Protein AF-0000000085149905 (afdb_homodimer)

Foldseek 3Di:
DPPPDPPDDDDPPPPPPWDKDFQQPLVVRSLVQWDKDFDFDDWDWDWDDDPHATWIKTKEQLGKMKTKDFDKDFCQRFQKKKKKKAWADFDPDAPCQAPLRVFALKWKKWWACPVVHNVLIAIEIEGQELADDAFDKDAHNVPGLRYMYHDNHYNPDDHPDMDMDMDRNLVVCCVSNHPPPDPVRSCVRRRITGMMMMIGYDNSVSDMIIMIMHIIMTTND/DPPPDDPDDDDPPPPPPWDKDFQQPLVVRSLVQWDKDFDFDDWDWDWDDDPHATWIKTKEFLGKMKTKHFDKDFCQRFQKKKKKKAWADFDPDAPCLAPLRVFALKWKKWWACPVVHRVLIAMEIEGQELADDAFDKDAHNPPGLRYMYHDNHYNPDDHPDMDMDMDRNLVVCCVSNHPPPDPVRSCVRRRITGMMMMIGYDNSPSDMIIMIMHIIMTTND

InterPro domains:
  IPR021409 Protein of unknown function DUF3047 [PF11249] (33-216)

Structure (mmCIF, N/CA/C/O backbone):
data_AF-0000000085149905-model_v1
#
loop_
_entity.id
_entity.type
_entity.pdbx_description
1 polymer 'DUF3047 domain-containing protein'
#
loop_
_atom_site.group_PDB
_atom_site.id
_atom_site.type_symbol
_atom_site.label_atom_id
_atom_site.label_alt_id
_atom_site.label_comp_id
_atom_site.label_asym_id
_atom_site.label_entity_id
_atom_site.label_seq_id
_atom_site.pdbx_PDB_ins_code
_atom_site.Cartn_x
_atom_site.Cartn_y
_atom_site.Cartn_z
_atom_site.occupancy
_atom_site.B_iso_or_equiv
_atom_site.auth_seq_id
_atom_site.auth_comp_id
_atom_site.auth_asym_id
_atom_site.auth_atom_id
_atom_site.pdbx_PDB_model_num
ATOM 1 N N . MET A 1 1 ? 7.957 64.625 -48.719 1 41.28 1 MET A N 1
ATOM 2 C CA . MET A 1 1 ? 6.961 63.969 -47.875 1 41.28 1 MET A CA 1
ATOM 3 C C . MET A 1 1 ? 7.539 62.75 -47.188 1 41.28 1 MET A C 1
ATOM 5 O O . MET A 1 1 ? 7.98 61.812 -47.875 1 41.28 1 MET A O 1
ATOM 9 N N . LEU A 1 2 ? 8.18 62.875 -45.969 1 47.69 2 LEU A N 1
ATOM 10 C CA . LEU A 1 2 ? 8.828 61.875 -45.125 1 47.69 2 LEU A CA 1
ATOM 11 C C . LEU A 1 2 ? 7.801 60.906 -44.531 1 47.69 2 LEU A C 1
ATOM 13 O O . LEU A 1 2 ? 6.883 61.344 -43.844 1 47.69 2 LEU A O 1
ATOM 17 N N . ARG A 1 3 ? 7.512 59.781 -45.312 1 59.25 3 ARG A N 1
ATOM 18 C CA . ARG A 1 3 ? 6.699 58.656 -44.844 1 59.25 3 ARG A CA 1
ATOM 19 C C . ARG A 1 3 ? 7.219 58.094 -43.531 1 59.25 3 ARG A C 1
ATOM 21 O O . ARG A 1 3 ? 8.336 57.594 -43.469 1 59.25 3 ARG A O 1
ATOM 28 N N . TRP A 1 4 ? 6.801 58.656 -42.312 1 52.22 4 TRP A N 1
ATOM 29 C CA . TRP A 1 4 ? 7.113 58.125 -41 1 52.22 4 TRP A CA 1
ATOM 30 C C . TRP A 1 4 ? 6.5 56.719 -40.812 1 52.22 4 TRP A C 1
ATOM 32 O O . TRP A 1 4 ? 5.285 56.562 -40.906 1 52.22 4 TRP A O 1
ATOM 42 N N . ILE A 1 5 ? 7.258 55.625 -41 1 58.12 5 ILE A N 1
ATOM 43 C CA . ILE A 1 5 ? 6.844 54.25 -40.688 1 58.12 5 ILE A CA 1
ATOM 44 C C . ILE A 1 5 ? 6.836 54.062 -39.156 1 58.12 5 ILE A C 1
ATOM 46 O O . ILE A 1 5 ? 7.871 54.219 -38.5 1 58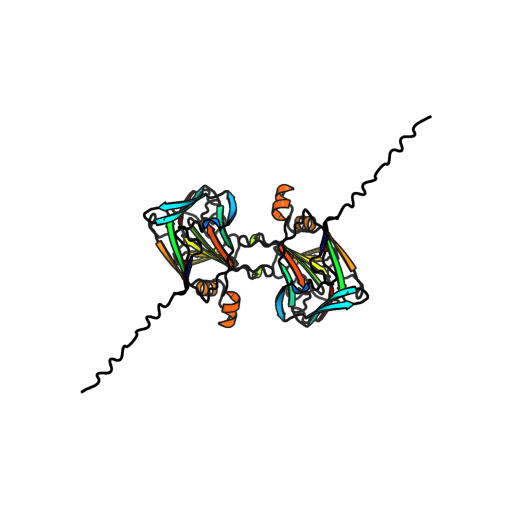.12 5 ILE A O 1
ATOM 50 N N . ILE A 1 6 ? 5.684 54.156 -38.531 1 56.41 6 ILE A N 1
ATOM 51 C CA . ILE A 1 6 ? 5.469 53.875 -37.125 1 56.41 6 ILE A CA 1
ATOM 52 C C . ILE A 1 6 ? 5.586 52.344 -36.875 1 56.41 6 ILE A C 1
ATOM 54 O O . ILE A 1 6 ? 4.82 51.562 -37.469 1 56.41 6 ILE A O 1
ATOM 58 N N . PHE A 1 7 ? 6.742 51.906 -36.438 1 59 7 PHE A N 1
ATOM 59 C CA . PHE A 1 7 ? 6.918 50.531 -36 1 59 7 PHE A CA 1
ATOM 60 C C . PHE A 1 7 ? 6.188 50.312 -34.688 1 59 7 PHE A C 1
ATOM 62 O O . PHE A 1 7 ? 6.535 50.875 -33.656 1 59 7 PHE A O 1
ATOM 69 N N . LEU A 1 8 ? 5.031 49.781 -34.75 1 55.94 8 LEU A N 1
ATOM 70 C CA . LEU A 1 8 ? 4.301 49.344 -33.562 1 55.94 8 LEU A CA 1
ATOM 71 C C . LEU A 1 8 ? 4.941 48.062 -32.969 1 55.94 8 LEU A C 1
ATOM 73 O O . LEU A 1 8 ? 4.945 47.031 -33.625 1 55.94 8 LEU A O 1
ATOM 77 N N . TYR A 1 9 ? 5.742 48.281 -31.906 1 61.25 9 TYR A N 1
ATOM 78 C CA . TYR A 1 9 ? 6.285 47.156 -31.125 1 61.25 9 TYR A CA 1
ATOM 79 C C . TYR A 1 9 ? 5.215 46.562 -30.219 1 61.25 9 TYR A C 1
ATOM 81 O O . TYR A 1 9 ? 4.719 47.25 -29.297 1 61.25 9 TYR A O 1
ATOM 89 N N . SER A 1 10 ? 4.621 45.438 -30.609 1 61.47 10 SER A N 1
ATOM 90 C CA . SER A 1 10 ? 3.713 44.688 -29.75 1 61.47 10 SER A CA 1
ATOM 91 C C . SER A 1 10 ? 4.473 43.906 -28.672 1 61.47 10 SER A C 1
ATOM 93 O O . SER A 1 10 ? 5.293 43.062 -28.984 1 61.47 10 SER A O 1
ATOM 95 N N . VAL A 1 11 ? 4.492 44.438 -27.453 1 59.31 11 VAL A N 1
ATOM 96 C CA . VAL A 1 11 ? 5.035 43.719 -26.297 1 59.31 11 VAL A CA 1
ATOM 97 C C . VAL A 1 11 ? 4.09 42.594 -25.891 1 59.31 11 VAL A C 1
ATOM 99 O O . VAL A 1 11 ? 2.994 42.844 -25.391 1 59.31 11 VAL A O 1
ATOM 102 N N . ALA A 1 12 ? 4.387 41.344 -26.406 1 60.81 12 ALA A N 1
ATOM 103 C CA . ALA A 1 12 ? 3.691 40.156 -25.922 1 60.81 12 ALA A CA 1
ATOM 104 C C . ALA A 1 12 ? 4.047 39.844 -24.469 1 60.81 12 ALA A C 1
ATOM 106 O O . ALA A 1 12 ? 5.191 39.5 -24.172 1 60.81 12 ALA A O 1
ATOM 107 N N . VAL A 1 13 ? 3.266 40.344 -23.484 1 54.31 13 VAL A N 1
ATOM 108 C CA . VAL A 1 13 ? 3.408 39.906 -22.094 1 54.31 13 VAL A CA 1
ATOM 109 C C . VAL A 1 13 ? 3.166 38.406 -21.984 1 54.31 13 VAL A C 1
ATOM 111 O O . VAL A 1 13 ? 2.039 37.938 -22.156 1 54.31 13 VAL A O 1
ATOM 114 N N . CYS A 1 14 ? 4.25 37.594 -22 1 56.91 14 CYS A N 1
ATOM 115 C CA . CYS A 1 14 ? 4.164 36.188 -21.719 1 56.91 14 CYS A CA 1
ATOM 116 C C . CYS A 1 14 ? 3.787 35.938 -20.266 1 56.91 14 CYS A C 1
ATOM 118 O O . CYS A 1 14 ? 4.625 36.031 -19.375 1 56.91 14 CYS A O 1
ATOM 120 N N . VAL A 1 15 ? 2.502 36.094 -19.891 1 55.38 15 VAL A N 1
ATOM 121 C CA . VAL A 1 15 ? 2.051 35.656 -18.562 1 55.38 15 VAL A CA 1
ATOM 122 C C . VAL A 1 15 ? 2.529 34.219 -18.297 1 55.38 15 VAL A C 1
ATOM 124 O O . VAL A 1 15 ? 2.117 33.281 -18.984 1 55.38 15 VAL A O 1
ATOM 127 N N . ASN A 1 16 ? 3.617 34.156 -17.688 1 60.78 16 ASN A N 1
ATOM 128 C CA . ASN A 1 16 ? 4.09 32.844 -17.25 1 60.78 16 ASN A CA 1
ATOM 129 C C . ASN A 1 16 ? 3.109 32.188 -16.297 1 60.78 16 ASN A C 1
ATOM 131 O O . ASN A 1 16 ? 3.027 32.562 -15.125 1 60.78 16 ASN A O 1
ATOM 135 N N . VAL A 1 17 ? 2.074 31.656 -16.891 1 65.69 17 VAL A N 1
ATOM 136 C CA . VAL A 1 17 ? 1.139 30.906 -16.062 1 65.69 17 VAL A CA 1
ATOM 137 C C . VAL A 1 17 ? 1.871 29.766 -15.352 1 65.69 17 VAL A C 1
ATOM 139 O O . VAL A 1 17 ? 2.455 28.891 -16.016 1 65.69 17 VAL A O 1
ATOM 142 N N . GLN A 1 18 ? 2.139 30.062 -14.07 1 79.19 18 GLN A N 1
ATOM 143 C CA . GLN A 1 18 ? 2.75 29.031 -13.242 1 79.19 18 GLN A CA 1
ATOM 144 C C . GLN A 1 18 ? 1.753 27.922 -12.914 1 79.19 18 GLN A C 1
ATOM 146 O O . GLN A 1 18 ? 0.596 28.203 -12.594 1 79.19 18 GLN A O 1
ATOM 151 N N . ALA A 1 19 ? 2.16 26.719 -13.133 1 89.5 19 ALA A N 1
ATOM 152 C CA . ALA A 1 19 ? 1.306 25.562 -12.852 1 89.5 19 ALA A CA 1
ATOM 153 C C . ALA A 1 19 ? 0.963 25.484 -11.367 1 89.5 19 ALA A C 1
ATOM 155 O O . ALA A 1 19 ? 1.82 25.719 -10.508 1 89.5 19 ALA A O 1
ATOM 156 N N . ALA A 1 20 ? -0.291 25.484 -11.047 1 94.56 20 ALA A N 1
ATOM 157 C CA . ALA A 1 20 ? -0.781 25.328 -9.68 1 94.56 20 ALA A CA 1
ATOM 158 C C . ALA A 1 20 ? -1.977 24.375 -9.633 1 94.56 20 ALA A C 1
ATOM 160 O O . ALA A 1 20 ? -2.812 24.375 -10.539 1 94.56 20 ALA A O 1
ATOM 161 N N . THR A 1 21 ? -1.958 23.516 -8.641 1 96.38 21 THR A N 1
ATOM 162 C CA . THR A 1 21 ? -3.09 22.625 -8.383 1 96.38 21 THR A CA 1
ATOM 163 C C . THR A 1 21 ? -3.562 22.766 -6.938 1 96.38 21 THR A C 1
ATOM 165 O O . THR A 1 21 ? -2.852 22.375 -6.008 1 96.38 21 THR A O 1
ATOM 168 N N . ASN A 1 22 ? -4.691 23.375 -6.742 1 98 22 ASN A N 1
ATOM 169 C CA . ASN A 1 22 ? -5.324 23.406 -5.43 1 98 22 ASN A CA 1
ATOM 170 C C . ASN A 1 22 ? -6.145 22.141 -5.168 1 98 22 ASN A C 1
ATOM 172 O O . ASN A 1 22 ? -7.188 21.938 -5.789 1 98 22 ASN A O 1
ATOM 176 N N . VAL A 1 23 ? -5.746 21.344 -4.191 1 98.25 23 VAL A N 1
ATOM 177 C CA . VAL A 1 23 ? -6.355 20.016 -4.047 1 98.25 23 VAL A CA 1
ATOM 178 C C . VAL A 1 23 ? -7.492 20.078 -3.031 1 98.25 23 VAL A C 1
ATOM 180 O O . VAL A 1 23 ? -8.281 19.141 -2.914 1 98.25 23 VAL A O 1
ATOM 183 N N . THR A 1 24 ? -7.621 21.141 -2.299 1 98.06 24 THR A N 1
ATOM 184 C CA . THR A 1 24 ? -8.711 21.266 -1.34 1 98.06 24 THR A CA 1
ATOM 185 C C . THR A 1 24 ? -9.797 22.203 -1.877 1 98.06 24 THR A C 1
ATOM 187 O O . THR A 1 24 ? -10.992 21.906 -1.745 1 98.06 24 THR A O 1
ATOM 190 N N . LEU A 1 25 ? -9.367 23.344 -2.473 1 97.06 25 LEU A N 1
ATOM 191 C CA . LEU A 1 25 ? -10.297 24.328 -3.021 1 97.06 25 LEU A CA 1
ATOM 192 C C . LEU A 1 25 ? -11.484 24.531 -2.08 1 97.06 25 LEU A C 1
ATOM 194 O O . LEU A 1 25 ? -12.641 24.391 -2.484 1 97.06 25 LEU A O 1
ATOM 198 N N . LEU A 1 26 ? -11.266 24.984 -0.873 1 98.12 26 LEU A N 1
ATOM 199 C CA . LEU A 1 26 ? -12.258 25.062 0.192 1 98.12 26 LEU A CA 1
ATOM 200 C C . LEU A 1 26 ? -13.43 25.953 -0.224 1 98.12 26 LEU A C 1
ATOM 202 O O . LEU A 1 26 ? -14.578 25.672 0.113 1 98.12 26 LEU A O 1
ATOM 206 N N . SER A 1 27 ? -13.211 26.953 -1.061 1 96.88 27 SER A N 1
ATOM 207 C CA . SER A 1 27 ? -14.242 27.906 -1.464 1 96.88 27 SER A CA 1
ATOM 208 C C . SER A 1 27 ? -15.273 27.25 -2.383 1 96.88 27 SER A C 1
ATOM 210 O O . SER A 1 27 ? -16.406 27.719 -2.486 1 96.88 27 SER A O 1
ATOM 212 N N . ASP A 1 28 ? -14.93 26.172 -3.012 1 96.81 28 ASP A N 1
ATOM 213 C CA . ASP A 1 28 ? -15.805 25.5 -3.979 1 96.81 28 ASP A CA 1
ATOM 214 C C . ASP A 1 28 ? -16.172 24.094 -3.516 1 96.81 28 ASP A C 1
ATOM 216 O O . ASP A 1 28 ? -16.359 23.203 -4.336 1 96.81 28 ASP A O 1
ATOM 220 N N . ASN A 1 29 ? -16.109 23.875 -2.273 1 95.62 29 ASN A N 1
ATOM 221 C CA . ASN A 1 29 ? -16.5 22.625 -1.629 1 95.62 29 ASN A CA 1
ATOM 222 C C . ASN A 1 29 ? -15.633 21.469 -2.102 1 95.62 29 ASN A C 1
ATOM 224 O O . ASN A 1 29 ? -16.125 20.344 -2.238 1 95.62 29 ASN A O 1
ATOM 228 N N . GLY A 1 30 ? -14.406 21.797 -2.432 1 97 30 GLY A N 1
ATOM 229 C CA . GLY A 1 30 ? -13.5 20.766 -2.914 1 97 30 GLY A CA 1
ATOM 230 C C . GLY A 1 30 ? -13.242 19.672 -1.895 1 97 30 GLY A C 1
ATOM 231 O O . GLY A 1 30 ? -12.938 18.531 -2.26 1 97 30 GLY A O 1
ATOM 232 N N . ILE A 1 31 ? -13.438 19.984 -0.64 1 97.44 31 ILE A N 1
ATOM 233 C CA . ILE A 1 31 ? -13.141 19.047 0.432 1 97.44 31 ILE A CA 1
ATOM 234 C C . ILE A 1 31 ? -14.109 17.859 0.366 1 97.44 31 ILE A C 1
ATOM 236 O O . ILE A 1 31 ? -13.836 16.797 0.921 1 97.44 31 ILE A O 1
ATOM 240 N N . GLU A 1 32 ? -15.164 17.984 -0.284 1 96.5 32 GLU A N 1
ATOM 241 C CA . GLU A 1 32 ? -16.172 16.938 -0.396 1 96.5 32 GLU A CA 1
ATOM 242 C C . GLU A 1 32 ? -15.656 15.758 -1.207 1 96.5 32 GLU A C 1
ATOM 244 O O . GLU A 1 32 ? -16.203 14.656 -1.139 1 96.5 32 GLU A O 1
ATOM 249 N N . SER A 1 33 ? -14.656 16.047 -1.953 1 97 33 SER A N 1
ATOM 250 C CA . SER A 1 33 ? -14.078 14.969 -2.75 1 97 33 SER A CA 1
ATOM 251 C C . SER A 1 33 ? -13.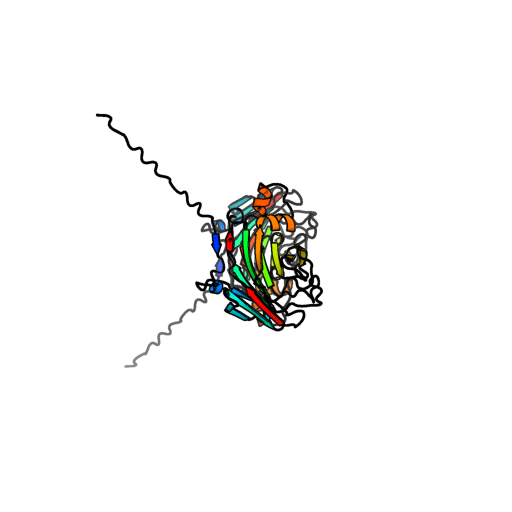109 14.133 -1.921 1 97 33 SER A C 1
ATOM 253 O O . SER A 1 33 ? -12.625 13.094 -2.383 1 97 33 SER A O 1
ATOM 255 N N . TRP A 1 34 ? -12.797 14.602 -0.723 1 97.94 34 TRP A N 1
ATOM 256 C CA . TRP A 1 34 ? -11.906 13.867 0.168 1 97.94 34 TRP A CA 1
ATOM 257 C C . TRP A 1 34 ? -12.672 12.812 0.956 1 97.94 34 TRP A C 1
ATOM 259 O O . TRP A 1 34 ? -13.797 13.055 1.411 1 97.94 34 TRP A O 1
ATOM 269 N N . ALA A 1 35 ? -12.07 11.633 1.131 1 96.5 35 ALA A N 1
ATOM 270 C CA . ALA A 1 35 ? -12.711 10.539 1.855 1 96.5 35 ALA A CA 1
ATOM 271 C C . ALA A 1 35 ? -12.266 10.508 3.314 1 96.5 35 ALA A C 1
ATOM 273 O O . ALA A 1 35 ? -11.094 10.742 3.617 1 96.5 35 ALA A O 1
ATOM 274 N N . SER A 1 36 ? -13.195 10.188 4.203 1 96.25 36 SER A N 1
ATOM 275 C CA . SER A 1 36 ? -12.867 10.023 5.613 1 96.25 36 SER A CA 1
ATOM 276 C C . SER A 1 36 ? -12.25 8.656 5.883 1 96.25 36 SER A C 1
ATOM 278 O O . SER A 1 36 ? -12.688 7.645 5.332 1 96.25 36 SER A O 1
ATOM 280 N N . LYS A 1 37 ? -11.195 8.633 6.602 1 94.69 37 LYS A N 1
ATOM 281 C CA . LYS A 1 37 ? -10.578 7.414 7.109 1 94.69 37 LYS A CA 1
ATOM 282 C C . LYS A 1 37 ? -10.531 7.41 8.633 1 94.69 37 LYS A C 1
ATOM 284 O O . LYS A 1 37 ? -9.945 8.305 9.242 1 94.69 37 LYS A O 1
ATOM 289 N N . VAL A 1 38 ? -11.125 6.391 9.25 1 94.12 38 VAL A N 1
ATOM 290 C CA . VAL A 1 38 ? -11.242 6.344 10.703 1 94.12 38 VAL A CA 1
ATOM 291 C C . VAL A 1 38 ? -10.312 5.273 11.266 1 94.12 38 VAL A C 1
ATOM 293 O O . VAL A 1 38 ? -10.328 4.129 10.805 1 94.12 38 VAL A O 1
ATOM 296 N N . PHE A 1 39 ? -9.539 5.613 12.219 1 91.62 39 PHE A N 1
ATOM 297 C CA . PHE A 1 39 ? -8.648 4.684 12.914 1 91.62 39 PHE A CA 1
ATOM 298 C C . PHE A 1 39 ? -9.172 4.379 14.312 1 91.62 39 PHE A C 1
ATOM 300 O O . PHE A 1 39 ? -9.172 3.223 14.734 1 91.62 39 PHE A O 1
ATOM 307 N N . SER A 1 40 ? -9.523 5.355 15.023 1 94.19 40 SER A N 1
ATOM 308 C CA . SER A 1 40 ? -10.055 5.27 16.375 1 94.19 40 SER A CA 1
ATOM 309 C C . SER A 1 40 ? -10.961 6.457 16.703 1 94.19 40 SER A C 1
ATOM 311 O O . SER A 1 40 ? -10.477 7.539 17.031 1 94.19 40 SER A O 1
ATOM 313 N N . GLY A 1 41 ? -12.203 6.188 16.688 1 95.38 41 GLY A N 1
ATOM 314 C CA . GLY A 1 41 ? -13.086 7.336 16.812 1 95.38 41 GLY A CA 1
ATOM 315 C C . GLY A 1 41 ? -12.977 8.305 15.648 1 95.38 41 GLY A C 1
ATOM 316 O O . GLY A 1 41 ? -12.109 8.148 14.797 1 95.38 41 GLY A O 1
ATOM 317 N N . GLU A 1 42 ? -13.922 9.25 15.688 1 96.38 42 GLU A N 1
ATOM 318 C CA . GLU A 1 42 ? -13.961 10.148 14.539 1 96.38 42 GLU A CA 1
ATOM 319 C C . GLU A 1 42 ? -13.727 11.594 14.961 1 96.38 42 GLU A C 1
ATOM 321 O O . GLU A 1 42 ? -14.438 12.109 15.828 1 96.38 42 GLU A O 1
ATOM 326 N N . SER A 1 43 ? -12.719 12.141 14.391 1 96.69 43 SER A N 1
ATOM 327 C CA . SER A 1 43 ? -12.562 13.586 14.484 1 96.69 43 SER A CA 1
ATOM 328 C C . SER A 1 43 ? -13.594 14.305 13.617 1 96.69 43 SER A C 1
ATOM 330 O O . SER A 1 43 ? -14.117 13.734 12.664 1 96.69 43 SER A O 1
ATOM 332 N N . ILE A 1 44 ? -13.875 15.562 14 1 97.38 44 ILE A N 1
ATOM 333 C CA . ILE A 1 44 ? -14.875 16.328 13.273 1 97.38 44 ILE A CA 1
ATOM 334 C C . ILE A 1 44 ? -14.188 17.328 12.352 1 97.38 44 ILE A C 1
ATOM 336 O O . ILE A 1 44 ? -13.359 18.141 12.797 1 97.38 44 ILE A O 1
ATOM 340 N N . TYR A 1 45 ? -14.586 17.25 11.102 1 98.19 45 TYR A N 1
ATOM 341 C CA . TYR A 1 45 ? -14.055 18.188 10.102 1 98.19 45 TYR A CA 1
ATOM 342 C C . TYR A 1 45 ? -15.172 19.016 9.492 1 98.19 45 TYR A C 1
ATOM 344 O O . TYR A 1 45 ? -16.203 18.484 9.078 1 98.19 45 TYR A O 1
ATOM 352 N N . SER A 1 46 ? -14.969 20.312 9.477 1 97.94 46 SER A N 1
ATOM 353 C CA . SER A 1 46 ? -15.945 21.219 8.891 1 97.94 46 SER A CA 1
ATOM 354 C C . SER A 1 46 ? -15.281 22.453 8.312 1 97.94 46 SER A C 1
ATOM 356 O O . SER A 1 46 ? -14.273 22.922 8.852 1 97.94 46 SER A O 1
ATOM 358 N N . VAL A 1 47 ? -15.867 23 7.223 1 98.5 47 VAL A N 1
ATOM 359 C CA . VAL A 1 47 ? -15.312 24.203 6.609 1 98.5 47 VAL A CA 1
ATOM 360 C C . VAL A 1 47 ? -15.984 25.438 7.211 1 98.5 47 VAL A C 1
ATOM 362 O O . VAL A 1 47 ? -17.203 25.531 7.254 1 98.5 47 VAL A O 1
ATOM 365 N N . GLU A 1 48 ? -15.148 26.406 7.699 1 98.25 48 GLU A N 1
ATOM 366 C CA . GLU A 1 48 ? -15.664 27.641 8.266 1 98.25 48 GLU A CA 1
ATOM 367 C C . GLU A 1 48 ? -14.633 28.766 8.18 1 98.25 48 GLU A C 1
ATOM 369 O O . GLU A 1 48 ? -13.461 28.516 7.895 1 98.25 48 GLU A O 1
ATOM 374 N N . ASP A 1 49 ? -15.141 29.938 8.352 1 98.19 49 ASP A N 1
ATOM 375 C CA . ASP A 1 49 ? -14.227 31.078 8.5 1 98.19 49 ASP A CA 1
ATOM 376 C C . ASP A 1 49 ? -13.633 31.125 9.898 1 98.19 49 ASP A C 1
ATOM 378 O O . ASP A 1 49 ? -14.352 30.984 10.891 1 98.19 49 ASP A O 1
ATOM 382 N N . TYR A 1 50 ? -12.328 31.328 9.969 1 98.31 50 TYR A N 1
ATOM 383 C CA . TYR A 1 50 ? -11.656 31.453 11.258 1 98.31 50 TYR A CA 1
ATOM 384 C C . TYR A 1 50 ? -10.484 32.438 11.164 1 98.31 50 TYR A C 1
ATOM 386 O O . TYR A 1 50 ? -9.586 32.25 10.344 1 98.31 50 TYR A O 1
ATOM 394 N N . LYS A 1 51 ? -10.547 33.438 12.023 1 97.94 51 LYS A N 1
ATOM 395 C CA . LYS A 1 51 ? -9.523 34.469 12.117 1 97.94 51 LYS A CA 1
ATOM 396 C C . LYS A 1 51 ? -9.141 35 10.734 1 97.94 51 LYS A C 1
ATOM 398 O O . LYS A 1 51 ? -7.957 35.062 10.391 1 97.94 51 LYS A O 1
ATOM 403 N N . GLY A 1 52 ? -10.148 35.281 9.883 1 96.94 52 GLY A N 1
ATOM 404 C CA . GLY A 1 52 ? -10.016 36 8.641 1 96.94 52 GLY A CA 1
ATOM 405 C C . GLY A 1 52 ? -9.75 35.125 7.441 1 96.94 52 GLY A C 1
ATOM 406 O O . GLY A 1 52 ? -9.375 35.594 6.371 1 96.94 52 GLY A O 1
ATOM 407 N N . ARG A 1 53 ? -9.898 33.812 7.664 1 95.69 53 ARG A N 1
ATOM 408 C CA . ARG A 1 53 ? -9.586 32.875 6.566 1 95.69 53 ARG A CA 1
ATOM 409 C C . ARG A 1 53 ? -10.562 31.719 6.527 1 95.69 53 ARG A C 1
ATOM 411 O O . ARG A 1 53 ? -10.945 31.188 7.574 1 95.69 53 ARG A O 1
ATOM 418 N N . LEU A 1 54 ? -11.062 31.406 5.273 1 98.12 54 LEU A N 1
ATOM 419 C CA . LEU A 1 54 ? -11.789 30.156 5.129 1 98.12 54 LEU A CA 1
ATOM 420 C C . LEU A 1 54 ? -10.875 28.969 5.406 1 98.12 54 LEU A C 1
ATOM 422 O O . LEU A 1 54 ? -9.797 28.859 4.824 1 98.12 54 LEU A O 1
ATOM 426 N N . ALA A 1 55 ? -11.359 28.109 6.328 1 98.75 55 ALA A N 1
ATOM 427 C CA . ALA A 1 55 ? -10.469 27.047 6.789 1 98.75 55 ALA A CA 1
ATOM 428 C C . ALA A 1 55 ? -11.242 25.766 7.055 1 98.75 55 ALA A C 1
ATOM 430 O O . ALA A 1 55 ? -12.461 25.797 7.25 1 98.75 55 ALA A O 1
ATOM 431 N N . LEU A 1 56 ? -10.547 24.656 6.898 1 98.88 56 LEU A N 1
ATOM 432 C CA . LEU A 1 56 ? -11.039 23.375 7.402 1 98.88 56 LEU A CA 1
ATOM 433 C C . LEU A 1 56 ? -10.75 23.234 8.891 1 98.88 56 LEU A C 1
ATOM 435 O O . LEU A 1 56 ? -9.586 23.094 9.297 1 98.88 56 LEU A O 1
ATOM 439 N N . LYS A 1 57 ? -11.75 23.266 9.68 1 98.81 57 LYS A N 1
ATOM 440 C CA . LYS A 1 57 ? -11.641 23.031 11.109 1 98.81 57 LYS A CA 1
ATOM 441 C C . LYS A 1 57 ? -11.555 21.531 11.414 1 98.81 57 LYS A C 1
ATOM 443 O O . LYS A 1 57 ? -12.305 20.734 10.836 1 98.81 57 LYS A O 1
ATOM 448 N N . ALA A 1 58 ? -10.664 21.156 12.234 1 98.75 58 ALA A N 1
ATOM 449 C CA . ALA A 1 58 ? -10.547 19.797 12.727 1 98.75 58 ALA A CA 1
ATOM 450 C C . ALA A 1 58 ? -10.625 19.75 14.25 1 98.75 58 ALA A C 1
ATOM 452 O O . ALA A 1 58 ? -9.867 20.438 14.938 1 98.75 58 ALA A O 1
ATOM 453 N N . LEU A 1 59 ? -11.5 19 14.766 1 98.69 59 LEU A N 1
ATOM 454 C CA . LEU A 1 59 ? -11.648 18.766 16.203 1 98.69 59 LEU A CA 1
ATOM 455 C C . LEU A 1 59 ? -11.422 17.281 16.531 1 98.69 59 LEU A C 1
ATOM 457 O O . LEU A 1 59 ? -12.07 16.406 15.945 1 98.69 59 LEU A O 1
ATOM 461 N N . SER A 1 60 ? -10.477 17.031 17.359 1 98.56 60 SER A N 1
ATOM 462 C CA . SER A 1 60 ? -10.242 15.68 17.844 1 98.56 60 SER A CA 1
ATOM 463 C C . SER A 1 60 ? -10.469 15.578 19.344 1 98.56 60 SER A C 1
ATOM 465 O O . SER A 1 60 ? -9.914 16.359 20.125 1 98.56 60 SER A O 1
ATOM 467 N N . HIS A 1 61 ? -11.336 14.734 19.766 1 98.06 61 HIS A N 1
ATOM 468 C CA . HIS A 1 61 ? -11.586 14.352 21.156 1 98.06 61 HIS A CA 1
ATOM 469 C C . HIS A 1 61 ? -11.312 12.867 21.375 1 98.06 61 HIS A C 1
ATOM 471 O O . HIS A 1 61 ? -12.211 12.039 21.219 1 98.06 61 HIS A O 1
ATOM 477 N N . HIS A 1 62 ? -10.094 12.594 21.797 1 97.81 62 HIS A N 1
ATOM 478 C CA . HIS A 1 62 ? -9.68 11.211 21.984 1 97.81 62 HIS A CA 1
ATOM 479 C C . HIS A 1 62 ? -9.945 10.375 20.734 1 97.81 62 HIS A C 1
ATOM 481 O O . HIS A 1 62 ? -10.516 9.281 20.828 1 97.81 62 HIS A O 1
ATOM 487 N N . SER A 1 63 ? -9.648 10.93 19.609 1 97.94 63 SER A N 1
ATOM 488 C CA . SER A 1 63 ? -9.992 10.273 18.344 1 97.94 63 SER A CA 1
ATOM 489 C C . SER A 1 63 ? -8.844 10.344 17.344 1 97.94 63 SER A C 1
ATOM 491 O O . SER A 1 63 ? -7.895 11.109 17.547 1 97.94 63 SER A O 1
ATOM 493 N N . ALA A 1 64 ? -8.914 9.5 16.391 1 96.94 64 ALA A N 1
ATOM 494 C CA . ALA A 1 64 ? -7.98 9.469 15.273 1 96.94 64 ALA A CA 1
ATOM 495 C C . ALA A 1 64 ? -8.703 9.156 13.969 1 96.94 64 ALA A C 1
ATOM 497 O O . ALA A 1 64 ? -9.109 8.016 13.727 1 96.94 64 ALA A O 1
ATOM 498 N N . SER A 1 65 ? -8.914 10.148 13.195 1 96.75 65 SER A N 1
ATOM 499 C CA . SER A 1 65 ? -9.422 10.031 11.828 1 96.75 65 SER A CA 1
ATOM 500 C C . SER A 1 65 ? -8.875 11.141 10.938 1 96.75 65 SER A C 1
ATOM 502 O O . SER A 1 65 ? -8.406 12.164 11.43 1 96.75 65 SER A O 1
ATOM 504 N N . GLY A 1 66 ? -8.82 10.867 9.664 1 97.19 66 GLY A N 1
ATOM 505 C CA . GLY A 1 66 ? -8.305 11.836 8.711 1 97.19 66 GLY A CA 1
ATOM 506 C C . GLY A 1 66 ? -9.125 11.922 7.438 1 97.19 66 GLY A C 1
ATOM 507 O O . GLY A 1 66 ? -10.148 11.25 7.309 1 97.19 66 GLY A O 1
ATOM 508 N N . LEU A 1 67 ? -8.805 12.914 6.648 1 98.44 67 LEU A N 1
ATOM 509 C CA . LEU A 1 67 ? -9.32 13.07 5.293 1 98.44 67 LEU A CA 1
ATOM 510 C C . LEU A 1 67 ? -8.234 12.766 4.262 1 98.44 67 LEU A C 1
ATOM 512 O O . LEU A 1 67 ? -7.105 13.234 4.383 1 98.44 67 LEU A O 1
ATOM 516 N N . VAL A 1 68 ? -8.633 11.953 3.279 1 98.25 68 VAL A N 1
ATOM 517 C CA . VAL A 1 68 ? -7.656 11.5 2.293 1 98.25 68 VAL A CA 1
ATOM 518 C C . VAL A 1 68 ? -8.164 11.805 0.886 1 98.25 68 VAL A C 1
ATOM 520 O O . VAL A 1 68 ? -9.344 11.617 0.586 1 98.25 68 VAL A O 1
ATOM 523 N N . LEU A 1 69 ? -7.312 12.359 0.095 1 98.38 69 LEU A N 1
ATOM 524 C CA . LEU A 1 69 ? -7.562 12.539 -1.331 1 98.38 69 LEU A CA 1
ATOM 525 C C . LEU A 1 69 ? -6.676 11.617 -2.16 1 98.38 69 LEU A C 1
ATOM 527 O O . LEU A 1 69 ? -5.449 11.75 -2.141 1 98.38 69 LEU A O 1
ATOM 531 N N . GLU A 1 70 ? -7.289 10.664 -2.848 1 95.56 70 GLU A N 1
ATOM 532 C CA . GLU A 1 70 ? -6.551 9.875 -3.826 1 95.56 70 GLU A CA 1
ATOM 533 C C . GLU A 1 70 ? -6.414 10.617 -5.148 1 95.56 70 GLU A C 1
ATOM 535 O O . GLU A 1 70 ? -7.379 10.734 -5.906 1 95.56 70 GLU A O 1
ATOM 540 N N . LYS A 1 71 ? -5.242 11.148 -5.395 1 96.75 71 LYS A N 1
ATOM 541 C CA . LYS A 1 71 ? -4.926 11.93 -6.586 1 96.75 71 LYS A CA 1
ATOM 542 C C . LYS A 1 71 ? -3.43 11.906 -6.879 1 96.75 71 LYS A C 1
ATOM 544 O O . LYS A 1 71 ? -2.615 12.164 -5.988 1 96.75 71 LYS A O 1
ATOM 549 N N . GLN A 1 72 ? -3.133 11.523 -8.117 1 97.12 72 GLN A N 1
ATOM 550 C CA . GLN A 1 72 ? -1.725 11.555 -8.492 1 97.12 72 GLN A CA 1
ATOM 551 C C . GLN A 1 72 ? -1.263 12.984 -8.766 1 97.12 72 GLN A C 1
ATOM 553 O O . GLN A 1 72 ? -1.941 13.742 -9.461 1 97.12 72 GLN A O 1
ATOM 558 N N . ILE A 1 73 ? -0.186 13.398 -8.156 1 98.62 73 ILE A N 1
ATOM 559 C CA . ILE A 1 73 ? 0.451 14.695 -8.367 1 98.62 73 ILE A CA 1
ATOM 560 C C . ILE A 1 73 ? 1.849 14.492 -8.945 1 98.62 73 ILE A C 1
ATOM 562 O O . ILE A 1 73 ? 2.633 13.695 -8.43 1 98.62 73 ILE A O 1
ATOM 566 N N . ASP A 1 74 ? 2.162 15.18 -10.047 1 98.62 74 ASP A N 1
ATOM 567 C CA . ASP A 1 74 ? 3.496 15.172 -10.641 1 98.62 74 ASP A CA 1
ATOM 568 C C . ASP A 1 74 ? 4.406 16.188 -9.961 1 98.62 74 ASP A C 1
ATOM 570 O O . ASP A 1 74 ? 4.285 17.391 -10.195 1 98.62 74 ASP A O 1
ATOM 574 N N . LEU A 1 75 ? 5.406 15.695 -9.273 1 98.75 75 LEU A N 1
ATOM 575 C CA . LEU A 1 75 ? 6.234 16.578 -8.453 1 98.75 75 LEU A CA 1
ATOM 576 C C . LEU A 1 75 ? 7.363 17.188 -9.273 1 98.75 75 LEU A C 1
ATOM 578 O O . LEU A 1 75 ? 8.078 18.062 -8.797 1 98.75 75 LEU A O 1
ATOM 582 N N . ILE A 1 76 ? 7.477 16.719 -10.43 1 98.19 76 ILE A N 1
ATOM 583 C CA . ILE A 1 76 ? 8.414 17.422 -11.305 1 98.19 76 ILE A CA 1
ATOM 584 C C . ILE A 1 76 ? 7.781 18.703 -11.828 1 98.19 76 ILE A C 1
ATOM 586 O O . ILE A 1 76 ? 8.438 19.75 -11.891 1 98.19 76 ILE A O 1
ATOM 590 N N . ALA A 1 77 ? 6.492 18.578 -12.102 1 97.94 77 ALA A N 1
ATOM 591 C CA . ALA A 1 77 ? 5.754 19.75 -12.57 1 97.94 77 ALA A CA 1
ATOM 592 C C . ALA A 1 77 ? 5.465 20.703 -11.43 1 97.94 77 ALA A C 1
ATOM 594 O O . ALA A 1 77 ? 5.633 21.922 -11.578 1 97.94 77 ALA A O 1
ATOM 595 N N . THR A 1 78 ? 5.023 20.219 -10.258 1 98.62 78 THR A N 1
ATOM 596 C CA . THR A 1 78 ? 4.672 21.062 -9.117 1 98.62 78 THR A CA 1
ATOM 597 C C . THR A 1 78 ? 5.277 20.5 -7.832 1 98.62 78 THR A C 1
ATOM 599 O O . THR A 1 78 ? 4.562 19.969 -6.98 1 98.62 78 THR A O 1
ATOM 602 N N . PRO A 1 79 ? 6.555 20.75 -7.59 1 98.56 79 PRO A N 1
ATOM 603 C CA . PRO A 1 79 ? 7.254 20.125 -6.465 1 98.56 79 PRO A CA 1
ATOM 604 C C . PRO A 1 79 ? 6.922 20.781 -5.125 1 98.56 79 PRO A C 1
ATOM 606 O O . PRO A 1 79 ? 7.199 20.219 -4.066 1 98.56 79 PRO A O 1
ATOM 609 N N . TYR A 1 80 ? 6.32 21.984 -5.141 1 98.88 80 TYR A N 1
ATOM 610 C CA . TYR A 1 80 ? 6.145 22.703 -3.893 1 98.88 80 TYR A CA 1
ATOM 611 C C . TYR A 1 80 ? 4.73 22.531 -3.35 1 98.88 80 TYR A C 1
ATOM 613 O O . TYR A 1 80 ? 3.752 22.781 -4.059 1 98.88 80 TYR A O 1
ATOM 621 N N . LEU A 1 81 ? 4.672 22.094 -2.129 1 98.88 81 LEU A N 1
ATOM 622 C CA . LEU A 1 81 ? 3.43 22.031 -1.368 1 98.88 81 LEU A CA 1
ATOM 623 C C . LEU A 1 81 ? 3.283 23.25 -0.466 1 98.88 81 LEU A C 1
ATOM 625 O O . LEU A 1 81 ? 4.18 23.562 0.323 1 98.88 81 LEU A O 1
ATOM 629 N N . ASN A 1 82 ? 2.182 23.969 -0.696 1 98.81 82 ASN A N 1
ATOM 630 C CA . ASN A 1 82 ? 1.844 25.141 0.101 1 98.81 82 ASN A CA 1
ATOM 631 C C . ASN A 1 82 ? 0.577 24.906 0.922 1 98.81 82 ASN A C 1
ATOM 633 O O . ASN A 1 82 ? -0.429 24.438 0.399 1 98.81 82 ASN A O 1
ATOM 637 N N . TRP A 1 83 ? 0.67 25.219 2.18 1 98.75 83 TRP A N 1
ATOM 638 C CA . TRP A 1 83 ? -0.524 25.188 3.018 1 98.75 83 TRP A CA 1
ATOM 639 C C . TRP A 1 83 ? -0.373 26.109 4.219 1 98.75 83 TRP A C 1
ATOM 641 O O . TRP A 1 83 ? 0.689 26.703 4.422 1 98.75 83 TRP A O 1
ATOM 651 N N . SER A 1 84 ? -1.433 26.328 4.91 1 98.75 84 SER A N 1
ATOM 652 C CA . SER A 1 84 ? -1.422 27.078 6.168 1 98.75 84 SER A CA 1
ATOM 653 C C . SER A 1 84 ? -2.211 26.344 7.246 1 98.75 84 SER A C 1
ATOM 655 O O . SER A 1 84 ? -3.068 25.5 6.938 1 98.75 84 SER A O 1
ATOM 657 N N . TRP A 1 85 ? -1.763 26.578 8.406 1 98.81 85 TRP A N 1
ATOM 658 C CA . TRP A 1 85 ? -2.496 25.984 9.516 1 98.81 85 TRP A CA 1
ATOM 659 C C . TRP A 1 85 ? -2.381 26.828 10.773 1 98.81 85 TRP A C 1
ATOM 661 O O . TRP A 1 85 ? -1.501 27.688 10.867 1 98.81 85 TRP A O 1
ATOM 671 N N . LEU A 1 86 ? -3.348 26.734 11.617 1 98.75 86 LEU A N 1
ATOM 672 C CA . LEU A 1 86 ? -3.463 27.391 12.914 1 98.75 86 LEU A CA 1
ATOM 673 C C . LEU A 1 86 ? -3.873 26.391 14 1 98.75 86 LEU A C 1
ATOM 675 O O . LEU A 1 86 ? -4.852 25.656 13.828 1 98.75 86 LEU A O 1
ATOM 679 N N . VAL A 1 87 ? -3.096 26.359 15.039 1 98.31 87 VAL A N 1
ATOM 680 C CA . VAL A 1 87 ? -3.348 25.469 16.156 1 98.31 87 VAL A CA 1
ATOM 681 C C . VAL A 1 87 ? -3.744 26.266 17.391 1 98.31 87 VAL A C 1
ATOM 683 O O . VAL A 1 87 ? -3.068 27.234 17.75 1 98.31 87 VAL A O 1
ATOM 686 N N . GLU A 1 88 ? -4.758 25.844 18 1 97.56 88 GLU A N 1
ATOM 687 C CA . GLU A 1 88 ? -5.223 26.594 19.156 1 97.56 88 GLU A CA 1
ATOM 688 C C . GLU A 1 88 ? -4.586 26.062 20.438 1 97.56 88 GLU A C 1
ATOM 690 O O . GLU A 1 88 ? -4.352 26.828 21.391 1 97.56 88 GLU A O 1
ATOM 695 N N . GLN A 1 89 ? -4.379 24.812 20.5 1 95.38 89 GLN A N 1
ATOM 696 C CA . GLN A 1 89 ? -3.775 24.188 21.672 1 95.38 89 GLN A CA 1
ATOM 697 C C . GLN A 1 89 ? -2.836 23.062 21.266 1 95.38 89 GLN A C 1
ATOM 699 O O . GLN A 1 89 ? -3.178 22.234 20.406 1 95.38 89 GLN A O 1
ATOM 704 N N . THR A 1 90 ? -1.688 23.031 21.922 1 97.06 90 THR A N 1
ATOM 705 C CA . THR A 1 90 ? -0.74 21.953 21.641 1 97.06 90 THR A CA 1
ATOM 706 C C . THR A 1 90 ? -0.908 20.797 22.625 1 97.06 90 THR A C 1
ATOM 708 O O . THR A 1 90 ? -1.652 20.922 23.594 1 97.06 90 THR A O 1
ATOM 711 N N . LEU A 1 91 ? -0.311 19.719 22.281 1 97.81 91 LEU A N 1
ATOM 712 C CA . LEU A 1 91 ? -0.322 18.516 23.109 1 97.81 91 LEU A CA 1
ATOM 713 C C . LEU A 1 91 ? 0.994 18.359 23.859 1 97.81 91 LEU A C 1
ATOM 715 O O . LEU A 1 91 ? 1.899 17.656 23.406 1 97.81 91 LEU A O 1
ATOM 719 N N . SER A 1 92 ? 1.109 18.891 25.047 1 93.69 92 SER A N 1
ATOM 720 C CA . SER A 1 92 ? 2.371 18.938 25.781 1 93.69 92 SER A CA 1
ATOM 721 C C . SER A 1 92 ? 2.656 17.609 26.469 1 93.69 92 SER A C 1
ATOM 723 O O . SER A 1 92 ? 1.733 16.859 26.781 1 93.69 92 SER A O 1
ATOM 725 N N . GLN A 1 93 ? 3.92 17.297 26.594 1 95 93 GLN A N 1
ATOM 726 C CA . GLN A 1 93 ? 4.449 16.172 27.375 1 95 93 GLN A CA 1
ATOM 727 C C . GLN A 1 93 ? 4.09 14.844 26.719 1 95 93 GLN A C 1
ATOM 729 O O . GLN A 1 93 ? 3.609 13.93 27.391 1 95 93 GLN A O 1
ATOM 734 N N . LEU A 1 94 ? 4.172 14.758 25.453 1 97.44 94 LEU A N 1
ATOM 735 C CA . LEU A 1 94 ? 4.043 13.492 24.734 1 97.44 94 LEU A CA 1
ATOM 736 C C . LEU A 1 94 ? 5.379 13.078 24.125 1 97.44 94 LEU A C 1
ATOM 738 O O . LEU A 1 94 ? 6.117 13.914 23.594 1 97.44 94 LEU A O 1
ATOM 742 N N . ASP A 1 95 ? 5.781 11.844 24.25 1 98.25 95 ASP A N 1
ATOM 743 C CA . ASP A 1 95 ? 6.852 11.289 23.438 1 98.25 95 ASP A CA 1
ATOM 744 C C . ASP A 1 95 ? 6.34 10.914 22.047 1 98.25 95 ASP A C 1
ATOM 746 O O . ASP A 1 95 ? 5.957 9.758 21.812 1 98.25 95 ASP A O 1
ATOM 750 N N . GLU A 1 96 ? 6.43 11.781 21.109 1 98.06 96 GLU A N 1
ATOM 751 C CA . GLU A 1 96 ? 5.836 11.648 19.797 1 98.06 96 GLU A CA 1
ATOM 752 C C . GLU A 1 96 ? 6.559 10.586 18.969 1 98.06 96 GLU A C 1
ATOM 754 O O . GLU A 1 96 ? 6.102 10.211 17.891 1 98.06 96 GLU A O 1
ATOM 759 N N . GLN A 1 97 ? 7.629 10.047 19.469 1 97.81 97 GLN A N 1
ATOM 760 C CA . GLN A 1 97 ? 8.352 9.008 18.75 1 97.81 97 GLN A CA 1
ATOM 761 C C . GLN A 1 97 ? 7.984 7.621 19.266 1 97.81 97 GLN A C 1
ATOM 763 O O . GLN A 1 97 ? 8.523 6.613 18.812 1 97.81 97 GLN A O 1
ATOM 768 N N . SER A 1 98 ? 7.066 7.594 20.219 1 97.88 98 SER A N 1
ATOM 769 C CA . SER A 1 98 ? 6.504 6.344 20.719 1 97.88 98 SER A CA 1
ATOM 770 C C . SER A 1 98 ? 5.059 6.172 20.266 1 97.88 98 SER A C 1
ATOM 772 O O . SER A 1 98 ? 4.395 7.145 19.891 1 97.88 98 SER A O 1
ATOM 774 N N . LYS A 1 99 ? 4.594 4.957 20.328 1 96.06 99 LYS A N 1
ATOM 775 C CA . LYS A 1 99 ? 3.211 4.688 19.953 1 96.06 99 LYS A CA 1
ATOM 776 C C . LYS A 1 99 ? 2.238 5.438 20.859 1 96.06 99 LYS A C 1
ATOM 778 O O . LYS A 1 99 ? 1.279 6.047 20.391 1 96.06 99 LYS A O 1
ATOM 783 N N . ALA A 1 100 ? 2.469 5.477 22.109 1 96.88 100 ALA A N 1
ATOM 784 C CA . ALA A 1 100 ? 1.584 6.102 23.094 1 96.88 100 ALA A CA 1
ATOM 785 C C . ALA A 1 100 ? 1.529 7.613 22.891 1 96.88 100 ALA A C 1
ATOM 787 O O . ALA A 1 100 ? 0.559 8.266 23.297 1 96.88 100 ALA A O 1
ATOM 788 N N . GLY A 1 101 ? 2.557 8.164 22.281 1 97.81 101 GLY A N 1
ATOM 789 C CA . GLY A 1 101 ? 2.627 9.602 22.125 1 97.81 101 GLY A CA 1
ATOM 790 C C . GLY A 1 101 ? 2.467 10.047 20.672 1 97.81 101 GLY A C 1
ATOM 791 O O . GLY A 1 101 ? 2.68 11.219 20.359 1 97.81 101 GLY A O 1
ATOM 792 N N . ASP A 1 102 ? 2.105 9.125 19.812 1 97.44 102 ASP A N 1
ATOM 793 C CA . ASP A 1 102 ? 1.992 9.43 18.391 1 97.44 102 ASP A CA 1
ATOM 794 C C . ASP A 1 102 ? 0.702 10.195 18.094 1 97.44 102 ASP A C 1
ATOM 796 O O . ASP A 1 102 ? -0.167 9.695 17.375 1 97.44 102 ASP A O 1
ATOM 800 N N . ASP A 1 103 ? 0.521 11.367 18.672 1 98.38 103 ASP A N 1
ATOM 801 C CA . ASP A 1 103 ? -0.582 12.305 18.484 1 98.38 103 ASP A CA 1
ATOM 802 C C . ASP A 1 103 ? -0.072 13.664 18.016 1 98.38 103 ASP A C 1
ATOM 804 O O . ASP A 1 103 ? 0.941 14.156 18.516 1 98.38 103 ASP A O 1
ATOM 808 N N . PHE A 1 104 ? -0.808 14.203 17.062 1 98.62 104 PHE A N 1
ATOM 809 C CA . PHE A 1 104 ? -0.394 15.492 16.531 1 98.62 104 PHE A CA 1
ATOM 810 C C . PHE A 1 104 ? -1.6 16.406 16.312 1 98.62 104 PHE A C 1
ATOM 812 O O . PHE A 1 104 ? -2.615 15.969 15.766 1 98.62 104 PHE A O 1
ATOM 819 N N . VAL A 1 105 ? -1.408 17.609 16.656 1 98.56 105 VAL A N 1
ATOM 820 C CA . VAL A 1 105 ? -2.465 18.609 16.484 1 98.56 105 VAL A CA 1
ATOM 821 C C . VAL A 1 105 ? -2.734 18.828 15 1 98.56 105 VAL A C 1
ATOM 823 O O . VAL A 1 105 ? -3.854 19.156 14.609 1 98.56 105 VAL A O 1
ATOM 826 N N . ALA A 1 106 ? -1.722 18.609 14.219 1 98.75 106 ALA A N 1
ATOM 827 C CA . ALA A 1 106 ? -1.896 18.797 12.781 1 98.75 106 ALA A CA 1
ATOM 828 C C . ALA A 1 106 ? -0.884 17.969 11.992 1 98.75 106 ALA A C 1
ATOM 830 O O . ALA A 1 106 ? 0.298 17.922 12.344 1 98.75 106 ALA A O 1
ATOM 831 N N . ARG A 1 107 ? -1.408 17.281 10.977 1 98.44 107 ARG A N 1
ATOM 832 C CA . ARG A 1 107 ? -0.601 16.5 10.047 1 98.44 107 ARG A CA 1
ATOM 833 C C . ARG A 1 107 ? -1.077 16.688 8.609 1 98.44 107 ARG A C 1
ATOM 835 O O . ARG A 1 107 ? -2.281 16.719 8.352 1 98.44 107 ARG A O 1
ATOM 842 N N . VAL A 1 108 ? -0.151 16.891 7.699 1 98.81 108 VAL A N 1
ATOM 843 C CA . VAL A 1 108 ? -0.383 16.812 6.262 1 98.81 108 VAL A CA 1
ATOM 844 C C . VAL A 1 108 ? 0.526 15.742 5.652 1 98.81 108 VAL A C 1
ATOM 846 O O . VAL A 1 108 ? 1.75 15.82 5.777 1 98.81 108 VAL A O 1
ATOM 849 N N . TYR A 1 109 ? -0.098 14.758 4.91 1 97.31 109 TYR A N 1
ATOM 850 C CA . TYR A 1 109 ? 0.619 13.609 4.363 1 97.31 109 TYR A CA 1
ATOM 851 C C . TYR A 1 109 ? 0.729 13.711 2.846 1 97.31 109 TYR A C 1
ATOM 853 O O . TYR A 1 109 ? -0.218 14.125 2.174 1 97.31 109 TYR A O 1
ATOM 861 N N . VAL A 1 110 ? 1.834 13.312 2.406 1 98.69 110 VAL A N 1
ATOM 862 C CA . VAL A 1 110 ? 1.934 12.883 1.016 1 98.69 110 VAL A CA 1
ATOM 863 C C . VAL A 1 110 ? 2.334 11.414 0.959 1 98.69 110 VAL A C 1
ATOM 865 O O . VAL A 1 110 ? 3.158 10.953 1.755 1 98.69 110 VAL A O 1
ATOM 868 N N . VAL A 1 111 ? 1.711 10.656 0.033 1 97.94 111 VAL A N 1
ATOM 869 C CA . VAL A 1 111 ? 1.892 9.211 0.04 1 97.94 111 VAL A CA 1
ATOM 870 C C . VAL A 1 111 ? 2.199 8.719 -1.373 1 97.94 111 VAL A C 1
ATOM 872 O O . VAL A 1 111 ? 1.514 9.094 -2.328 1 97.94 111 VAL A O 1
ATOM 875 N N . ILE A 1 112 ? 3.287 8.031 -1.493 1 96.75 112 ILE A N 1
ATOM 876 C CA . ILE A 1 112 ? 3.535 7.18 -2.652 1 96.75 112 ILE A CA 1
ATOM 877 C C . ILE A 1 112 ? 3.02 5.77 -2.375 1 96.75 112 ILE A C 1
ATOM 879 O O . ILE A 1 112 ? 3.502 5.09 -1.466 1 96.75 112 ILE A O 1
ATOM 883 N N . ASP A 1 113 ? 2.051 5.371 -3.17 1 93.25 113 ASP A N 1
ATOM 884 C CA . ASP A 1 113 ? 1.448 4.055 -2.988 1 93.25 113 ASP A CA 1
ATOM 885 C C . ASP A 1 113 ? 2.191 2.994 -3.797 1 93.25 113 ASP A C 1
ATOM 887 O O . ASP A 1 113 ? 2.197 3.035 -5.027 1 93.25 113 ASP A O 1
ATOM 891 N N . GLY A 1 114 ? 2.73 2.051 -3.107 1 89 114 GLY A N 1
ATOM 892 C CA . GLY A 1 114 ? 3.51 1.015 -3.762 1 89 114 GLY A CA 1
ATOM 893 C C . GLY A 1 114 ? 2.656 -0.085 -4.363 1 89 114 GLY A C 1
ATOM 894 O O . GLY A 1 114 ? 3.146 -0.902 -5.145 1 89 114 GLY A O 1
ATOM 895 N N . GLY A 1 115 ? 1.367 -0.157 -3.957 1 83.31 115 GLY A N 1
ATOM 896 C CA . GLY A 1 115 ? 0.492 -1.195 -4.48 1 83.31 115 GLY A CA 1
ATOM 897 C C . GLY A 1 115 ? 1.012 -2.598 -4.223 1 83.31 115 GLY A C 1
ATOM 898 O O . GLY A 1 115 ? 1.314 -2.955 -3.082 1 83.31 115 GLY A O 1
ATOM 899 N N . PHE A 1 116 ? 1.213 -3.346 -5.449 1 81.88 116 PHE A N 1
ATOM 900 C CA . PHE A 1 116 ? 1.716 -4.715 -5.418 1 81.88 116 PHE A CA 1
ATOM 901 C C . PHE A 1 116 ? 3.105 -4.766 -4.797 1 81.88 116 PHE A C 1
ATOM 903 O O . PHE A 1 116 ? 3.457 -5.742 -4.129 1 81.88 116 PHE A O 1
ATOM 910 N N . MET A 1 117 ? 3.859 -3.705 -5.02 1 86.19 117 MET A N 1
ATOM 911 C CA . MET A 1 117 ? 5.176 -3.586 -4.402 1 86.19 117 MET A CA 1
ATOM 912 C C . MET A 1 117 ? 5.094 -2.811 -3.09 1 86.19 117 MET A C 1
ATOM 914 O O . MET A 1 117 ? 5.562 -1.674 -3.006 1 86.19 117 MET A O 1
ATOM 918 N N . VAL A 1 118 ? 4.684 -3.441 -2.002 1 83.75 118 VAL A N 1
ATOM 919 C CA . VAL A 1 118 ? 4.359 -2.82 -0.723 1 83.75 118 VAL A CA 1
ATOM 920 C C . VAL A 1 118 ? 5.582 -2.094 -0.173 1 83.75 118 VAL A C 1
ATOM 922 O O . VAL A 1 118 ? 5.453 -1.057 0.483 1 83.75 118 VAL A O 1
ATOM 925 N N . TRP A 1 119 ? 6.738 -2.592 -0.434 1 84.69 119 TRP A N 1
ATOM 926 C CA . TRP A 1 119 ? 7.969 -2.029 0.109 1 84.69 119 TRP A CA 1
ATOM 927 C C . TRP A 1 119 ? 8.281 -0.679 -0.529 1 84.69 119 TRP A C 1
ATOM 929 O O . TRP A 1 119 ? 9.133 0.065 -0.041 1 84.69 119 TRP A O 1
ATOM 939 N N . ASN A 1 120 ? 7.586 -0.399 -1.56 1 88.19 120 ASN A N 1
ATOM 940 C CA . ASN A 1 120 ? 7.797 0.875 -2.24 1 88.19 120 ASN A CA 1
ATOM 941 C C . ASN A 1 120 ? 6.855 1.954 -1.713 1 88.19 120 ASN A C 1
ATOM 943 O O . ASN A 1 120 ? 6.957 3.117 -2.104 1 88.19 120 ASN A O 1
ATOM 947 N N . THR A 1 121 ? 5.953 1.561 -0.83 1 92.31 121 THR A N 1
ATOM 948 C CA . THR A 1 121 ? 5.074 2.57 -0.251 1 92.31 121 THR A CA 1
ATOM 949 C C . THR A 1 121 ? 5.859 3.504 0.668 1 92.31 121 THR A C 1
ATOM 951 O O . THR A 1 121 ? 6.672 3.051 1.474 1 92.31 121 THR A O 1
ATOM 954 N N . LYS A 1 122 ? 5.664 4.738 0.433 1 95.62 122 LYS A N 1
ATOM 955 C CA . LYS A 1 122 ? 6.277 5.793 1.237 1 95.62 122 LYS A CA 1
ATOM 956 C C . LYS A 1 122 ? 5.254 6.852 1.633 1 95.62 122 LYS A C 1
ATOM 958 O O . LYS A 1 122 ? 4.422 7.254 0.816 1 95.62 122 LYS A O 1
ATOM 963 N N . SER A 1 123 ? 5.363 7.246 2.865 1 97.44 123 SER A N 1
ATOM 964 C CA . SER A 1 123 ? 4.547 8.359 3.346 1 97.44 123 SER A CA 1
ATOM 965 C C . SER A 1 123 ? 5.387 9.367 4.117 1 97.44 123 SER A C 1
ATOM 967 O O . SER A 1 123 ? 6.141 9 5.016 1 97.44 123 SER A O 1
ATOM 969 N N . LEU A 1 124 ? 5.328 10.586 3.711 1 98.56 124 LEU A N 1
ATOM 970 C CA . LEU A 1 124 ? 5.941 11.68 4.457 1 98.56 124 LEU A CA 1
ATOM 971 C C . LEU A 1 124 ? 4.879 12.539 5.129 1 98.56 124 LEU A C 1
ATOM 973 O O . LEU A 1 124 ? 3.992 13.078 4.457 1 98.56 124 LEU A O 1
ATOM 977 N N . ASN A 1 125 ? 5 12.609 6.453 1 98.56 125 ASN A N 1
ATOM 978 C CA . ASN A 1 125 ? 4.066 13.367 7.277 1 98.56 125 ASN A CA 1
ATOM 979 C C . ASN A 1 125 ? 4.672 14.68 7.758 1 98.56 125 ASN A C 1
ATOM 981 O O . ASN A 1 125 ? 5.582 14.68 8.586 1 98.56 125 ASN A O 1
ATOM 985 N N . TYR A 1 126 ? 4.152 15.734 7.23 1 98.88 126 TYR A N 1
ATOM 986 C CA . TYR A 1 126 ? 4.477 17.047 7.785 1 98.88 126 TYR A CA 1
ATOM 987 C C . TYR A 1 126 ? 3.625 17.344 9.016 1 98.88 126 TYR A C 1
ATOM 989 O O . TYR A 1 126 ? 2.398 17.422 8.922 1 98.88 126 TYR A O 1
ATOM 997 N N . VAL A 1 127 ? 4.348 17.594 10.148 1 98.88 127 VAL A N 1
ATOM 998 C CA . VAL A 1 127 ? 3.557 17.719 11.367 1 98.88 127 VAL A CA 1
ATOM 999 C C . VAL A 1 127 ? 3.852 19.047 12.055 1 98.88 127 VAL A C 1
ATOM 1001 O O . VAL A 1 127 ? 4.945 19.594 11.914 1 98.88 127 VAL A O 1
ATOM 1004 N N . TRP A 1 128 ? 2.811 19.594 12.695 1 98.75 128 TRP A N 1
ATOM 1005 C CA . TRP A 1 128 ? 3.01 20.516 13.805 1 98.75 128 TRP A CA 1
ATOM 1006 C C . TRP A 1 128 ? 3.301 19.766 15.094 1 98.75 128 TRP A C 1
ATOM 1008 O O . TRP A 1 128 ? 2.387 19.219 15.727 1 98.75 128 TRP A O 1
ATOM 1018 N N . SER A 1 129 ? 4.559 19.688 15.422 1 98.56 129 SER A N 1
ATOM 1019 C CA . SER A 1 129 ? 4.945 18.969 16.625 1 98.56 129 SER A CA 1
ATOM 1020 C C . SER A 1 129 ? 4.793 19.844 17.875 1 98.56 129 SER A C 1
ATOM 1022 O O . SER A 1 129 ? 5.227 21 17.875 1 98.56 129 SER A O 1
ATOM 1024 N N . SER A 1 130 ? 4.234 19.25 18.875 1 98.25 130 SER A N 1
ATOM 1025 C CA . SER A 1 130 ? 4.117 19.953 20.156 1 98.25 130 SER A CA 1
ATOM 1026 C C . SER A 1 130 ? 5.367 19.75 21.016 1 98.25 130 SER A C 1
ATOM 1028 O O . SER A 1 130 ? 5.559 20.453 22 1 98.25 130 SER A O 1
ATOM 1030 N N . ASN A 1 131 ? 6.238 18.859 20.594 1 98.25 131 ASN A N 1
ATOM 1031 C CA . ASN A 1 131 ? 7.25 18.406 21.547 1 98.25 131 ASN A CA 1
ATOM 1032 C C . ASN A 1 131 ? 8.625 18.297 20.891 1 98.25 131 ASN A C 1
ATOM 1034 O O . ASN A 1 131 ? 9.641 18.234 21.578 1 98.25 131 ASN A O 1
ATOM 1038 N N . GLN A 1 132 ? 8.664 18.281 19.578 1 98.12 132 GLN A N 1
ATOM 1039 C CA . GLN A 1 132 ? 9.938 18.172 18.859 1 98.12 132 GLN A CA 1
ATOM 1040 C C . GLN A 1 132 ? 10.398 19.531 18.344 1 98.12 132 GLN A C 1
ATOM 1042 O O . GLN A 1 132 ? 9.602 20.453 18.219 1 98.12 132 GLN A O 1
ATOM 1047 N N . ASP A 1 133 ? 11.719 19.641 18.047 1 97.88 133 ASP A N 1
ATOM 1048 C CA . ASP A 1 133 ? 12.258 20.828 17.359 1 97.88 133 ASP A CA 1
ATOM 1049 C C . ASP A 1 133 ? 11.812 20.875 15.906 1 97.88 133 ASP A C 1
ATOM 1051 O O . ASP A 1 133 ? 11.617 19.828 15.273 1 97.88 133 ASP A O 1
ATOM 1055 N N . LYS A 1 134 ? 11.695 22.078 15.438 1 98.06 134 LYS A N 1
ATOM 1056 C CA . LYS A 1 134 ? 11.469 22.266 14.008 1 98.06 134 LYS A CA 1
ATOM 1057 C C . LYS A 1 134 ? 12.57 21.594 13.18 1 98.06 134 LYS A C 1
ATOM 1059 O O . LYS A 1 134 ? 13.75 21.703 13.516 1 98.06 134 LYS A O 1
ATOM 1064 N N . GLY A 1 135 ? 12.18 20.812 12.234 1 97.94 135 GLY A N 1
ATOM 1065 C CA . GLY A 1 135 ? 13.125 20.25 11.289 1 97.94 135 GLY A CA 1
ATOM 1066 C C . GLY A 1 135 ? 13.477 18.797 11.586 1 97.94 135 GLY A C 1
ATOM 1067 O O . GLY A 1 135 ? 14.039 18.109 10.742 1 97.94 135 GLY A O 1
ATOM 1068 N N . LEU A 1 136 ? 13.164 18.359 12.773 1 98.44 136 LEU A N 1
ATOM 1069 C CA . LEU A 1 136 ? 13.477 16.969 13.102 1 98.44 136 LEU A CA 1
ATOM 1070 C C . LEU A 1 136 ? 12.695 16.016 12.211 1 98.44 136 LEU A C 1
ATOM 1072 O O . LEU A 1 136 ? 11.5 16.219 11.961 1 98.44 136 LEU A O 1
ATOM 1076 N N . VAL A 1 137 ? 13.359 14.945 11.75 1 98.69 137 VAL A N 1
ATOM 1077 C CA . VAL A 1 137 ? 12.75 13.875 10.969 1 98.69 137 VAL A CA 1
ATOM 1078 C C . VAL A 1 137 ? 12.938 12.539 11.688 1 98.69 137 VAL A C 1
ATOM 1080 O O . VAL A 1 137 ? 14.023 12.25 12.195 1 98.69 137 VAL A O 1
ATOM 1083 N N . TRP A 1 138 ? 11.852 11.734 11.828 1 98.38 138 TRP A N 1
ATOM 1084 C CA . TRP A 1 138 ? 11.961 10.453 12.508 1 98.38 138 TRP A CA 1
ATOM 1085 C C . TRP A 1 138 ? 10.992 9.438 11.914 1 98.38 138 TRP A C 1
ATOM 1087 O O . TRP A 1 138 ? 10.117 9.789 11.117 1 98.38 138 TRP A O 1
ATOM 1097 N N . ASN A 1 139 ? 11.164 8.125 12.188 1 97.62 139 ASN A N 1
ATOM 1098 C CA . ASN A 1 139 ? 10.258 7.059 11.766 1 97.62 139 ASN A CA 1
ATOM 1099 C C . ASN A 1 139 ? 8.945 7.098 12.539 1 97.62 139 ASN A C 1
ATOM 1101 O O . ASN A 1 139 ? 8.938 7.328 13.75 1 97.62 139 ASN A O 1
ATOM 1105 N N . ASN A 1 140 ? 7.887 6.859 11.812 1 96.75 140 ASN A N 1
ATOM 1106 C CA . ASN A 1 140 ? 6.625 6.695 12.516 1 96.75 140 ASN A CA 1
ATOM 1107 C C . ASN A 1 140 ? 6.684 5.539 13.516 1 96.75 140 ASN A C 1
ATOM 1109 O O . ASN A 1 140 ? 7.234 4.48 13.211 1 96.75 140 ASN A O 1
ATOM 1113 N N . ALA A 1 141 ? 6.098 5.723 14.648 1 94.69 141 ALA A N 1
ATOM 1114 C CA . ALA A 1 141 ? 6.18 4.746 15.734 1 94.69 141 ALA A CA 1
ATOM 1115 C C . ALA A 1 141 ? 5.402 3.48 15.391 1 94.69 141 ALA A C 1
ATOM 1117 O O . ALA A 1 141 ? 5.715 2.398 15.898 1 94.69 141 ALA A O 1
ATOM 1118 N N . PHE A 1 142 ? 4.398 3.613 14.586 1 90.31 142 PHE A N 1
ATOM 1119 C CA . PHE A 1 142 ? 3.547 2.477 14.258 1 90.31 142 PHE A CA 1
ATOM 1120 C C . PHE A 1 142 ? 4.012 1.812 12.961 1 90.31 142 PHE A C 1
ATOM 1122 O O . PHE A 1 142 ? 4.02 0.583 12.859 1 90.31 142 PHE A O 1
ATOM 1129 N N . ALA A 1 143 ? 4.402 2.59 11.953 1 87.88 143 ALA A N 1
ATOM 1130 C CA . ALA A 1 143 ? 4.57 2.088 10.594 1 87.88 143 ALA A CA 1
ATOM 1131 C C . ALA A 1 143 ? 6.043 1.905 10.25 1 87.88 143 ALA A C 1
ATOM 1133 O O . ALA A 1 143 ? 6.383 1.289 9.234 1 87.88 143 ALA A O 1
ATOM 1134 N N . GLY A 1 144 ? 6.926 2.422 11.07 1 90.81 144 GLY A N 1
ATOM 1135 C CA . GLY A 1 144 ? 8.352 2.264 10.82 1 90.81 144 GLY A CA 1
ATOM 1136 C C . GLY A 1 144 ? 8.859 3.146 9.695 1 90.81 144 GLY A C 1
ATOM 1137 O O . GLY A 1 144 ? 8.414 4.285 9.547 1 90.81 144 GLY A O 1
ATOM 1138 N N . SER A 1 145 ? 9.828 2.604 8.938 1 91.75 145 SER A N 1
ATOM 1139 C CA . SER A 1 145 ? 10.633 3.434 8.047 1 91.75 145 SER A CA 1
ATOM 1140 C C . SER A 1 145 ? 9.867 3.787 6.773 1 91.75 145 SER A C 1
ATOM 1142 O O . SER A 1 145 ? 10.281 4.664 6.016 1 91.75 145 SER A O 1
ATOM 1144 N N . SER A 1 146 ? 8.742 3.15 6.543 1 91.12 146 SER A N 1
ATOM 1145 C CA . SER A 1 146 ? 7.945 3.482 5.367 1 91.12 146 SER A CA 1
ATOM 1146 C C . SER A 1 146 ? 7.176 4.781 5.57 1 91.12 146 SER A C 1
ATOM 1148 O O . SER A 1 146 ? 6.684 5.375 4.609 1 91.12 146 SER A O 1
ATOM 1150 N N . VAL A 1 147 ? 7.02 5.16 6.781 1 95.5 147 VAL A N 1
ATOM 1151 C CA . VAL A 1 147 ? 6.332 6.402 7.125 1 95.5 147 VAL A CA 1
ATOM 1152 C C . VAL A 1 147 ? 7.258 7.297 7.949 1 95.5 147 VAL A C 1
ATOM 1154 O O . VAL A 1 147 ? 7.645 6.941 9.062 1 95.5 147 VAL A O 1
ATOM 1157 N N . LYS A 1 148 ? 7.555 8.438 7.359 1 98.19 148 LYS A N 1
ATOM 1158 C CA . LYS A 1 148 ? 8.445 9.391 8.008 1 98.19 148 LYS A CA 1
ATOM 1159 C C . LYS A 1 148 ? 7.68 10.617 8.492 1 98.19 148 LYS A C 1
ATOM 1161 O O . LYS A 1 148 ? 6.773 11.102 7.809 1 98.19 148 LYS A O 1
ATOM 1166 N N . MET A 1 149 ? 8.117 11.047 9.695 1 98.56 149 MET A N 1
ATOM 1167 C CA . MET A 1 149 ? 7.59 12.273 10.281 1 98.56 149 MET A CA 1
ATOM 1168 C C . MET A 1 149 ? 8.578 13.422 10.109 1 98.56 149 MET A C 1
ATOM 1170 O O . MET A 1 149 ? 9.789 13.234 10.266 1 98.56 149 MET A O 1
ATOM 1174 N N . MET A 1 150 ? 8.062 14.578 9.773 1 98.81 150 MET A N 1
ATOM 1175 C CA . MET A 1 150 ? 8.883 15.781 9.734 1 98.81 150 MET A CA 1
ATOM 1176 C C . MET A 1 150 ? 8.219 16.922 10.492 1 98.81 150 MET A C 1
ATOM 1178 O O . MET A 1 150 ? 7.109 17.344 10.156 1 98.81 150 MET A O 1
ATOM 1182 N N . SER A 1 151 ? 8.945 17.438 11.508 1 98.81 151 SER A N 1
ATOM 1183 C CA . SER A 1 151 ? 8.453 18.594 12.242 1 98.81 151 SER A CA 1
ATOM 1184 C C . SER A 1 151 ? 8.617 19.875 11.445 1 98.81 151 SER A C 1
ATOM 1186 O O . SER A 1 151 ? 9.711 20.453 11.406 1 98.81 151 SER A O 1
ATOM 1188 N N . VAL A 1 152 ? 7.496 20.312 10.859 1 98.62 152 VAL A N 1
ATOM 1189 C CA . VAL A 1 152 ? 7.512 21.578 10.109 1 98.62 152 VAL A CA 1
ATOM 1190 C C . VAL A 1 152 ? 7.344 22.75 11.07 1 98.62 152 VAL A C 1
ATOM 1192 O O . VAL A 1 152 ? 7.918 23.812 10.859 1 98.62 152 VAL A O 1
ATOM 1195 N N . ARG A 1 153 ? 6.508 22.5 12 1 97.56 153 ARG A N 1
ATOM 1196 C CA . ARG A 1 153 ? 6.387 23.375 13.164 1 97.56 153 ARG A CA 1
ATOM 1197 C C . ARG A 1 153 ? 6.77 22.656 14.445 1 97.56 153 ARG A C 1
ATOM 1199 O O . ARG A 1 153 ? 6.383 21.5 14.648 1 97.56 153 ARG A O 1
ATOM 1206 N N . GLY A 1 154 ? 7.555 23.359 15.258 1 96.44 154 GLY A N 1
ATOM 1207 C CA . GLY A 1 154 ? 8.039 22.719 16.469 1 96.44 154 GLY A CA 1
ATOM 1208 C C . GLY A 1 154 ? 7.457 23.312 17.734 1 96.44 154 GLY A C 1
ATOM 1209 O O . GLY A 1 154 ? 6.516 24.109 17.672 1 96.44 154 GLY A O 1
ATOM 1210 N N . GLN A 1 155 ? 8.039 22.891 18.844 1 95.31 155 GLN A N 1
ATOM 1211 C CA . GLN A 1 155 ? 7.523 23.188 20.188 1 95.31 155 GLN A CA 1
ATOM 1212 C C . GLN A 1 155 ? 7.586 24.688 20.469 1 95.31 155 GLN A C 1
ATOM 1214 O O . GLN A 1 155 ? 6.875 25.188 21.359 1 95.31 155 GLN A O 1
ATOM 1219 N N . GLN A 1 156 ? 8.297 25.453 19.734 1 95.06 156 GLN A N 1
ATOM 1220 C CA . GLN A 1 156 ? 8.453 26.875 20.031 1 95.06 156 GLN A CA 1
ATOM 1221 C C . GLN A 1 156 ? 7.414 27.703 19.281 1 95.06 156 GLN A C 1
ATOM 1223 O O . GLN A 1 156 ? 7.336 28.922 19.469 1 95.06 156 GLN A O 1
ATOM 1228 N N . SER A 1 157 ? 6.621 27.062 18.5 1 96.56 157 SER A N 1
ATOM 1229 C CA . SER A 1 157 ? 5.652 27.797 17.688 1 96.56 157 SER A CA 1
ATOM 1230 C C . SER A 1 157 ? 4.543 28.375 18.562 1 96.56 157 SER A C 1
ATOM 1232 O O . SER A 1 157 ? 4.094 27.75 19.516 1 96.56 157 SER A O 1
ATOM 1234 N N . GLN A 1 158 ? 4.07 29.531 18.156 1 96.88 158 GLN A N 1
ATOM 1235 C CA . GLN A 1 158 ? 3.006 30.203 18.891 1 96.88 158 GLN A CA 1
ATOM 1236 C C . GLN A 1 158 ? 1.637 29.656 18.5 1 96.88 158 GLN A C 1
ATOM 1238 O O . GLN A 1 158 ? 1.395 29.344 17.328 1 96.88 158 GLN A O 1
ATOM 1243 N N . GLN A 1 159 ? 0.787 29.594 19.5 1 96.62 159 GLN A N 1
ATOM 1244 C CA . GLN A 1 159 ? -0.588 29.156 19.266 1 96.62 159 GLN A CA 1
ATOM 1245 C C . GLN A 1 159 ? -1.467 30.312 18.828 1 96.62 159 GLN A C 1
ATOM 1247 O O . GLN A 1 159 ? -1.157 31.484 19.109 1 96.62 159 GLN A O 1
ATOM 1252 N N . GLY A 1 160 ? -2.453 29.969 18.062 1 97.62 160 GLY A N 1
ATOM 1253 C CA . GLY A 1 160 ? -3.469 30.938 17.719 1 97.62 160 GLY A CA 1
ATOM 1254 C C . GLY A 1 160 ? -3.066 31.828 16.547 1 97.62 160 GLY A C 1
ATOM 1255 O O . GLY A 1 160 ? -3.699 32.875 16.297 1 97.62 160 GLY A O 1
ATOM 1256 N N . LEU A 1 161 ? -1.983 31.453 15.93 1 97.75 161 LEU A N 1
ATOM 1257 C CA . LEU A 1 161 ? -1.511 32.219 14.773 1 97.75 161 LEU A CA 1
ATOM 1258 C C . LEU A 1 161 ? -1.476 31.344 13.523 1 97.75 161 LEU A C 1
ATOM 1260 O O . LEU A 1 161 ? -1.118 30.156 13.594 1 97.75 161 LEU A O 1
ATOM 1264 N N . TRP A 1 162 ? -1.869 32.031 12.406 1 98.5 162 TRP A N 1
ATOM 1265 C CA . TRP A 1 162 ? -1.724 31.344 11.125 1 98.5 162 TRP A CA 1
ATOM 1266 C C . TRP A 1 162 ? -0.257 31.25 10.719 1 98.5 162 TRP A C 1
ATOM 1268 O O . TRP A 1 162 ? 0.464 32.25 10.758 1 98.5 162 TRP A O 1
ATOM 1278 N N . TYR A 1 163 ? 0.193 30.094 10.414 1 98.62 163 TYR A N 1
ATOM 1279 C CA . TYR A 1 163 ? 1.503 29.891 9.805 1 98.62 163 TYR A CA 1
ATOM 1280 C C . TYR A 1 163 ? 1.366 29.438 8.359 1 98.62 163 TYR A C 1
ATOM 1282 O O . TYR A 1 163 ? 0.537 28.578 8.047 1 98.62 163 TYR A O 1
ATOM 1290 N N . GLU A 1 164 ? 2.131 30.047 7.484 1 98.5 164 GLU A N 1
ATOM 1291 C CA . GLU A 1 164 ? 2.258 29.609 6.094 1 98.5 164 GLU A CA 1
ATOM 1292 C C . GLU A 1 164 ? 3.443 28.672 5.918 1 98.5 164 GLU A C 1
ATOM 1294 O O . GLU A 1 164 ? 4.551 28.953 6.375 1 98.5 164 GLU A O 1
ATOM 1299 N N . GLU A 1 165 ? 3.123 27.562 5.289 1 98.75 165 GLU A N 1
ATOM 1300 C CA . GLU A 1 165 ? 4.184 26.594 5.047 1 98.75 165 GLU A CA 1
ATOM 1301 C C . GLU A 1 165 ? 4.426 26.391 3.553 1 98.75 165 GLU A C 1
ATOM 1303 O O . GLU A 1 165 ? 3.488 26.453 2.756 1 98.75 165 GLU A O 1
ATOM 1308 N N . LYS A 1 166 ? 5.656 26.219 3.205 1 98.75 166 LYS A N 1
ATOM 1309 C CA . LYS A 1 166 ? 6.086 25.828 1.86 1 98.75 166 LYS A CA 1
ATOM 1310 C C . LYS A 1 166 ? 7.195 24.781 1.911 1 98.75 166 LYS A C 1
ATOM 1312 O O . LYS A 1 166 ? 8.242 25.016 2.516 1 98.75 166 LYS A O 1
ATOM 1317 N N . ARG A 1 167 ? 6.941 23.703 1.314 1 98.75 167 ARG A N 1
ATOM 1318 C CA . ARG A 1 167 ? 7.926 22.625 1.28 1 98.75 167 ARG A CA 1
ATOM 1319 C C . ARG A 1 167 ? 8.133 22.109 -0.143 1 98.75 167 ARG A C 1
ATOM 1321 O O . ARG A 1 167 ? 7.172 21.969 -0.901 1 98.75 167 ARG A O 1
ATOM 1328 N N . ASN A 1 168 ? 9.367 21.859 -0.545 1 98.81 168 ASN A N 1
ATOM 1329 C CA . ASN A 1 168 ? 9.68 21.109 -1.757 1 98.81 168 ASN A CA 1
ATOM 1330 C C . ASN A 1 168 ? 9.547 19.594 -1.534 1 98.81 168 ASN A C 1
ATOM 1332 O O . ASN A 1 168 ? 10.5 18.953 -1.094 1 98.81 168 ASN A O 1
ATOM 1336 N N . VAL A 1 169 ? 8.398 19.047 -1.936 1 98.94 169 VAL A N 1
ATOM 1337 C CA . VAL A 1 169 ? 8.047 17.672 -1.603 1 98.94 169 VAL A CA 1
ATOM 1338 C C . VAL A 1 169 ? 9 16.719 -2.316 1 98.94 169 VAL A C 1
ATOM 1340 O O . VAL A 1 169 ? 9.438 15.719 -1.732 1 98.94 169 VAL A O 1
ATOM 1343 N N . TYR A 1 170 ? 9.305 17.016 -3.568 1 98.81 170 TYR A N 1
ATOM 1344 C CA . TYR A 1 170 ? 10.203 16.156 -4.324 1 98.81 170 TYR A CA 1
ATOM 1345 C C . TYR A 1 170 ? 11.555 16.016 -3.619 1 98.81 170 TYR A C 1
ATOM 1347 O O . TYR A 1 170 ? 12.031 14.906 -3.391 1 98.81 170 TYR A O 1
ATOM 1355 N N . GLN A 1 171 ? 12.086 17.062 -3.217 1 98.69 171 GLN A N 1
ATOM 1356 C CA . GLN A 1 171 ? 13.375 17.062 -2.533 1 98.69 171 GLN A CA 1
ATOM 1357 C C . GLN A 1 171 ? 13.258 16.438 -1.141 1 98.69 171 GLN A C 1
ATOM 1359 O O . GLN A 1 171 ? 14.148 15.719 -0.695 1 98.69 171 GLN A O 1
ATOM 1364 N N . ASP A 1 172 ? 12.156 16.766 -0.448 1 98.88 172 ASP A N 1
ATOM 1365 C CA . ASP A 1 172 ? 11.961 16.188 0.876 1 98.88 172 ASP A CA 1
ATOM 1366 C C . ASP A 1 172 ? 11.93 14.664 0.81 1 98.88 172 ASP A C 1
ATOM 1368 O O . ASP A 1 172 ? 12.492 13.984 1.678 1 98.88 172 ASP A O 1
ATOM 1372 N N . LEU A 1 173 ? 11.289 14.164 -0.227 1 98.81 173 LEU A N 1
ATOM 1373 C CA . LEU A 1 173 ? 11.219 12.719 -0.38 1 98.81 173 LEU A CA 1
ATOM 1374 C C . LEU A 1 173 ? 12.602 12.125 -0.609 1 98.81 173 LEU A C 1
ATOM 1376 O O . LEU A 1 173 ? 12.953 11.109 -0.008 1 98.81 173 LEU A O 1
ATOM 1380 N N . ILE A 1 174 ? 13.398 12.758 -1.414 1 98.69 174 ILE A N 1
ATOM 1381 C CA . ILE A 1 174 ? 14.75 12.281 -1.677 1 98.69 174 ILE A CA 1
ATOM 1382 C C . ILE A 1 174 ? 15.562 12.289 -0.383 1 98.69 174 ILE A C 1
ATOM 1384 O O . ILE A 1 174 ? 16.234 11.305 -0.054 1 98.69 174 ILE A O 1
ATOM 1388 N N . GLU A 1 175 ? 15.422 13.305 0.338 1 98.38 175 GLU A N 1
ATOM 1389 C CA . GLU A 1 175 ? 16.219 13.477 1.547 1 98.38 175 GLU A CA 1
ATOM 1390 C C . GLU A 1 175 ? 15.766 12.523 2.65 1 98.38 175 GLU A C 1
ATOM 1392 O O . GLU A 1 175 ? 16.578 12.039 3.436 1 98.38 175 GLU A O 1
ATOM 1397 N N . THR A 1 176 ? 14.516 12.297 2.686 1 98.31 176 THR A N 1
ATOM 1398 C CA . THR A 1 176 ? 13.938 11.531 3.787 1 98.31 176 THR A CA 1
ATOM 1399 C C . THR A 1 176 ? 14.047 10.039 3.518 1 98.31 176 THR A C 1
ATOM 1401 O O . THR A 1 176 ? 14.32 9.258 4.43 1 98.31 176 THR A O 1
ATOM 1404 N N . PHE A 1 177 ? 13.883 9.648 2.256 1 97.94 177 PHE A N 1
ATOM 1405 C CA . PHE A 1 177 ? 13.82 8.227 1.954 1 97.94 177 PHE A CA 1
ATOM 1406 C C . PHE A 1 177 ? 15.062 7.777 1.194 1 97.94 177 PHE A C 1
ATOM 1408 O O . PHE A 1 177 ? 15.234 6.586 0.911 1 97.94 177 PHE A O 1
ATOM 1415 N N . GLY A 1 178 ? 15.875 8.688 0.808 1 98.12 178 GLY A N 1
ATOM 1416 C CA . GLY A 1 178 ? 17.188 8.352 0.275 1 98.12 178 GLY A CA 1
ATOM 1417 C C . GLY A 1 178 ? 17.328 8.672 -1.2 1 98.12 178 GLY A C 1
ATOM 1418 O O . GLY A 1 178 ? 16.422 8.406 -1.992 1 98.12 178 GLY A O 1
ATOM 1419 N N . ASP A 1 179 ? 18.453 9.227 -1.496 1 98.44 179 ASP A N 1
ATOM 1420 C CA . ASP A 1 179 ? 18.828 9.438 -2.889 1 98.44 179 ASP A CA 1
ATOM 1421 C C . ASP A 1 179 ? 19.047 8.109 -3.609 1 98.44 179 ASP A C 1
ATOM 1423 O O . ASP A 1 179 ? 19.719 7.211 -3.09 1 98.44 179 ASP A O 1
ATOM 1427 N N . LYS A 1 180 ? 18.547 8 -4.836 1 97.31 180 LYS A N 1
ATOM 1428 C CA . LYS A 1 180 ? 18.578 6.73 -5.559 1 97.31 180 LYS A CA 1
ATOM 1429 C C . LYS A 1 180 ? 19.797 6.66 -6.48 1 97.31 180 LYS A C 1
ATOM 1431 O O . LYS A 1 180 ? 19.922 5.73 -7.277 1 97.31 180 LYS A O 1
ATOM 1436 N N . GLY A 1 181 ? 20.578 7.605 -6.426 1 97.94 181 GLY A N 1
ATOM 1437 C CA . GLY A 1 181 ? 21.891 7.531 -7.043 1 97.94 181 GLY A CA 1
ATOM 1438 C C . GLY A 1 181 ? 21.984 8.297 -8.352 1 97.94 181 GLY A C 1
ATOM 1439 O O . GLY A 1 181 ? 23.062 8.477 -8.898 1 97.94 181 GLY A O 1
ATOM 1440 N N . SER A 1 182 ? 20.859 8.633 -8.93 1 98.06 182 SER A N 1
ATOM 1441 C CA . SER A 1 182 ? 20.828 9.453 -10.141 1 98.06 182 SER A CA 1
ATOM 1442 C C . SER A 1 182 ? 19.516 10.211 -10.266 1 98.06 182 SER A C 1
ATOM 1444 O O . SER A 1 182 ? 18.531 9.883 -9.586 1 98.06 182 SER A O 1
ATOM 1446 N N . GLN A 1 183 ? 19.562 11.172 -11.094 1 97.44 183 GLN A N 1
ATOM 1447 C CA . GLN A 1 183 ? 18.344 11.938 -11.344 1 97.44 183 GLN A CA 1
ATOM 1448 C C . GLN A 1 183 ? 17.25 11.062 -11.93 1 97.44 183 GLN A C 1
ATOM 1450 O O . GLN A 1 183 ? 16.078 11.164 -11.531 1 97.44 183 GLN A O 1
ATOM 1455 N N . LYS A 1 184 ? 17.688 10.219 -12.82 1 97.44 184 LYS A N 1
ATOM 1456 C CA . LYS A 1 184 ? 16.734 9.305 -13.453 1 97.44 184 LYS A CA 1
ATOM 1457 C C . LYS A 1 184 ? 16.109 8.359 -12.43 1 97.44 184 LYS A C 1
ATOM 1459 O O . LYS A 1 184 ? 14.898 8.148 -12.43 1 97.44 184 LYS A O 1
ATOM 1464 N N . ALA A 1 185 ? 16.906 7.875 -11.555 1 96.94 185 ALA A N 1
ATOM 1465 C CA . ALA A 1 185 ? 16.438 6.945 -10.531 1 96.94 185 ALA A CA 1
ATOM 1466 C C . ALA A 1 185 ? 15.57 7.66 -9.508 1 96.94 185 ALA A C 1
ATOM 1468 O O . ALA A 1 185 ? 14.555 7.117 -9.055 1 96.94 185 ALA A O 1
ATOM 1469 N N . ASN A 1 186 ? 15.914 8.836 -9.148 1 98.31 186 ASN A N 1
ATOM 1470 C CA . ASN A 1 186 ? 15.102 9.633 -8.234 1 98.31 186 ASN A CA 1
ATOM 1471 C C . ASN A 1 186 ? 13.75 9.977 -8.844 1 98.31 186 ASN A C 1
ATOM 1473 O O . ASN A 1 186 ? 12.727 9.906 -8.156 1 98.31 186 ASN A O 1
ATOM 1477 N N . ARG A 1 187 ? 13.781 10.336 -10.102 1 98.12 187 ARG A N 1
ATOM 1478 C CA . ARG A 1 187 ? 12.516 10.617 -10.773 1 98.12 187 ARG A CA 1
ATOM 1479 C C . ARG A 1 187 ? 11.609 9.398 -10.773 1 98.12 187 ARG A C 1
ATOM 1481 O O . ARG A 1 187 ? 10.422 9.492 -10.461 1 98.12 187 ARG A O 1
ATOM 1488 N N . LYS A 1 188 ? 12.188 8.297 -11.07 1 94.75 188 LYS A N 1
ATOM 1489 C CA . LYS A 1 188 ? 11.422 7.055 -11.078 1 94.75 188 LYS A CA 1
ATOM 1490 C C . LYS A 1 188 ? 10.828 6.766 -9.703 1 94.75 188 LYS A C 1
ATOM 1492 O O . LYS A 1 188 ? 9.68 6.316 -9.602 1 94.75 188 LYS A O 1
ATOM 1497 N N . ALA A 1 189 ? 11.5 7.148 -8.664 1 95.62 189 ALA A N 1
ATOM 1498 C CA . ALA A 1 189 ? 11.117 6.781 -7.301 1 95.62 189 ALA A CA 1
ATOM 1499 C C . ALA A 1 189 ? 10.141 7.789 -6.715 1 95.62 189 ALA A C 1
ATOM 1501 O O . ALA A 1 189 ? 9.258 7.422 -5.93 1 95.62 189 ALA A O 1
ATOM 1502 N N . TYR A 1 190 ? 10.266 9.102 -7.141 1 98.38 190 TYR A N 1
ATOM 1503 C CA . TYR A 1 190 ? 9.648 10.109 -6.289 1 98.38 190 TYR A CA 1
ATOM 1504 C C . TYR A 1 190 ? 8.805 11.078 -7.113 1 98.38 190 TYR A C 1
ATOM 1506 O O . TYR A 1 190 ? 8.188 11.992 -6.566 1 98.38 190 TYR A O 1
ATOM 1514 N N . GLN A 1 191 ? 8.75 10.906 -8.414 1 98.44 191 GLN A N 1
ATOM 1515 C CA . GLN A 1 191 ? 8.109 11.906 -9.266 1 98.44 191 GLN A CA 1
ATOM 1516 C C . GLN A 1 191 ? 6.629 12.039 -8.938 1 98.44 191 GLN A C 1
ATOM 1518 O O . GLN A 1 191 ? 6.07 13.141 -8.984 1 98.44 191 GLN A O 1
ATOM 1523 N N . TYR A 1 192 ? 6.004 10.891 -8.625 1 98.19 192 TYR A N 1
ATOM 1524 C CA . TYR A 1 192 ? 4.559 10.93 -8.445 1 98.19 192 TYR A CA 1
ATOM 1525 C C . TYR A 1 192 ? 4.18 10.547 -7.016 1 98.19 192 TYR A C 1
ATOM 1527 O O . TYR A 1 192 ? 4.688 9.562 -6.473 1 98.19 192 TYR A O 1
ATOM 1535 N N . ILE A 1 193 ? 3.334 11.359 -6.414 1 98.38 193 ILE A N 1
ATOM 1536 C CA . ILE A 1 193 ? 2.611 10.906 -5.23 1 98.38 193 ILE A CA 1
ATOM 1537 C C . ILE A 1 193 ? 1.179 10.539 -5.613 1 98.38 193 ILE A C 1
ATOM 1539 O O . ILE A 1 193 ? 0.649 11.039 -6.60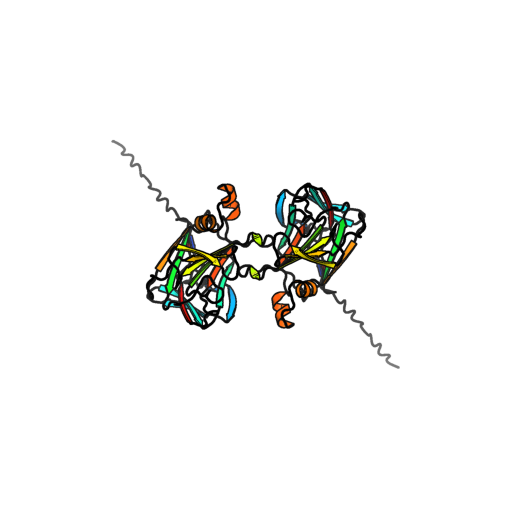9 1 98.38 193 ILE A O 1
ATOM 1543 N N . ASP A 1 194 ? 0.618 9.711 -4.719 1 97.12 194 ASP A N 1
ATOM 1544 C CA . ASP A 1 194 ? -0.649 9.094 -5.109 1 97.12 194 ASP A CA 1
ATOM 1545 C C . ASP A 1 194 ? -1.786 9.562 -4.203 1 97.12 194 ASP A C 1
ATOM 1547 O O . ASP A 1 194 ? -2.961 9.43 -4.555 1 97.12 194 ASP A O 1
ATOM 1551 N N . MET A 1 195 ? -1.461 10.039 -3.01 1 97.75 195 MET A N 1
ATOM 1552 C CA . MET A 1 195 ? -2.467 10.453 -2.037 1 97.75 195 MET A CA 1
ATOM 1553 C C . MET A 1 195 ? -1.966 11.633 -1.206 1 97.75 195 MET A C 1
ATOM 1555 O O . MET A 1 195 ? -0.764 11.758 -0.962 1 97.75 195 MET A O 1
ATOM 1559 N N . ILE A 1 196 ? -2.846 12.445 -0.843 1 98.69 196 ILE A N 1
ATOM 1560 C CA . ILE A 1 196 ? -2.654 13.484 0.16 1 98.69 196 ILE A CA 1
ATOM 1561 C C . ILE A 1 196 ? -3.646 13.289 1.303 1 98.69 196 ILE A C 1
ATOM 1563 O O . ILE A 1 196 ? -4.805 12.93 1.073 1 98.69 196 ILE A O 1
ATOM 1567 N N . ALA A 1 197 ? -3.178 13.516 2.512 1 98.56 197 ALA A N 1
ATOM 1568 C CA . ALA A 1 197 ? -4.09 13.344 3.641 1 98.56 197 ALA A CA 1
ATOM 1569 C C . ALA A 1 197 ? -3.865 14.422 4.695 1 98.56 197 ALA A C 1
ATOM 1571 O O . ALA A 1 197 ? -2.799 15.039 4.746 1 98.56 197 ALA A O 1
ATOM 1572 N N . ILE A 1 198 ? -4.918 14.711 5.418 1 98.62 198 ILE A N 1
ATOM 1573 C CA . ILE A 1 198 ? -4.91 15.578 6.59 1 98.62 198 ILE A CA 1
ATOM 1574 C C . ILE A 1 198 ? -5.445 14.82 7.801 1 98.62 198 ILE A C 1
ATOM 1576 O O . ILE A 1 198 ? -6.414 14.062 7.691 1 98.62 198 ILE A O 1
ATOM 1580 N N . MET A 1 199 ? -4.766 15.039 8.922 1 98.38 199 MET A N 1
ATOM 1581 C CA . MET A 1 199 ? -5.273 14.398 10.133 1 98.38 199 MET A CA 1
ATOM 1582 C C . MET A 1 199 ? -4.949 15.234 11.367 1 98.38 199 MET A C 1
ATOM 1584 O O . MET A 1 199 ? -3.877 15.836 11.445 1 98.38 199 MET A O 1
ATOM 1588 N N . THR A 1 200 ? -5.832 15.344 12.227 1 98.5 200 THR A N 1
ATOM 1589 C CA . THR A 1 200 ? -5.715 15.781 13.617 1 98.5 200 THR A CA 1
ATOM 1590 C C . THR A 1 200 ? -6.141 14.672 14.57 1 98.5 200 THR A C 1
ATOM 1592 O O . THR A 1 200 ? -7.281 14.203 14.523 1 98.5 200 THR A O 1
ATOM 1595 N N . ASP A 1 201 ? -5.234 14.242 15.422 1 98.19 201 ASP A N 1
ATOM 1596 C CA . ASP A 1 201 ? -5.594 13.031 16.156 1 98.19 201 ASP A CA 1
ATOM 1597 C C . ASP A 1 201 ? -5.066 13.078 17.594 1 98.19 201 ASP A C 1
ATOM 1599 O O . ASP A 1 201 ? -4.012 13.664 17.844 1 98.19 201 ASP A O 1
ATOM 1603 N N . THR A 1 202 ? -5.816 12.484 18.531 1 98.31 202 THR A N 1
ATOM 1604 C CA . THR A 1 202 ? -5.504 12.508 19.969 1 98.31 202 THR A CA 1
ATOM 1605 C C . THR A 1 202 ? -5.922 11.195 20.625 1 98.31 202 THR A C 1
ATOM 1607 O O . THR A 1 202 ? -6.23 11.164 21.812 1 98.31 202 THR A O 1
ATOM 1610 N N . ASP A 1 203 ? -5.965 10.141 19.891 1 97.75 203 ASP A N 1
ATOM 1611 C CA . ASP A 1 203 ? -6.5 8.883 20.406 1 97.75 203 ASP A CA 1
ATOM 1612 C C . ASP A 1 203 ? -5.531 8.242 21.406 1 97.75 203 ASP A C 1
ATOM 1614 O O . ASP A 1 203 ? -5.949 7.512 22.297 1 97.75 203 ASP A O 1
ATOM 1618 N N . ASN A 1 204 ? -4.254 8.438 21.266 1 97.06 204 ASN A N 1
ATOM 1619 C CA . ASN A 1 204 ? -3.271 7.766 22.109 1 97.06 204 ASN A CA 1
ATOM 1620 C C . ASN A 1 204 ? -3.156 8.438 23.469 1 97.06 204 ASN A C 1
ATOM 1622 O O . ASN A 1 204 ? -3.104 7.758 24.5 1 97.06 204 ASN A O 1
ATOM 1626 N N . SER A 1 205 ? -3.178 9.664 23.484 1 96.12 205 SER A N 1
ATOM 1627 C CA . SER A 1 205 ? -3.027 10.422 24.719 1 96.12 205 SER A CA 1
ATOM 1628 C C . SER A 1 205 ? -4.379 10.664 25.391 1 96.12 205 SER A C 1
ATOM 1630 O O . SER A 1 205 ? -4.441 10.977 26.578 1 96.12 205 SER A O 1
ATOM 1632 N N . GLY A 1 206 ? -5.426 10.641 24.625 1 96.69 206 GLY A N 1
ATOM 1633 C CA . GLY A 1 206 ? -6.758 10.914 25.141 1 96.69 206 GLY A CA 1
ATOM 1634 C C . GLY A 1 206 ? -7.043 12.391 25.297 1 96.69 206 GLY A C 1
ATOM 1635 O O . GLY A 1 206 ? -8.07 12.773 25.859 1 96.69 206 GLY A O 1
ATOM 1636 N N . LYS A 1 207 ? -6.246 13.195 24.797 1 97.06 207 LYS A N 1
ATOM 1637 C CA . LYS A 1 207 ? -6.391 14.641 24.906 1 97.06 207 LYS A CA 1
ATOM 1638 C C . LYS A 1 207 ? -7.297 15.188 23.797 1 97.06 207 LYS A C 1
ATOM 1640 O O . LYS A 1 207 ? -8.031 14.43 23.156 1 97.06 207 LYS A O 1
ATOM 1645 N N . ASP A 1 208 ? -7.34 16.531 23.734 1 97.88 208 ASP A N 1
ATOM 1646 C CA . ASP A 1 208 ? -8.148 17.203 22.719 1 97.88 208 ASP A CA 1
ATOM 1647 C C . ASP A 1 208 ? -7.293 18.109 21.844 1 97.88 208 ASP A C 1
ATOM 1649 O O . ASP A 1 208 ? -6.246 18.578 22.266 1 97.88 208 ASP A O 1
ATOM 1653 N N . ALA A 1 209 ? -7.742 18.281 20.625 1 98.5 209 ALA A N 1
ATOM 1654 C CA . ALA A 1 209 ? -7.051 19.188 19.703 1 98.5 209 ALA A CA 1
ATOM 1655 C C . ALA A 1 209 ? -8.047 19.922 18.812 1 98.5 209 ALA A C 1
ATOM 1657 O O . ALA A 1 209 ? -9.094 19.391 18.453 1 98.5 209 ALA A O 1
ATOM 1658 N N . GLU A 1 210 ? -7.719 21.109 18.547 1 98.62 210 GLU A N 1
ATOM 1659 C CA . GLU A 1 210 ? -8.438 21.969 17.625 1 98.62 210 GLU A CA 1
ATOM 1660 C C . GLU A 1 210 ? -7.48 22.672 16.656 1 98.62 210 GLU A C 1
ATOM 1662 O O . GLU A 1 210 ? -6.602 23.422 17.094 1 98.62 210 GLU A O 1
ATOM 1667 N N . THR A 1 211 ? -7.672 22.438 15.43 1 98.56 211 THR A N 1
ATOM 1668 C CA . THR A 1 211 ? -6.773 22.938 14.398 1 98.56 211 THR A CA 1
ATOM 1669 C C . THR A 1 211 ? -7.559 23.453 13.195 1 98.56 211 THR A C 1
ATOM 1671 O O . THR A 1 211 ? -8.688 23 12.953 1 98.56 211 THR A O 1
ATOM 1674 N N . TYR A 1 212 ? -6.973 24.391 12.531 1 98.81 212 TYR A N 1
ATOM 1675 C CA . TYR A 1 212 ? -7.52 24.922 11.289 1 98.81 212 TYR A CA 1
ATOM 1676 C C . TYR A 1 212 ? -6.504 24.812 10.156 1 98.81 212 TYR A C 1
ATOM 1678 O O . TYR A 1 212 ? -5.344 25.203 10.312 1 98.81 212 TYR A O 1
ATOM 1686 N N . TYR A 1 213 ? -6.945 24.203 9.047 1 98.88 213 TYR A N 1
ATOM 1687 C CA . TYR A 1 213 ? -6.129 24.094 7.848 1 98.88 213 TYR A CA 1
ATOM 1688 C C . TYR A 1 213 ? -6.617 25.031 6.758 1 98.88 213 TYR A C 1
ATOM 1690 O O . TYR A 1 213 ? -7.816 25.094 6.477 1 98.88 213 TYR A O 1
ATOM 1698 N N . GLY A 1 214 ? -5.707 25.797 6.168 1 98.69 214 GLY A N 1
ATOM 1699 C CA . GLY A 1 214 ? -6.035 26.469 4.922 1 98.69 214 GLY A CA 1
ATOM 1700 C C . GLY A 1 214 ? -5.961 25.562 3.711 1 98.69 214 GLY A C 1
ATOM 1701 O O . GLY A 1 214 ? -5.875 24.344 3.854 1 98.69 214 GLY A O 1
ATOM 1702 N N . ASP A 1 215 ? -6.062 26.172 2.529 1 98.62 215 ASP A N 1
ATOM 1703 C CA . ASP A 1 215 ? -5.984 25.391 1.297 1 98.62 215 ASP A CA 1
ATOM 1704 C C . ASP A 1 215 ? -4.621 24.719 1.151 1 98.62 215 ASP A C 1
ATOM 1706 O O . ASP A 1 215 ? -3.605 25.266 1.585 1 98.62 215 ASP A O 1
ATOM 1710 N N . ILE A 1 216 ? -4.656 23.578 0.534 1 98.81 216 ILE A N 1
ATOM 1711 C CA . ILE A 1 216 ? -3.453 22.844 0.176 1 98.81 216 ILE A CA 1
ATOM 1712 C C . ILE A 1 216 ? -3.219 22.922 -1.33 1 98.81 216 ILE A C 1
ATOM 1714 O O . ILE A 1 216 ? -4.059 22.5 -2.121 1 98.81 216 ILE A O 1
ATOM 1718 N N . ILE A 1 217 ? -2.033 23.5 -1.697 1 98.75 217 ILE A N 1
ATOM 1719 C CA . ILE A 1 217 ? -1.798 23.859 -3.094 1 98.75 217 ILE A CA 1
ATOM 1720 C C . ILE A 1 217 ? -0.408 23.375 -3.516 1 98.75 217 ILE A C 1
ATOM 1722 O O . ILE A 1 217 ? 0.58 23.641 -2.824 1 98.75 217 ILE A O 1
ATOM 1726 N N . PHE A 1 218 ? -0.414 22.656 -4.609 1 98.88 218 PHE A N 1
ATOM 1727 C CA . PHE A 1 218 ? 0.86 22.328 -5.238 1 98.88 218 PHE A CA 1
ATOM 1728 C C . PHE A 1 218 ? 1.22 23.344 -6.309 1 98.88 218 PHE A C 1
ATOM 1730 O O . PHE A 1 218 ? 0.376 23.719 -7.125 1 98.88 218 PHE A O 1
ATOM 1737 N N . THR A 1 219 ? 2.533 23.766 -6.242 1 98.69 219 THR A N 1
ATOM 1738 C CA . THR A 1 219 ? 2.951 24.797 -7.195 1 98.69 219 THR A CA 1
ATOM 1739 C C . THR A 1 219 ? 4.312 24.453 -7.797 1 98.69 219 THR A C 1
ATOM 1741 O O . THR A 1 219 ? 5.023 23.578 -7.281 1 98.69 219 THR A O 1
ATOM 1744 N N . GLU A 1 220 ? 4.602 25.109 -8.898 1 97.69 220 GLU A N 1
ATOM 1745 C CA . GLU A 1 220 ? 5.875 24.922 -9.594 1 97.69 220 GLU A CA 1
ATOM 1746 C C . GLU A 1 220 ? 7.016 25.594 -8.836 1 97.69 220 GLU A C 1
ATOM 1748 O O . GLU A 1 220 ? 8.133 25.094 -8.805 1 97.69 220 GLU A O 1
ATOM 1753 N N . LYS A 1 221 ? 6.664 26.891 -8.375 1 93.75 221 LYS A N 1
ATOM 1754 C CA . LYS A 1 221 ? 7.672 27.672 -7.668 1 93.75 221 LYS A CA 1
ATOM 1755 C C . LYS A 1 221 ? 7.098 28.297 -6.398 1 93.75 221 LYS A C 1
ATOM 1757 O O . LYS A 1 221 ? 5.883 28.484 -6.289 1 93.75 221 LYS A O 1
ATOM 1762 N N . MET B 1 1 ? -70.688 -35.125 -19.609 1 41.44 1 MET B N 1
ATOM 1763 C CA . MET B 1 1 ? -69.438 -34.688 -20.297 1 41.44 1 MET B CA 1
ATOM 1764 C C . MET B 1 1 ? -68.5 -34.094 -19.297 1 41.44 1 MET B C 1
ATOM 1766 O O . MET B 1 1 ? -68.812 -33.125 -18.594 1 41.44 1 MET B O 1
ATOM 1770 N N . LEU B 1 2 ? -67.562 -34.906 -18.688 1 47.59 2 LEU B N 1
ATOM 1771 C CA . LEU B 1 2 ? -66.5 -34.625 -17.719 1 47.59 2 LEU B CA 1
ATOM 1772 C C . LEU B 1 2 ? -65.375 -33.75 -18.344 1 47.59 2 LEU B C 1
ATOM 1774 O O . LEU B 1 2 ? -64.75 -34.156 -19.328 1 47.59 2 LEU B O 1
ATOM 1778 N N . ARG B 1 3 ? -65.625 -32.375 -18.281 1 59.09 3 ARG B N 1
ATOM 1779 C CA . ARG B 1 3 ? -64.562 -31.406 -18.672 1 59.09 3 ARG B CA 1
ATOM 1780 C C . ARG B 1 3 ? -63.281 -31.656 -17.938 1 59.09 3 ARG B C 1
ATOM 1782 O O . ARG B 1 3 ? -63.219 -31.594 -16.703 1 59.09 3 ARG B O 1
ATOM 1789 N N . TRP B 1 4 ? -62.312 -32.469 -18.484 1 51.94 4 TRP B N 1
ATOM 1790 C CA . TRP B 1 4 ? -60.938 -32.688 -17.969 1 51.94 4 TRP B CA 1
ATOM 1791 C C . TRP B 1 4 ? -60.125 -31.422 -18.016 1 51.94 4 TRP B C 1
ATOM 1793 O O . TRP B 1 4 ? -59.969 -30.812 -19.078 1 51.94 4 TRP B O 1
ATOM 1803 N N . ILE B 1 5 ? -60.031 -30.625 -16.922 1 58.47 5 ILE B N 1
ATOM 1804 C CA . ILE B 1 5 ? -59.125 -29.5 -16.781 1 58.47 5 ILE B CA 1
ATOM 1805 C C . ILE B 1 5 ? -57.688 -30 -16.703 1 58.47 5 ILE B C 1
ATOM 1807 O O . ILE B 1 5 ? -57.312 -30.75 -15.789 1 58.47 5 ILE B O 1
ATOM 1811 N N . ILE B 1 6 ? -56.938 -29.938 -17.797 1 56.34 6 ILE B N 1
ATOM 1812 C CA . ILE B 1 6 ? -55.5 -30.219 -17.859 1 56.34 6 ILE B CA 1
ATOM 1813 C C . ILE B 1 6 ? -54.719 -29.109 -17.172 1 56.34 6 ILE B C 1
ATOM 1815 O O . ILE B 1 6 ? -54.781 -27.953 -17.562 1 56.34 6 ILE B O 1
ATOM 1819 N N . PHE B 1 7 ? -54.312 -29.328 -15.922 1 59.34 7 PHE B N 1
ATOM 1820 C CA . PHE B 1 7 ? -53.375 -28.453 -15.219 1 59.34 7 PHE B CA 1
ATOM 1821 C C . PHE B 1 7 ? -51.969 -28.562 -15.797 1 59.34 7 PHE B C 1
ATOM 1823 O O . PHE B 1 7 ? -51.344 -29.625 -15.711 1 59.34 7 PHE B O 1
ATOM 1830 N N . LEU B 1 8 ? -51.625 -27.703 -16.656 1 56.69 8 LEU B N 1
ATOM 1831 C CA . LEU B 1 8 ? -50.25 -27.562 -17.141 1 56.69 8 LEU B CA 1
ATOM 1832 C C . LEU B 1 8 ? -49.344 -27.031 -16.047 1 56.69 8 LEU B C 1
ATOM 1834 O O . LEU B 1 8 ? -49.5 -25.891 -15.609 1 56.69 8 LEU B O 1
ATOM 1838 N N . TYR B 1 9 ? -48.594 -27.938 -15.398 1 62.12 9 TYR B N 1
ATOM 1839 C CA . TYR B 1 9 ? -47.531 -27.594 -14.453 1 62.12 9 TYR B CA 1
ATOM 1840 C C . TYR B 1 9 ? -46.281 -27.078 -15.188 1 62.12 9 TYR B C 1
ATOM 1842 O O . TYR B 1 9 ? -45.656 -27.828 -15.922 1 62.12 9 TYR B O 1
ATOM 1850 N N . SER B 1 10 ? -46.094 -25.766 -15.266 1 61.75 10 SER B N 1
ATOM 1851 C CA . SER B 1 10 ? -44.875 -25.172 -15.773 1 61.75 10 SER B CA 1
ATOM 1852 C C . SER B 1 10 ? -43.719 -25.297 -14.766 1 61.75 10 SER B C 1
ATOM 1854 O O . SER B 1 10 ? -43.812 -24.766 -13.656 1 61.75 10 SER B O 1
ATOM 1856 N N . VAL B 1 11 ? -42.812 -26.234 -14.969 1 59.88 11 VAL B N 1
ATOM 1857 C CA . VAL B 1 11 ? -41.594 -26.359 -14.188 1 59.88 11 VAL B CA 1
ATOM 1858 C C . VAL B 1 11 ? -40.625 -25.25 -14.562 1 59.88 11 VAL B C 1
ATOM 1860 O O . VAL B 1 11 ? -40.062 -25.234 -15.664 1 59.88 11 VAL B O 1
ATOM 1863 N N . ALA B 1 12 ? -40.625 -24.125 -13.766 1 61.44 12 ALA B N 1
ATOM 1864 C CA . ALA B 1 12 ? -39.594 -23.078 -13.883 1 61.44 12 ALA B CA 1
ATOM 1865 C C . ALA B 1 12 ? -38.25 -23.609 -13.461 1 61.44 12 ALA B C 1
ATOM 1867 O O . ALA B 1 12 ? -38.031 -23.906 -12.289 1 61.44 12 ALA B O 1
ATOM 1868 N N . VAL B 1 13 ? -37.406 -24.078 -14.398 1 54.47 13 VAL B N 1
ATOM 1869 C CA . VAL B 1 13 ? -36 -24.391 -14.117 1 54.47 13 VAL B CA 1
ATOM 1870 C C . VAL B 1 13 ? -35.25 -23.125 -13.695 1 54.47 13 VAL B C 1
ATOM 1872 O O . VAL B 1 13 ? -35.031 -22.234 -14.508 1 54.47 13 VAL B O 1
ATOM 1875 N N . CYS B 1 14 ? -35.125 -22.906 -12.375 1 57.5 14 CYS B N 1
ATOM 1876 C CA . CYS B 1 14 ? -34.312 -21.828 -11.844 1 57.5 14 CYS B CA 1
ATOM 1877 C C . CYS B 1 14 ? -32.844 -22.109 -12.094 1 57.5 14 CYS B C 1
ATOM 1879 O O . CYS B 1 14 ? -32.219 -22.922 -11.391 1 57.5 14 CYS B O 1
ATOM 1881 N N . VAL B 1 15 ? -32.312 -21.906 -13.32 1 55.5 15 VAL B N 1
ATOM 1882 C CA . VAL B 1 15 ? -30.875 -21.938 -13.555 1 55.5 15 VAL B CA 1
ATOM 1883 C C . VAL B 1 15 ? -30.172 -21.078 -12.516 1 55.5 15 VAL B C 1
ATOM 1885 O O . VAL B 1 15 ? -30.344 -19.859 -12.492 1 55.5 15 VAL B O 1
ATOM 1888 N N . ASN B 1 16 ? -29.781 -21.703 -11.5 1 60.97 16 ASN B N 1
ATOM 1889 C CA . ASN B 1 16 ? -28.969 -21 -10.516 1 60.97 16 ASN B CA 1
ATOM 1890 C C . ASN B 1 16 ? -27.656 -20.5 -11.133 1 60.97 16 ASN B C 1
ATOM 1892 O O . ASN B 1 16 ? -26.75 -21.297 -11.406 1 60.97 16 ASN B O 1
ATOM 1896 N N . VAL B 1 17 ? -27.797 -19.406 -11.828 1 65.88 17 VAL B N 1
ATOM 1897 C CA . VAL B 1 17 ? -26.578 -18.781 -12.359 1 65.88 17 VAL B CA 1
ATOM 1898 C C . VAL B 1 17 ? -25.641 -18.438 -11.211 1 65.88 17 VAL B C 1
ATOM 1900 O O . VAL B 1 17 ? -25.984 -17.688 -10.305 1 65.88 17 VAL B O 1
ATOM 1903 N N . GLN B 1 18 ? -24.656 -19.359 -11.109 1 79.38 18 GLN B N 1
ATOM 1904 C CA . GLN B 1 18 ? -23.609 -19.125 -10.125 1 79.38 18 GLN B CA 1
ATOM 1905 C C . GLN B 1 18 ? -22.703 -17.969 -10.547 1 79.38 18 GLN B C 1
ATOM 1907 O O . GLN B 1 18 ? -22.312 -17.875 -11.711 1 79.38 18 GLN B O 1
ATOM 1912 N N . ALA B 1 19 ? -22.469 -17.047 -9.648 1 89.38 19 ALA B N 1
ATOM 1913 C CA . ALA B 1 19 ? -21.609 -15.906 -9.93 1 89.38 19 ALA B CA 1
ATOM 1914 C C . ALA B 1 19 ? -20.188 -16.359 -10.227 1 89.38 19 ALA B C 1
ATOM 1916 O O . ALA B 1 19 ? -19.656 -17.266 -9.562 1 89.38 19 ALA B O 1
ATOM 1917 N N . ALA B 1 20 ? -19.672 -16 -11.359 1 94.56 20 ALA B N 1
ATOM 1918 C CA . ALA B 1 20 ? -18.297 -16.266 -11.75 1 94.56 20 ALA B CA 1
ATOM 1919 C C . ALA B 1 20 ? -17.672 -15.047 -12.43 1 94.56 20 ALA B C 1
ATOM 1921 O O . ALA B 1 20 ? -18.344 -14.328 -13.172 1 94.56 20 ALA B O 1
ATOM 1922 N N . THR B 1 21 ? -16.438 -14.773 -12.047 1 96.31 21 THR B N 1
ATOM 1923 C CA . THR B 1 21 ? -15.656 -13.719 -12.695 1 96.31 21 THR B CA 1
ATOM 1924 C C . THR B 1 21 ? -14.328 -14.258 -13.203 1 96.31 21 THR B C 1
ATOM 1926 O O . THR B 1 21 ? -13.453 -14.625 -12.406 1 96.31 21 THR B O 1
ATOM 1929 N N . ASN B 1 22 ? -14.188 -14.391 -14.492 1 98 22 ASN B N 1
ATOM 1930 C CA . ASN B 1 22 ? -12.906 -14.734 -15.094 1 98 22 ASN B CA 1
ATOM 1931 C C . ASN B 1 22 ? -12.031 -13.5 -15.289 1 98 22 ASN B C 1
ATOM 1933 O O . ASN B 1 22 ? -12.336 -12.648 -16.141 1 98 22 ASN B O 1
ATOM 1937 N N . VAL B 1 23 ? -10.906 -13.43 -14.602 1 98.25 23 VAL B N 1
ATOM 1938 C CA . VAL B 1 23 ? -10.156 -12.18 -14.578 1 98.25 23 VAL B CA 1
ATOM 1939 C C . VAL B 1 23 ? -9.062 -12.219 -15.648 1 98.25 23 VAL B C 1
ATOM 1941 O O . VAL B 1 23 ? -8.453 -11.188 -15.961 1 98.25 23 VAL B O 1
ATOM 1944 N N . THR B 1 24 ? -8.797 -13.336 -16.219 1 98.06 24 THR B N 1
ATOM 1945 C CA . THR B 1 24 ? -7.789 -13.422 -17.281 1 98.06 24 THR B CA 1
ATOM 1946 C C . THR B 1 24 ? -8.453 -13.516 -18.641 1 98.06 24 THR B C 1
ATOM 1948 O O . THR B 1 24 ? -8.016 -12.859 -19.594 1 98.06 24 THR B O 1
ATOM 1951 N N . LEU B 1 25 ? -9.516 -14.359 -18.75 1 97.06 25 LEU B N 1
ATOM 1952 C CA . LEU B 1 25 ? -10.234 -14.555 -20 1 97.06 25 LEU B CA 1
ATOM 1953 C C . LEU B 1 25 ? -9.266 -14.664 -21.172 1 97.06 25 LEU B C 1
ATOM 1955 O O . LEU B 1 25 ? -9.375 -13.914 -22.156 1 97.06 25 LEU B O 1
ATOM 1959 N N . LEU B 1 26 ? -8.391 -15.633 -21.188 1 98.12 26 LEU B N 1
ATOM 1960 C CA . LEU B 1 26 ? -7.293 -15.766 -22.141 1 98.12 26 LEU B CA 1
ATOM 1961 C C . LEU B 1 26 ? -7.812 -15.852 -23.562 1 98.12 26 LEU B C 1
ATOM 1963 O O . LEU B 1 26 ? -7.199 -15.312 -24.484 1 98.12 26 LEU B O 1
ATOM 1967 N N . SER B 1 27 ? -8.992 -16.391 -23.797 1 96.88 27 SER B N 1
ATOM 1968 C CA . SER B 1 27 ? -9.555 -16.594 -25.125 1 96.88 27 SER B CA 1
ATOM 1969 C C . SER B 1 27 ? -9.945 -15.258 -25.766 1 96.88 27 SER B C 1
ATOM 1971 O O . SER B 1 27 ? -10.023 -15.156 -26.984 1 96.88 27 SER B O 1
ATOM 1973 N N . ASP B 1 28 ? -10.148 -14.242 -24.984 1 96.75 28 ASP B N 1
ATOM 1974 C CA . ASP B 1 28 ? -10.617 -12.953 -25.484 1 96.75 28 ASP B CA 1
ATOM 1975 C C . ASP B 1 28 ? -9.586 -11.859 -25.219 1 96.75 28 ASP B C 1
ATOM 1977 O O . ASP B 1 28 ? -9.945 -10.703 -25 1 96.75 28 ASP B O 1
ATOM 1981 N N . ASN B 1 29 ? -8.383 -12.234 -25.078 1 95.5 29 ASN B N 1
ATOM 1982 C CA . ASN B 1 29 ? -7.242 -11.344 -24.906 1 95.5 29 ASN B CA 1
ATOM 1983 C C . ASN B 1 29 ? -7.363 -10.531 -23.609 1 95.5 29 ASN B C 1
ATOM 1985 O O . ASN B 1 29 ? -6.965 -9.367 -23.562 1 95.5 29 ASN B O 1
ATOM 1989 N N . GLY B 1 30 ? -8.008 -11.133 -22.641 1 96.94 30 GLY B N 1
ATOM 1990 C CA . GLY B 1 30 ? -8.195 -10.445 -21.375 1 96.94 30 GLY B CA 1
ATOM 1991 C C . GLY B 1 30 ? -6.895 -10.094 -20.688 1 96.94 30 GLY B C 1
ATOM 1992 O O . GLY B 1 30 ? -6.832 -9.133 -19.906 1 96.94 30 GLY B O 1
ATOM 1993 N N . ILE B 1 31 ? -5.848 -10.828 -21 1 97.44 31 ILE B N 1
ATOM 1994 C CA . ILE B 1 31 ? -4.559 -10.641 -20.344 1 97.44 31 ILE B CA 1
ATOM 1995 C C . ILE B 1 31 ? -3.984 -9.273 -20.719 1 97.44 31 ILE B C 1
ATOM 1997 O O . ILE B 1 31 ? -3.111 -8.75 -20.016 1 97.44 31 ILE B O 1
ATOM 2001 N N . GLU B 1 32 ? -4.43 -8.672 -21.719 1 96.5 32 GLU B N 1
ATOM 2002 C CA . GLU B 1 32 ? -3.939 -7.375 -22.172 1 96.5 32 GLU B CA 1
ATOM 2003 C C . GLU B 1 32 ? -4.293 -6.27 -21.188 1 96.5 32 GLU B C 1
ATOM 2005 O O . GLU B 1 32 ? -3.701 -5.191 -21.203 1 96.5 32 GLU B O 1
ATOM 2010 N N . SER B 1 33 ? -5.266 -6.578 -20.391 1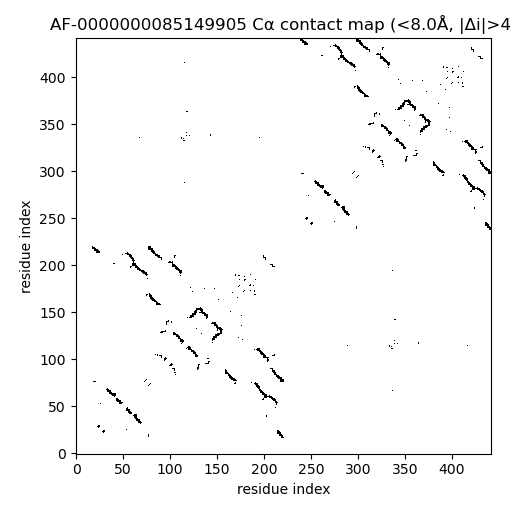 97 33 SER B N 1
ATOM 2011 C CA . SER B 1 33 ? -5.66 -5.59 -19.391 1 97 33 SER B CA 1
ATOM 2012 C C . SER B 1 33 ? -4.75 -5.645 -18.172 1 97 33 SER B C 1
ATOM 2014 O O . SER B 1 33 ? -4.836 -4.789 -17.297 1 97 33 SER B O 1
ATOM 2016 N N . TRP B 1 34 ? -3.898 -6.668 -18.109 1 97.94 34 TRP B N 1
ATOM 2017 C CA . TRP B 1 34 ? -2.959 -6.805 -17 1 97.94 34 TRP B CA 1
ATOM 2018 C C . TRP B 1 34 ? -1.698 -5.984 -17.266 1 97.94 34 TRP B C 1
ATOM 2020 O O . TRP B 1 34 ? -1.189 -5.945 -18.375 1 97.94 34 TRP B O 1
ATOM 2030 N N . ALA B 1 35 ? -1.19 -5.32 -16.219 1 96.5 35 ALA B N 1
ATOM 2031 C CA . ALA B 1 35 ? 0.006 -4.492 -16.344 1 96.5 35 ALA B CA 1
ATOM 2032 C C . ALA B 1 35 ? 1.256 -5.27 -15.945 1 96.5 35 ALA B C 1
ATOM 2034 O O . ALA B 1 35 ? 1.232 -6.047 -14.984 1 96.5 35 ALA B O 1
ATOM 2035 N N . SER B 1 36 ? 2.35 -5.023 -16.656 1 96.25 36 SER B N 1
ATOM 2036 C CA . SER B 1 36 ? 3.633 -5.629 -16.312 1 96.25 36 SER B CA 1
ATOM 2037 C C . SER B 1 36 ? 4.305 -4.875 -15.164 1 96.25 36 SER B C 1
ATOM 2039 O O . SER B 1 36 ? 4.277 -3.645 -15.125 1 96.25 36 SER B O 1
ATOM 2041 N N . LYS B 1 37 ? 4.777 -5.594 -14.203 1 94.62 37 LYS B N 1
ATOM 2042 C CA . LYS B 1 37 ? 5.605 -5.055 -13.125 1 94.62 37 LYS B CA 1
ATOM 2043 C C . LYS B 1 37 ? 6.977 -5.723 -13.109 1 94.62 37 LYS B C 1
ATOM 2045 O O . LYS B 1 37 ? 7.074 -6.945 -12.969 1 94.62 37 LYS B O 1
ATOM 2050 N N . VAL B 1 38 ? 8.039 -4.918 -13.211 1 94.12 38 VAL B N 1
ATOM 2051 C CA . VAL B 1 38 ? 9.391 -5.453 -13.32 1 94.12 38 VAL B CA 1
ATOM 2052 C C . VAL B 1 38 ? 10.156 -5.188 -12.023 1 94.12 38 VAL B C 1
ATOM 2054 O O . VAL B 1 38 ? 10.195 -4.055 -11.539 1 94.12 38 VAL B O 1
ATOM 2057 N N . PHE B 1 39 ? 10.75 -6.188 -11.484 1 91.44 39 PHE B N 1
ATOM 2058 C CA . PHE B 1 39 ? 11.586 -6.074 -10.289 1 91.44 39 PHE B CA 1
ATOM 2059 C C . PHE B 1 39 ? 13.055 -6.227 -10.648 1 91.44 39 PHE B C 1
ATOM 2061 O O . PHE B 1 39 ? 13.898 -5.461 -10.172 1 91.44 39 PHE B O 1
ATOM 2068 N N . SER B 1 40 ? 13.375 -7.188 -11.391 1 94.06 40 SER B N 1
ATOM 2069 C CA . SER B 1 40 ? 14.727 -7.492 -11.852 1 94.06 40 SER B CA 1
ATOM 2070 C C . SER B 1 40 ? 14.703 -8.234 -13.18 1 94.06 40 SER B C 1
ATOM 2072 O O . SER B 1 40 ? 14.477 -9.445 -13.219 1 94.06 40 SER B O 1
ATOM 2074 N N . GLY B 1 41 ? 15.016 -7.535 -14.188 1 95.25 41 GLY B N 1
ATOM 2075 C CA . GLY B 1 41 ? 14.836 -8.18 -15.477 1 95.25 41 GLY B CA 1
ATOM 2076 C C . GLY B 1 41 ? 13.391 -8.508 -15.781 1 95.25 41 GLY B C 1
ATOM 2077 O O . GLY B 1 41 ? 12.516 -8.367 -14.922 1 95.25 41 GLY B O 1
ATOM 2078 N N . GLU B 1 42 ? 13.211 -8.914 -17.047 1 96.25 42 GLU B N 1
ATOM 2079 C CA . GLU B 1 42 ? 11.828 -9.141 -17.453 1 96.25 42 GLU B CA 1
ATOM 2080 C C . GLU B 1 42 ? 11.602 -10.594 -17.859 1 96.25 42 GLU B C 1
ATOM 2082 O O . GLU B 1 42 ? 12.312 -11.117 -18.734 1 96.25 42 GLU B O 1
ATOM 2087 N N . SER B 1 43 ? 10.688 -11.18 -17.188 1 96.56 43 SER B N 1
ATOM 2088 C CA . SER B 1 43 ? 10.172 -12.453 -17.672 1 96.56 43 SER B CA 1
ATOM 2089 C C . SER B 1 43 ? 9.289 -12.266 -18.891 1 96.56 43 SER B C 1
ATOM 2091 O O . SER B 1 43 ? 8.742 -11.18 -19.109 1 96.56 43 SER B O 1
ATOM 2093 N N . ILE B 1 44 ? 9.203 -13.344 -19.703 1 97.25 44 ILE B N 1
ATOM 2094 C CA . ILE B 1 44 ? 8.422 -13.266 -20.922 1 97.25 44 ILE B CA 1
ATOM 2095 C C . ILE B 1 44 ? 7.07 -13.953 -20.719 1 97.25 44 ILE B C 1
ATOM 2097 O O . ILE B 1 44 ? 7.012 -15.117 -20.328 1 97.25 44 ILE B O 1
ATOM 2101 N N . TYR B 1 45 ? 6.039 -13.188 -21.031 1 98.19 45 TYR B N 1
ATOM 2102 C CA . TYR B 1 45 ? 4.684 -13.719 -20.938 1 98.19 45 TYR B CA 1
ATOM 2103 C C . TYR B 1 45 ? 3.992 -13.695 -22.297 1 98.19 45 TYR B C 1
ATOM 2105 O O . TYR B 1 45 ? 4.004 -12.68 -22.984 1 98.19 45 TYR B O 1
ATOM 2113 N N . SER B 1 46 ? 3.447 -14.82 -22.656 1 97.94 46 SER B N 1
ATOM 2114 C CA . SER B 1 46 ? 2.729 -14.922 -23.922 1 97.94 46 SER B CA 1
ATOM 2115 C C . SER B 1 46 ? 1.604 -15.945 -23.844 1 97.94 46 SER B C 1
ATOM 2117 O O . SER B 1 46 ? 1.725 -16.953 -23.141 1 97.94 46 SER B O 1
ATOM 2119 N N . VAL B 1 47 ? 0.499 -15.695 -24.609 1 98.5 47 VAL B N 1
ATOM 2120 C CA . VAL B 1 47 ? -0.622 -16.625 -24.625 1 98.5 47 VAL B CA 1
ATOM 2121 C C . VAL B 1 47 ? -0.449 -17.625 -25.766 1 98.5 47 VAL B C 1
ATOM 2123 O O . VAL B 1 47 ? -0.233 -17.234 -26.906 1 98.5 47 VAL B O 1
ATOM 2126 N N . GLU B 1 48 ? -0.523 -18.953 -25.422 1 98.25 48 GLU B N 1
ATOM 2127 C CA . GLU B 1 48 ? -0.411 -20 -26.438 1 98.25 48 GLU B CA 1
ATOM 2128 C C . GLU B 1 48 ? -1.105 -21.281 -25.969 1 98.25 48 GLU B C 1
ATOM 2130 O O . GLU B 1 48 ? -1.474 -21.406 -24.812 1 98.25 48 GLU B O 1
ATOM 2135 N N . ASP B 1 49 ? -1.324 -22.109 -26.938 1 98.19 49 ASP B N 1
ATOM 2136 C CA . ASP B 1 49 ? -1.799 -23.453 -26.594 1 98.19 49 ASP B CA 1
ATOM 2137 C C . ASP B 1 49 ? -0.654 -24.328 -26.109 1 98.19 49 ASP B C 1
ATOM 2139 O O . ASP B 1 49 ? 0.423 -24.344 -26.703 1 98.19 49 ASP B O 1
ATOM 2143 N N . TYR B 1 50 ? -0.898 -25.031 -25.016 1 98.31 50 TYR B N 1
ATOM 2144 C CA . TYR B 1 50 ? 0.101 -25.953 -24.484 1 98.31 50 TYR B CA 1
ATOM 2145 C C . TYR B 1 50 ? -0.561 -27.156 -23.844 1 98.31 50 TYR B C 1
ATOM 2147 O O . TYR B 1 50 ? -1.388 -27.016 -22.938 1 98.31 50 TYR B O 1
ATOM 2155 N N . LYS B 1 51 ? -0.176 -28.328 -24.344 1 97.94 51 LYS B N 1
ATOM 2156 C CA . LYS B 1 51 ? -0.673 -29.609 -23.859 1 97.94 51 LYS B CA 1
ATOM 2157 C C . LYS B 1 51 ? -2.193 -29.594 -23.719 1 97.94 51 LYS B C 1
ATOM 2159 O O . LYS B 1 51 ? -2.73 -29.984 -22.672 1 97.94 51 LYS B O 1
ATOM 2164 N N . GLY B 1 52 ? -2.893 -29.062 -24.734 1 96.94 52 GLY B N 1
ATOM 2165 C CA . GLY B 1 52 ? -4.328 -29.188 -24.906 1 96.94 52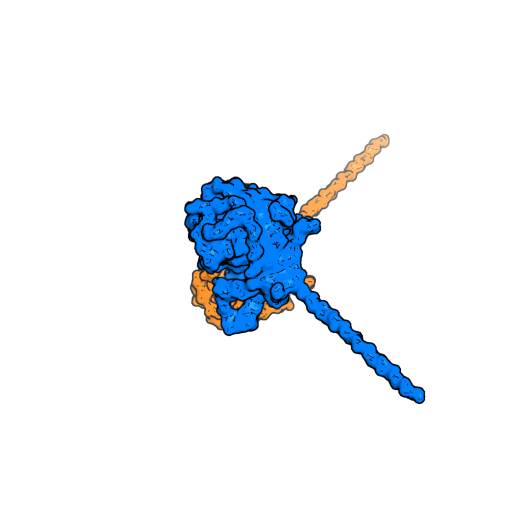 GLY B CA 1
ATOM 2166 C C . GLY B 1 52 ? -5.113 -28.047 -24.266 1 96.94 52 GLY B C 1
ATOM 2167 O O . GLY B 1 52 ? -6.336 -28.141 -24.141 1 96.94 52 GLY B O 1
ATOM 2168 N N . ARG B 1 53 ? -4.371 -27.016 -23.844 1 95.69 53 ARG B N 1
ATOM 2169 C CA . ARG B 1 53 ? -5.059 -25.922 -23.156 1 95.69 53 ARG B CA 1
ATOM 2170 C C . ARG B 1 53 ? -4.465 -24.578 -23.547 1 95.69 53 ARG B C 1
ATOM 2172 O O . ARG B 1 53 ? -3.248 -24.438 -23.672 1 95.69 53 ARG B O 1
ATOM 2179 N N . LEU B 1 54 ? -5.395 -23.594 -23.844 1 98.06 54 LEU B N 1
ATOM 2180 C CA . LEU B 1 54 ? -4.906 -22.219 -23.953 1 98.06 54 LEU B CA 1
ATOM 2181 C C . LEU B 1 54 ? -4.352 -21.734 -22.625 1 98.06 54 LEU B C 1
ATOM 2183 O O . LEU B 1 54 ? -5.023 -21.828 -21.594 1 98.06 54 LEU B O 1
ATOM 2187 N N . ALA B 1 55 ? -3.092 -21.234 -22.703 1 98.75 55 ALA B N 1
ATOM 2188 C CA . ALA B 1 55 ? -2.414 -20.922 -21.453 1 98.75 55 ALA B CA 1
ATOM 2189 C C . ALA B 1 55 ? -1.534 -19.688 -21.609 1 98.75 55 ALA B C 1
ATOM 2191 O O . ALA B 1 55 ? -1.155 -19.312 -22.719 1 98.75 55 ALA B O 1
ATOM 2192 N N . LEU B 1 56 ? -1.363 -18.984 -20.5 1 98.88 56 LEU B N 1
ATOM 2193 C CA . LEU B 1 56 ? -0.322 -17.969 -20.406 1 98.88 56 LEU B CA 1
ATOM 2194 C C . LEU B 1 56 ? 1.031 -18.609 -20.094 1 98.88 56 LEU B C 1
ATOM 2196 O O . LEU B 1 56 ? 1.248 -19.125 -19 1 98.88 56 LEU B O 1
ATOM 2200 N N . LYS B 1 57 ? 1.897 -18.578 -21.031 1 98.81 57 LYS B N 1
ATOM 2201 C CA . LYS B 1 57 ? 3.27 -19.047 -20.844 1 98.81 57 LYS B CA 1
ATOM 2202 C C . LYS B 1 57 ? 4.109 -17.984 -20.125 1 98.81 57 LYS B C 1
ATOM 2204 O O . LYS B 1 57 ? 4.031 -16.797 -20.453 1 98.81 57 LYS B O 1
ATOM 2209 N N . ALA B 1 58 ? 4.852 -18.391 -19.172 1 98.75 58 ALA B N 1
ATOM 2210 C CA . ALA B 1 58 ? 5.812 -17.531 -18.484 1 98.75 58 ALA B CA 1
ATOM 2211 C C . ALA B 1 58 ? 7.219 -18.125 -18.547 1 98.75 58 ALA B C 1
ATOM 2213 O O . ALA B 1 58 ? 7.434 -19.281 -18.172 1 98.75 58 ALA B O 1
ATOM 2214 N N . LEU B 1 59 ? 8.125 -17.391 -19.031 1 98.69 59 LEU B N 1
ATOM 2215 C CA . LEU B 1 59 ? 9.539 -17.75 -19.078 1 98.69 59 LEU B CA 1
ATOM 2216 C C . LEU B 1 59 ? 10.375 -16.781 -18.25 1 98.69 59 LEU B C 1
ATOM 2218 O O . LEU B 1 59 ? 10.305 -15.57 -18.453 1 98.69 59 LEU B O 1
ATOM 2222 N N . SER B 1 60 ? 11.078 -17.312 -17.297 1 98.56 60 SER B N 1
ATOM 2223 C CA . SER B 1 60 ? 12.008 -16.516 -16.516 1 98.56 60 SER B CA 1
ATOM 2224 C C . SER B 1 60 ? 13.445 -16.984 -16.688 1 98.56 60 SER B C 1
ATOM 2226 O O . SER B 1 60 ? 13.734 -18.172 -16.531 1 98.56 60 SER B O 1
ATOM 2228 N N . HIS B 1 61 ? 14.297 -16.125 -17.125 1 98 61 HIS B N 1
ATOM 2229 C CA . HIS B 1 61 ? 15.742 -16.312 -17.188 1 98 61 HIS B CA 1
ATOM 2230 C C . HIS B 1 61 ? 16.484 -15.305 -16.312 1 98 61 HIS B C 1
ATOM 2232 O O . HIS B 1 61 ? 16.812 -14.203 -16.766 1 98 61 HIS B O 1
ATOM 2238 N N . HIS B 1 62 ? 16.75 -15.758 -15.094 1 97.75 62 HIS B N 1
ATOM 2239 C CA . HIS B 1 62 ? 17.406 -14.883 -14.125 1 97.75 62 HIS B CA 1
ATOM 2240 C C . HIS B 1 62 ? 16.641 -13.562 -13.992 1 97.75 62 HIS B C 1
ATOM 2242 O O . HIS B 1 62 ? 17.25 -12.492 -14.023 1 97.75 62 HIS B O 1
ATOM 2248 N N . SER B 1 63 ? 15.344 -13.633 -13.945 1 97.88 63 SER B N 1
ATOM 2249 C CA . SER B 1 63 ? 14.531 -12.422 -13.961 1 97.88 63 SER B CA 1
ATOM 2250 C C . SER B 1 63 ? 13.398 -12.5 -12.945 1 97.88 63 SER B C 1
ATOM 2252 O O . SER B 1 63 ? 13.117 -13.578 -12.414 1 97.88 63 SER B O 1
ATOM 2254 N N . ALA B 1 64 ? 12.883 -11.367 -12.641 1 96.88 64 ALA B N 1
ATOM 2255 C CA . ALA B 1 64 ? 11.719 -11.227 -11.773 1 96.88 64 ALA B CA 1
ATOM 2256 C C . ALA B 1 64 ? 10.789 -10.133 -12.281 1 96.88 64 ALA B C 1
ATOM 2258 O O . ALA B 1 64 ? 11.094 -8.945 -12.148 1 96.88 64 ALA B O 1
ATOM 2259 N N . SER B 1 65 ? 9.742 -10.539 -12.875 1 96.69 65 SER B N 1
ATOM 2260 C CA . SER B 1 65 ? 8.648 -9.656 -13.273 1 96.69 65 SER B CA 1
ATOM 2261 C C . SER B 1 65 ? 7.312 -10.391 -13.234 1 96.69 65 SER B C 1
ATOM 2263 O O . SER B 1 65 ? 7.273 -11.625 -13.242 1 96.69 65 SER B O 1
ATOM 2265 N N . GLY B 1 66 ? 6.246 -9.641 -13.078 1 97.19 66 GLY B N 1
ATOM 2266 C CA . GLY B 1 66 ? 4.918 -10.227 -13.016 1 97.19 66 GLY B CA 1
ATOM 2267 C C . GLY B 1 66 ? 3.879 -9.422 -13.781 1 97.19 66 GLY B C 1
ATOM 2268 O O . GLY B 1 66 ? 4.207 -8.422 -14.414 1 97.19 66 GLY B O 1
ATOM 2269 N N . LEU B 1 67 ? 2.717 -10.016 -13.883 1 98.44 67 LEU B N 1
ATOM 2270 C CA . LEU B 1 67 ? 1.519 -9.367 -14.398 1 98.44 67 LEU B CA 1
ATOM 2271 C C . LEU B 1 67 ? 0.524 -9.094 -13.273 1 98.44 67 LEU B C 1
ATOM 2273 O O . LEU B 1 67 ? 0.254 -9.969 -12.453 1 98.44 67 LEU B O 1
ATOM 2277 N N . VAL B 1 68 ? 0.021 -7.863 -13.273 1 98.25 68 VAL B N 1
ATOM 2278 C CA . VAL B 1 68 ? -0.856 -7.449 -12.18 1 98.25 68 VAL B CA 1
ATOM 2279 C C . VAL B 1 68 ? -2.162 -6.898 -12.75 1 98.25 68 VAL B C 1
ATOM 2281 O O . VAL B 1 68 ? -2.154 -6.152 -13.734 1 98.25 68 VAL B O 1
ATOM 2284 N N . LEU B 1 69 ? -3.232 -7.328 -12.211 1 98.38 69 LEU B N 1
ATOM 2285 C CA . LEU B 1 69 ? -4.551 -6.77 -12.492 1 98.38 69 LEU B CA 1
ATOM 2286 C C . LEU B 1 69 ? -5.09 -6.012 -11.281 1 98.38 69 LEU B C 1
ATOM 2288 O O . LEU B 1 69 ? -5.336 -6.605 -10.234 1 98.38 69 LEU B O 1
ATOM 2292 N N . GLU B 1 70 ? -5.238 -4.711 -11.43 1 95.5 70 GLU B N 1
ATOM 2293 C CA . GLU B 1 70 ? -5.941 -3.938 -10.406 1 95.5 70 GLU B CA 1
ATOM 2294 C C . GLU B 1 70 ? -7.453 -4.027 -10.586 1 95.5 70 GLU B C 1
ATOM 2296 O O . GLU B 1 70 ? -8.016 -3.408 -11.492 1 95.5 70 GLU B O 1
ATOM 2301 N N . LYS B 1 71 ? -8.078 -4.805 -9.758 1 96.69 71 LYS B N 1
ATOM 2302 C CA . LYS B 1 71 ? -9.516 -5.051 -9.789 1 96.69 71 LYS B CA 1
ATOM 2303 C C . LYS B 1 71 ? -10.031 -5.5 -8.422 1 96.69 71 LYS B C 1
ATOM 2305 O O . LYS B 1 71 ? -9.469 -6.41 -7.816 1 96.69 71 LYS B O 1
ATOM 2310 N N . GLN B 1 72 ? -11.055 -4.773 -7.984 1 97.12 72 GLN B N 1
ATOM 2311 C CA . GLN B 1 72 ? -11.656 -5.195 -6.723 1 97.12 72 GLN B CA 1
ATOM 2312 C C . GLN B 1 72 ? -12.539 -6.426 -6.914 1 97.12 72 GLN B C 1
ATOM 2314 O O . GLN B 1 72 ? -13.344 -6.473 -7.848 1 97.12 72 GLN B O 1
ATOM 2319 N N . ILE B 1 73 ? -12.336 -7.445 -6.129 1 98.62 73 ILE B N 1
ATOM 2320 C CA . ILE B 1 73 ? -13.148 -8.656 -6.105 1 98.62 73 ILE B CA 1
ATOM 2321 C C . ILE B 1 73 ? -13.836 -8.797 -4.75 1 98.62 73 ILE B C 1
ATOM 2323 O O . ILE B 1 73 ? -13.195 -8.664 -3.705 1 98.62 73 ILE B O 1
ATOM 2327 N N . ASP B 1 74 ? -15.156 -9.008 -4.75 1 98.62 74 ASP B N 1
ATOM 2328 C CA . ASP B 1 74 ? -15.922 -9.266 -3.535 1 98.62 74 ASP B CA 1
ATOM 2329 C C . ASP B 1 74 ? -15.867 -10.742 -3.158 1 98.62 74 ASP B C 1
ATOM 2331 O O . ASP B 1 74 ? -16.531 -11.578 -3.783 1 98.62 74 ASP B O 1
ATOM 2335 N N . LEU B 1 75 ? -15.242 -11.039 -2.057 1 98.75 75 LEU B N 1
ATOM 2336 C CA . LEU B 1 75 ? -14.984 -12.43 -1.696 1 98.75 75 LEU B CA 1
ATOM 2337 C C . LEU B 1 75 ? -16.172 -13.016 -0.931 1 98.75 75 LEU B C 1
ATOM 2339 O O . LEU B 1 75 ? -16.203 -14.219 -0.667 1 98.75 75 LEU B O 1
ATOM 2343 N N . ILE B 1 76 ? -17.047 -12.18 -0.599 1 98.19 76 ILE B N 1
ATOM 2344 C CA . ILE B 1 76 ? -18.281 -12.742 -0.042 1 98.19 76 ILE B CA 1
ATOM 2345 C C . ILE B 1 76 ? -19.141 -13.312 -1.165 1 98.19 76 ILE B C 1
ATOM 2347 O O . ILE B 1 76 ? -19.719 -14.391 -1.021 1 98.19 76 ILE B O 1
ATOM 2351 N N . ALA B 1 77 ? -19.109 -12.578 -2.275 1 97.94 77 ALA B N 1
ATOM 2352 C CA . ALA B 1 77 ? -19.859 -13.039 -3.439 1 97.94 77 ALA B CA 1
ATOM 2353 C C . ALA B 1 77 ? -19.156 -14.203 -4.129 1 97.94 77 ALA B C 1
ATOM 2355 O O . ALA B 1 77 ? -19.797 -15.188 -4.5 1 97.94 77 ALA B O 1
ATOM 2356 N N . THR B 1 78 ? -17.828 -14.133 -4.324 1 98.62 78 THR B N 1
ATOM 2357 C CA . THR B 1 78 ? -17.062 -15.164 -5.012 1 98.62 78 THR B CA 1
ATOM 2358 C C . THR B 1 78 ? -15.797 -15.508 -4.238 1 98.62 78 THR B C 1
ATOM 2360 O O . THR B 1 78 ? -14.695 -15.156 -4.664 1 98.62 78 THR B O 1
ATOM 2363 N N . PRO B 1 79 ? -15.898 -16.328 -3.207 1 98.62 79 PRO B N 1
ATOM 2364 C CA . PRO B 1 79 ? -14.766 -16.578 -2.316 1 98.62 79 PRO B CA 1
ATOM 2365 C C . PRO B 1 79 ? -13.75 -17.547 -2.914 1 98.62 79 PRO B C 1
ATOM 2367 O O . PRO B 1 79 ? -12.617 -17.641 -2.432 1 98.62 79 PRO B O 1
ATOM 2370 N N . TYR B 1 80 ? -14.125 -18.266 -3.971 1 98.88 80 TYR B N 1
ATOM 2371 C CA . TYR B 1 80 ? -13.25 -19.328 -4.457 1 98.88 80 TYR B CA 1
ATOM 2372 C C . TYR B 1 80 ? -12.445 -18.859 -5.664 1 98.88 80 TYR B C 1
ATOM 2374 O O . TYR B 1 80 ? -13.008 -18.375 -6.645 1 98.88 80 TYR B O 1
ATOM 2382 N N . LEU B 1 81 ? -11.172 -19.016 -5.551 1 98.88 81 LEU B N 1
ATOM 2383 C CA . LEU B 1 81 ? -10.242 -18.797 -6.656 1 98.88 81 LEU B CA 1
ATOM 2384 C C . LEU B 1 81 ? -9.883 -20.125 -7.324 1 98.88 81 LEU B C 1
ATOM 2386 O O . LEU B 1 81 ? -9.453 -21.062 -6.652 1 98.88 81 LEU B O 1
ATOM 2390 N N . ASN B 1 82 ? -10.156 -20.156 -8.625 1 98.81 82 ASN B N 1
ATOM 2391 C CA . ASN B 1 82 ? -9.836 -21.328 -9.438 1 98.81 82 ASN B CA 1
ATOM 2392 C C . ASN B 1 82 ? -8.789 -21 -10.5 1 98.81 82 ASN B C 1
ATOM 2394 O O . ASN B 1 82 ? -8.891 -19.984 -11.188 1 98.81 82 ASN B O 1
ATOM 2398 N N . TRP B 1 83 ? -7.801 -21.828 -10.562 1 98.75 83 TRP B N 1
ATOM 2399 C CA . TRP B 1 83 ? -6.824 -21.688 -11.633 1 98.75 83 TRP B CA 1
ATOM 2400 C C . TRP B 1 83 ? -6.133 -23.016 -11.914 1 98.75 83 TRP B C 1
ATOM 2402 O O . TRP B 1 83 ? -6.363 -24 -11.203 1 98.75 83 TRP B O 1
ATOM 2412 N N . SER B 1 84 ? -5.406 -23.078 -12.969 1 98.75 84 SER B N 1
ATOM 2413 C CA . SER B 1 84 ? -4.559 -24.219 -13.297 1 98.75 84 SER B CA 1
ATOM 2414 C C . SER B 1 84 ? -3.16 -23.781 -13.703 1 98.75 84 SER B C 1
ATOM 2416 O O . SER B 1 84 ? -2.963 -22.641 -14.117 1 98.75 84 SER B O 1
ATOM 2418 N N . TRP B 1 85 ? -2.291 -24.656 -13.422 1 98.81 85 TRP B N 1
ATOM 2419 C CA . TRP B 1 85 ? -0.926 -24.344 -13.836 1 98.81 85 TRP B CA 1
ATOM 2420 C C . TRP B 1 85 ? -0.14 -25.625 -14.117 1 98.81 85 TRP B C 1
ATOM 2422 O O . TRP B 1 85 ? -0.537 -26.703 -13.688 1 98.81 85 TRP B O 1
ATOM 2432 N N . LEU B 1 86 ? 0.837 -25.531 -14.953 1 98.75 86 LEU B N 1
ATOM 2433 C CA . LEU B 1 86 ? 1.772 -26.578 -15.359 1 98.75 86 LEU B CA 1
ATOM 2434 C C . LEU B 1 86 ? 3.209 -26.062 -15.312 1 98.75 86 LEU B C 1
ATOM 2436 O O . LEU B 1 86 ? 3.516 -25.016 -15.875 1 98.75 86 LEU B O 1
ATOM 2440 N N . VAL B 1 87 ? 4.02 -26.797 -14.609 1 98.31 87 VAL B N 1
ATOM 2441 C CA . VAL B 1 87 ? 5.43 -26.438 -14.461 1 98.31 87 VAL B CA 1
ATOM 2442 C C . VAL B 1 87 ? 6.301 -27.469 -15.18 1 98.31 87 VAL B C 1
ATOM 2444 O O . VAL B 1 87 ? 6.133 -28.672 -14.984 1 98.31 87 VAL B O 1
ATOM 2447 N N . GLU B 1 88 ? 7.188 -26.984 -15.93 1 97.5 88 GLU B N 1
ATOM 2448 C CA . GLU B 1 88 ? 8.031 -27.906 -16.688 1 97.5 88 GLU B CA 1
ATOM 2449 C C . GLU B 1 88 ? 9.281 -28.281 -15.898 1 97.5 88 GLU B C 1
ATOM 2451 O O . GLU B 1 88 ? 9.805 -29.391 -16.031 1 97.5 88 GLU B O 1
ATOM 2456 N N . GLN B 1 89 ? 9.789 -27.391 -15.156 1 95.31 89 GLN B N 1
ATOM 2457 C CA . GLN B 1 89 ? 10.992 -27.609 -14.359 1 95.31 89 GLN B CA 1
ATOM 2458 C C . GLN B 1 89 ? 10.906 -26.891 -13.023 1 95.31 89 GLN B C 1
ATOM 2460 O O . GLN B 1 89 ? 10.508 -25.719 -12.961 1 95.31 89 GLN B O 1
ATOM 2465 N N . THR B 1 90 ? 11.305 -27.594 -11.984 1 97.12 90 THR B N 1
ATOM 2466 C CA . THR B 1 90 ? 11.305 -26.969 -10.664 1 97.12 90 THR B CA 1
ATOM 2467 C C . THR B 1 90 ? 12.68 -26.391 -10.336 1 97.12 90 THR B C 1
ATOM 2469 O O . THR B 1 90 ? 13.641 -26.609 -11.07 1 97.12 90 THR B O 1
ATOM 2472 N N . LEU B 1 91 ? 12.688 -25.594 -9.328 1 97.81 91 LEU B N 1
ATOM 2473 C CA . LEU B 1 91 ? 13.914 -24.969 -8.828 1 97.81 91 LEU B CA 1
ATOM 2474 C C . LEU B 1 91 ? 14.422 -25.688 -7.582 1 97.81 91 LEU B C 1
ATOM 2476 O O . LEU B 1 91 ? 14.117 -25.281 -6.457 1 97.81 91 LEU B O 1
ATOM 2480 N N . SER B 1 92 ? 15.258 -26.672 -7.719 1 93.56 92 SER B N 1
ATOM 2481 C CA . SER B 1 92 ? 15.688 -27.516 -6.605 1 93.56 92 SER B CA 1
ATOM 2482 C C . SER B 1 92 ? 16.781 -26.844 -5.781 1 93.56 92 SER B C 1
ATOM 2484 O O . SER B 1 92 ? 17.516 -26.016 -6.297 1 93.56 92 SER B O 1
ATOM 2486 N N . GLN B 1 93 ? 16.781 -27.141 -4.5 1 94.88 93 GLN B N 1
ATOM 2487 C CA . GLN B 1 93 ? 17.828 -26.766 -3.551 1 94.88 93 GLN B CA 1
ATOM 2488 C C . GLN B 1 93 ? 17.828 -25.266 -3.297 1 94.88 93 GLN B C 1
ATOM 2490 O O . GLN B 1 93 ? 18.875 -24.625 -3.344 1 94.88 93 GLN B O 1
ATOM 2495 N N . LEU B 1 94 ? 16.703 -24.688 -3.176 1 97.38 94 LEU B N 1
ATOM 2496 C CA . LEU B 1 94 ? 16.578 -23.297 -2.742 1 97.38 94 LEU B CA 1
ATOM 2497 C C . LEU B 1 94 ? 15.953 -23.219 -1.35 1 97.38 94 LEU B C 1
ATOM 2499 O O . LEU B 1 94 ? 15.023 -23.953 -1.037 1 97.38 94 LEU B O 1
ATOM 2503 N N . ASP B 1 95 ? 16.484 -22.438 -0.453 1 98.25 95 ASP B N 1
ATOM 2504 C CA . ASP B 1 95 ? 15.781 -22.062 0.763 1 98.25 95 ASP B CA 1
ATOM 2505 C C . ASP B 1 95 ? 14.766 -20.953 0.481 1 98.25 95 ASP B C 1
ATOM 2507 O O . ASP B 1 95 ? 15.07 -19.766 0.635 1 98.25 95 ASP B O 1
ATOM 2511 N N . GLU B 1 96 ? 13.562 -21.312 0.195 1 98.06 96 GLU B N 1
ATOM 2512 C CA . GLU B 1 96 ? 12.523 -20.391 -0.264 1 98.06 96 GLU B CA 1
ATOM 2513 C C . GLU B 1 96 ? 12.078 -19.453 0.855 1 98.06 96 GLU B C 1
ATOM 2515 O O . GLU B 1 96 ? 11.328 -18.5 0.615 1 98.06 96 GLU B O 1
ATOM 2520 N N . GLN B 1 97 ? 12.539 -19.656 2.041 1 97.81 97 GLN B N 1
ATOM 2521 C CA . GLN B 1 97 ? 12.18 -18.797 3.154 1 97.81 97 GLN B CA 1
ATOM 2522 C C . GLN B 1 97 ? 13.258 -17.75 3.414 1 97.81 97 GLN B C 1
ATOM 2524 O O . GLN B 1 97 ? 13.148 -16.953 4.352 1 97.81 97 GLN B O 1
ATOM 2529 N N . SER B 1 98 ? 14.297 -17.75 2.584 1 97.81 98 SER B N 1
ATOM 2530 C CA . SER B 1 98 ? 15.344 -16.734 2.602 1 97.81 98 SER B CA 1
ATOM 2531 C C . SER B 1 98 ? 15.25 -15.828 1.376 1 97.81 98 SER B C 1
ATOM 2533 O O . SER B 1 98 ? 14.648 -16.203 0.367 1 97.81 98 SER B O 1
ATOM 2535 N N . LYS B 1 99 ? 15.852 -14.688 1.476 1 96 99 LYS B N 1
ATOM 2536 C CA . LYS B 1 99 ? 15.852 -13.766 0.345 1 96 99 LYS B CA 1
ATOM 2537 C C . LYS B 1 99 ? 16.547 -14.383 -0.868 1 96 99 LYS B C 1
ATOM 2539 O O . LYS B 1 99 ? 16.031 -14.297 -1.987 1 96 99 LYS B O 1
ATOM 2544 N N . ALA B 1 100 ? 17.625 -15.039 -0.685 1 96.81 100 ALA B N 1
ATOM 2545 C CA . ALA B 1 100 ? 18.422 -15.625 -1.767 1 96.81 100 ALA B CA 1
ATOM 2546 C C . ALA B 1 100 ? 17.656 -16.75 -2.459 1 96.81 100 ALA B C 1
ATOM 2548 O O . ALA B 1 100 ? 17.922 -17.062 -3.621 1 96.81 100 ALA B O 1
ATOM 2549 N N . GLY B 1 101 ? 16.703 -17.328 -1.756 1 97.81 101 GLY B N 1
ATOM 2550 C CA . GLY B 1 101 ? 15.977 -18.469 -2.307 1 97.81 101 GLY B CA 1
ATOM 2551 C C . GLY B 1 101 ? 14.531 -18.141 -2.631 1 97.81 101 GLY B C 1
ATOM 2552 O O . GLY B 1 101 ? 13.75 -19.047 -2.939 1 97.81 101 GLY B O 1
ATOM 2553 N N . ASP B 1 102 ? 14.188 -16.875 -2.557 1 97.44 102 ASP B N 1
ATOM 2554 C CA . ASP B 1 102 ? 12.805 -16.469 -2.775 1 97.44 102 ASP B CA 1
ATOM 2555 C C . ASP B 1 102 ? 12.461 -16.453 -4.266 1 97.44 102 ASP B C 1
ATOM 2557 O O . ASP B 1 102 ? 12.164 -15.398 -4.828 1 97.44 102 ASP B O 1
ATOM 2561 N N . ASP B 1 103 ? 12.57 -17.578 -4.926 1 98.38 103 ASP B N 1
ATOM 2562 C CA . ASP B 1 103 ? 12.227 -17.828 -6.32 1 98.38 103 ASP B CA 1
ATOM 2563 C C . ASP B 1 103 ? 11.18 -18.938 -6.441 1 98.38 103 ASP B C 1
ATOM 2565 O O . ASP B 1 103 ? 11.258 -19.953 -5.75 1 98.38 103 ASP B O 1
ATOM 2569 N N . PHE B 1 104 ? 10.227 -18.672 -7.332 1 98.62 104 PHE B N 1
ATOM 2570 C CA . PHE B 1 104 ? 9.164 -19.656 -7.508 1 98.62 104 PHE B CA 1
ATOM 2571 C C . PHE B 1 104 ? 8.82 -19.828 -8.984 1 98.62 104 PHE B C 1
ATOM 2573 O O . PHE B 1 104 ? 8.672 -18.844 -9.711 1 98.62 104 PHE B O 1
ATOM 2580 N N . VAL B 1 105 ? 8.625 -21.047 -9.328 1 98.56 105 VAL B N 1
ATOM 2581 C CA . VAL B 1 105 ? 8.266 -21.359 -10.703 1 98.56 105 VAL B CA 1
ATOM 2582 C C . VAL B 1 105 ? 6.883 -20.797 -11.023 1 98.56 105 VAL B C 1
ATOM 2584 O O . VAL B 1 105 ? 6.594 -20.469 -12.18 1 98.56 105 VAL B O 1
ATOM 2587 N N . ALA B 1 106 ? 6.082 -20.688 -10.016 1 98.75 106 ALA B N 1
ATOM 2588 C CA . ALA B 1 106 ? 4.742 -20.141 -10.234 1 98.75 106 ALA B CA 1
ATOM 2589 C C . ALA B 1 106 ? 4.18 -19.531 -8.961 1 98.75 106 ALA B C 1
ATOM 2591 O O . ALA B 1 106 ? 4.297 -20.109 -7.879 1 98.75 106 ALA B O 1
ATOM 2592 N N . ARG B 1 107 ? 3.619 -18.328 -9.125 1 98.44 107 ARG B N 1
ATOM 2593 C CA . ARG B 1 107 ? 2.945 -17.609 -8.047 1 98.44 107 ARG B CA 1
ATOM 2594 C C . ARG B 1 107 ? 1.659 -16.969 -8.547 1 98.44 107 ARG B C 1
ATOM 2596 O O . ARG B 1 107 ? 1.625 -16.406 -9.648 1 98.44 107 ARG B O 1
ATOM 2603 N N . VAL B 1 108 ? 0.596 -17.094 -7.785 1 98.81 108 VAL B N 1
ATOM 2604 C CA . VAL B 1 108 ? -0.63 -16.328 -7.941 1 98.81 108 VAL B CA 1
ATOM 2605 C C . VAL B 1 108 ? -0.923 -15.555 -6.656 1 98.81 108 VAL B C 1
ATOM 2607 O O . VAL B 1 108 ? -1.05 -16.156 -5.582 1 98.81 108 VAL B O 1
ATOM 2610 N N . TYR B 1 109 ? -1.104 -14.195 -6.793 1 97.19 109 TYR B N 1
ATOM 2611 C CA . TYR B 1 109 ? -1.271 -13.312 -5.645 1 97.19 109 TYR B CA 1
ATOM 2612 C C . TYR B 1 109 ? -2.699 -12.781 -5.566 1 97.19 109 TYR B C 1
ATOM 2614 O O . TYR B 1 109 ? -3.305 -12.453 -6.59 1 97.19 109 TYR B O 1
ATOM 2622 N N . VAL B 1 110 ? -3.125 -12.703 -4.391 1 98.69 110 VAL B N 1
ATOM 2623 C CA . VAL B 1 110 ? -4.23 -11.789 -4.094 1 98.69 110 VAL B CA 1
ATOM 2624 C C . VAL B 1 110 ? -3.771 -10.727 -3.098 1 98.69 110 VAL B C 1
ATOM 2626 O O . VAL B 1 110 ? -3.016 -11.023 -2.17 1 98.69 110 VAL B O 1
ATOM 2629 N N . VAL B 1 111 ? -4.195 -9.477 -3.326 1 97.94 111 VAL B N 1
ATOM 2630 C CA . VAL B 1 111 ? -3.652 -8.375 -2.541 1 97.94 111 VAL B CA 1
ATOM 2631 C C . VAL B 1 111 ? -4.793 -7.496 -2.031 1 97.94 111 VAL B C 1
ATOM 2633 O O . VAL B 1 1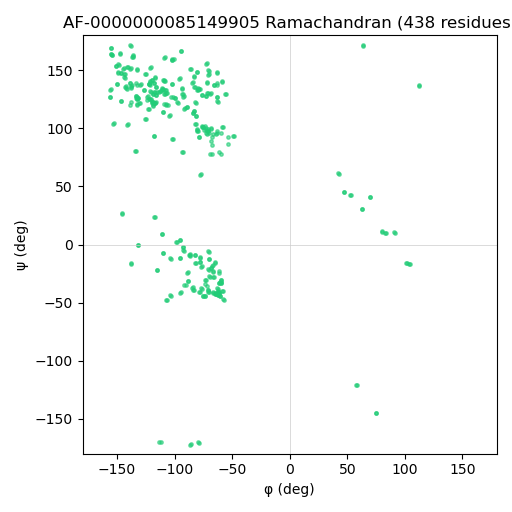11 ? -5.684 -7.121 -2.795 1 97.94 111 VAL B O 1
ATOM 2636 N N . ILE B 1 112 ? -4.816 -7.297 -0.763 1 96.81 112 ILE B N 1
ATOM 2637 C CA . ILE B 1 112 ? -5.57 -6.203 -0.157 1 96.81 112 ILE B CA 1
ATOM 2638 C C . ILE B 1 112 ? -4.676 -4.973 -0.016 1 96.81 112 ILE B C 1
ATOM 2640 O O . ILE B 1 112 ? -3.676 -5.004 0.705 1 96.81 112 ILE B O 1
ATOM 2644 N N . ASP B 1 113 ? -5.066 -3.934 -0.71 1 93.25 113 ASP B N 1
ATOM 2645 C CA . ASP B 1 113 ? -4.273 -2.707 -0.691 1 93.25 113 ASP B CA 1
ATOM 2646 C C . ASP B 1 113 ? -4.719 -1.785 0.442 1 93.25 113 ASP B C 1
ATOM 2648 O O . ASP B 1 113 ? -5.848 -1.292 0.441 1 93.25 113 ASP B O 1
ATOM 2652 N N . GLY B 1 114 ? -3.822 -1.524 1.322 1 89.06 114 GLY B N 1
ATOM 2653 C CA . GLY B 1 114 ? -4.148 -0.703 2.477 1 89.06 114 GLY B CA 1
ATOM 2654 C C . GLY B 1 114 ? -4.105 0.785 2.182 1 89.06 114 GLY B C 1
ATOM 2655 O O . GLY B 1 114 ? -4.582 1.595 2.98 1 89.06 114 GLY B O 1
ATOM 2656 N N . GLY B 1 115 ? -3.471 1.174 1.046 1 83.81 115 GLY B N 1
ATOM 2657 C CA . GLY B 1 115 ? -3.379 2.584 0.706 1 83.81 115 GLY B CA 1
ATOM 2658 C C . GLY B 1 115 ? -2.682 3.412 1.77 1 83.81 115 GLY B C 1
ATOM 2659 O O . GLY B 1 115 ? -1.565 3.09 2.18 1 83.81 115 GLY B O 1
ATOM 2660 N N . PHE B 1 116 ? -3.531 4.465 2.277 1 83.19 116 PHE B N 1
ATOM 2661 C CA . PHE B 1 116 ? -3.051 5.367 3.318 1 83.19 116 PHE B CA 1
ATOM 2662 C C . PHE B 1 116 ? -2.709 4.594 4.586 1 83.19 116 PHE B C 1
ATOM 2664 O O . PHE B 1 116 ? -1.791 4.969 5.32 1 83.19 116 PHE B O 1
ATOM 2671 N N . MET B 1 117 ? -3.459 3.541 4.824 1 86.25 117 MET B N 1
ATOM 2672 C CA . MET B 1 117 ? -3.18 2.662 5.957 1 86.25 117 MET B CA 1
ATOM 2673 C C . MET B 1 117 ? -2.289 1.499 5.539 1 86.25 117 MET B C 1
ATOM 2675 O O . MET B 1 117 ? -2.738 0.353 5.488 1 86.25 117 MET B O 1
ATOM 2679 N N . VAL B 1 118 ? -1 1.692 5.418 1 83.94 118 VAL B N 1
ATOM 2680 C CA . VAL B 1 118 ? -0.035 0.762 4.844 1 83.94 118 VAL B CA 1
ATOM 2681 C C . VAL B 1 118 ? -0.041 -0.543 5.637 1 83.94 118 VAL B C 1
ATOM 2683 O O . VAL B 1 118 ? 0.164 -1.62 5.07 1 83.94 118 VAL B O 1
ATOM 2686 N N . TRP B 1 119 ? -0.281 -0.469 6.895 1 85 119 TRP B N 1
ATOM 2687 C CA . TRP B 1 119 ? -0.229 -1.642 7.762 1 85 119 TRP B CA 1
ATOM 2688 C C . TRP B 1 119 ? -1.39 -2.586 7.473 1 85 119 TRP B C 1
ATOM 2690 O O . TRP B 1 119 ? -1.391 -3.734 7.918 1 85 119 TRP B O 1
ATOM 2700 N N . ASN B 1 120 ? -2.303 -2.102 6.75 1 88.44 120 ASN B N 1
ATOM 2701 C CA . ASN B 1 120 ? -3.455 -2.928 6.398 1 88.44 120 ASN B CA 1
ATOM 2702 C C . ASN B 1 120 ? -3.236 -3.662 5.078 1 88.44 120 ASN B C 1
ATOM 2704 O O . ASN B 1 120 ? -4.066 -4.48 4.676 1 88.44 120 ASN B O 1
ATOM 2708 N N . 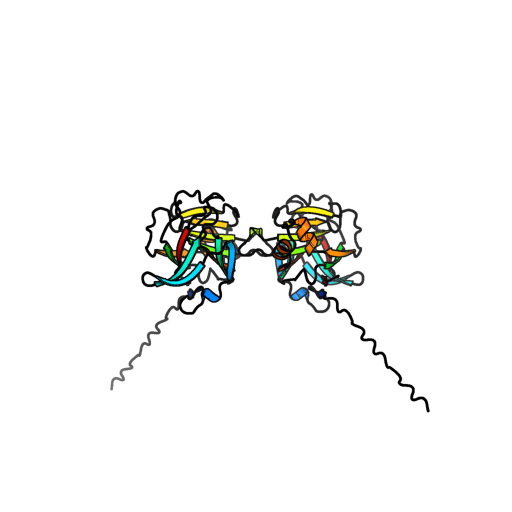THR B 1 121 ? -2.146 -3.373 4.426 1 92.31 121 THR B N 1
ATOM 2709 C CA . THR B 1 121 ? -1.866 -4.102 3.193 1 92.31 121 THR B CA 1
ATOM 2710 C C . THR B 1 121 ? -1.545 -5.562 3.49 1 92.31 121 THR B C 1
ATOM 2712 O O . THR B 1 121 ? -0.788 -5.863 4.418 1 92.31 121 THR B O 1
ATOM 2715 N N . LYS B 1 122 ? -2.193 -6.379 2.777 1 95.69 122 LYS B N 1
ATOM 2716 C CA . LYS B 1 122 ? -1.989 -7.82 2.869 1 95.69 122 LYS B CA 1
ATOM 2717 C C . LYS B 1 122 ? -1.866 -8.445 1.484 1 95.69 122 LYS B C 1
ATOM 2719 O O . LYS B 1 122 ? -2.613 -8.094 0.569 1 95.69 122 LYS B O 1
ATOM 2724 N N . SER B 1 123 ? -0.942 -9.352 1.412 1 97.38 123 SER B N 1
ATOM 2725 C CA . SER B 1 123 ? -0.8 -10.141 0.191 1 97.38 123 SER B CA 1
ATOM 2726 C C . SER B 1 123 ? -0.649 -11.625 0.504 1 97.38 123 SER B C 1
ATOM 2728 O O . SER B 1 123 ? 0.17 -12.008 1.343 1 97.38 123 SER B O 1
ATOM 2730 N N . LEU B 1 124 ? -1.468 -12.414 -0.08 1 98.56 124 LEU B N 1
ATOM 2731 C CA . LEU B 1 124 ? -1.33 -13.867 -0.006 1 98.56 124 LEU B CA 1
ATOM 2732 C C . LEU B 1 124 ? -0.882 -14.438 -1.347 1 98.56 124 LEU B C 1
ATOM 2734 O O . LEU B 1 124 ? -1.546 -14.234 -2.365 1 98.56 124 LEU B O 1
ATOM 2738 N N . ASN B 1 125 ? 0.262 -15.109 -1.282 1 98.56 125 ASN B N 1
ATOM 2739 C CA . ASN B 1 125 ? 0.871 -15.711 -2.463 1 98.56 125 ASN B CA 1
ATOM 2740 C C . ASN B 1 125 ? 0.673 -17.234 -2.484 1 98.56 125 ASN B C 1
ATOM 2742 O O . ASN B 1 125 ? 1.261 -17.953 -1.674 1 98.56 125 ASN B O 1
ATOM 2746 N N . TYR B 1 126 ? -0.118 -17.641 -3.402 1 98.94 126 TYR B N 1
ATOM 2747 C CA . TYR B 1 126 ? -0.191 -19.078 -3.68 1 98.94 126 TYR B CA 1
ATOM 2748 C C . TYR B 1 126 ? 0.951 -19.516 -4.59 1 98.94 126 TYR B C 1
ATOM 2750 O O . TYR B 1 126 ? 1.053 -19.062 -5.73 1 98.94 126 TYR B O 1
ATOM 2758 N N . VAL B 1 127 ? 1.739 -20.5 -4.059 1 98.88 127 VAL B N 1
ATOM 2759 C CA . VAL B 1 127 ? 2.936 -20.797 -4.836 1 98.88 127 VAL B CA 1
ATOM 2760 C C . VAL B 1 127 ? 2.979 -22.297 -5.152 1 98.88 127 VAL B C 1
ATOM 2762 O O . VAL B 1 127 ? 2.447 -23.109 -4.398 1 98.88 127 VAL B O 1
ATOM 2765 N N . TRP B 1 128 ? 3.533 -22.609 -6.332 1 98.75 128 TRP B N 1
ATOM 2766 C CA . TRP B 1 128 ? 4.145 -23.906 -6.562 1 98.75 128 TRP B CA 1
ATOM 2767 C C . TRP B 1 128 ? 5.555 -23.969 -5.988 1 98.75 128 TRP B C 1
ATOM 2769 O O . TRP B 1 128 ? 6.496 -23.438 -6.594 1 98.75 128 TRP B O 1
ATOM 2779 N N . SER B 1 129 ? 5.656 -24.547 -4.824 1 98.56 129 SER B N 1
ATOM 2780 C CA . SER B 1 129 ? 6.961 -24.625 -4.18 1 98.56 129 SER B CA 1
ATOM 2781 C C . SER B 1 129 ? 7.762 -25.812 -4.703 1 98.56 129 SER B C 1
ATOM 2783 O O . SER B 1 129 ? 7.238 -26.922 -4.801 1 98.56 129 SER B O 1
ATOM 2785 N N . SER B 1 130 ? 9 -25.547 -4.969 1 98.25 130 SER B N 1
ATOM 2786 C CA . SER B 1 130 ? 9.898 -26.609 -5.391 1 98.25 130 SER B CA 1
ATOM 2787 C C . SER B 1 130 ? 10.523 -27.312 -4.188 1 98.25 130 SER B C 1
ATOM 2789 O O . SER B 1 130 ? 11.109 -28.391 -4.328 1 98.25 130 SER B O 1
ATOM 2791 N N . ASN B 1 131 ? 10.344 -26.75 -3.004 1 98.25 131 ASN B N 1
ATOM 2792 C CA . ASN B 1 131 ? 11.203 -27.188 -1.91 1 98.25 131 ASN B CA 1
ATOM 2793 C C . ASN B 1 131 ? 10.414 -27.359 -0.614 1 98.25 131 ASN B C 1
ATOM 2795 O O . ASN B 1 131 ? 10.891 -28 0.324 1 98.25 131 ASN B O 1
ATOM 2799 N N . GLN B 1 132 ? 9.227 -26.812 -0.561 1 98.06 132 GLN B N 1
ATOM 2800 C CA . GLN B 1 132 ? 8.406 -26.906 0.646 1 98.06 132 GLN B CA 1
ATOM 2801 C C . GLN B 1 132 ? 7.316 -27.969 0.488 1 98.06 132 GLN B C 1
ATOM 2803 O O . GLN B 1 132 ? 6.977 -28.359 -0.632 1 98.06 132 GLN B O 1
ATOM 2808 N N . ASP B 1 133 ? 6.781 -28.453 1.633 1 97.81 133 ASP B N 1
ATOM 2809 C CA . ASP B 1 133 ? 5.613 -29.328 1.623 1 97.81 133 ASP B CA 1
ATOM 2810 C C . ASP B 1 133 ? 4.355 -28.562 1.22 1 97.81 133 ASP B C 1
ATOM 2812 O O . ASP B 1 133 ? 4.23 -27.359 1.502 1 97.81 133 ASP B O 1
ATOM 2816 N N . LYS B 1 134 ? 3.471 -29.297 0.592 1 98.06 134 LYS B N 1
ATOM 2817 C CA . LYS B 1 134 ? 2.148 -28.75 0.328 1 98.06 134 LYS B CA 1
ATOM 2818 C C . LYS B 1 134 ? 1.477 -28.281 1.619 1 98.06 134 LYS B C 1
ATOM 2820 O O . LYS B 1 134 ? 1.536 -28.984 2.637 1 98.06 134 LYS B O 1
ATOM 2825 N N . GLY B 1 135 ? 0.984 -27.094 1.61 1 97.94 135 GLY B N 1
ATOM 2826 C CA . GLY B 1 135 ? 0.191 -26.594 2.725 1 97.94 135 GLY B CA 1
ATOM 2827 C C . GLY B 1 135 ? 0.97 -25.688 3.654 1 97.94 135 GLY B C 1
ATOM 2828 O O . GLY B 1 135 ? 0.382 -24.969 4.473 1 97.94 135 GLY B O 1
ATOM 2829 N N . LEU B 1 136 ? 2.271 -25.719 3.547 1 98.44 136 LEU B N 1
ATOM 2830 C CA . LEU B 1 136 ? 3.061 -24.844 4.418 1 98.44 136 LEU B CA 1
ATOM 2831 C C . LEU B 1 136 ? 2.773 -23.375 4.133 1 98.44 136 LEU B C 1
ATOM 2833 O O . LEU B 1 136 ? 2.676 -22.984 2.971 1 98.44 136 LEU B O 1
ATOM 2837 N N . VAL B 1 137 ? 2.646 -22.578 5.203 1 98.69 137 VAL B N 1
ATOM 2838 C CA . VAL B 1 137 ? 2.471 -21.125 5.121 1 98.69 137 VAL B CA 1
ATOM 2839 C C . VAL B 1 137 ? 3.607 -20.422 5.859 1 98.69 137 VAL B C 1
ATOM 2841 O O . VAL B 1 137 ? 3.982 -20.828 6.961 1 98.69 137 VAL B O 1
ATOM 2844 N N . TRP B 1 138 ? 4.25 -19.406 5.211 1 98.38 138 TRP B N 1
ATOM 2845 C CA . TRP B 1 138 ? 5.348 -18.688 5.855 1 98.38 138 TRP B CA 1
ATOM 2846 C C . TRP B 1 138 ? 5.383 -17.234 5.426 1 98.38 138 TRP B C 1
ATOM 2848 O O . TRP B 1 138 ? 4.68 -16.844 4.496 1 98.38 138 TRP B O 1
ATOM 2858 N N . ASN B 1 139 ? 6.117 -16.344 6.145 1 97.62 139 ASN B N 1
ATOM 2859 C CA . ASN B 1 139 ? 6.309 -14.945 5.793 1 97.62 139 ASN B CA 1
ATOM 2860 C C . ASN B 1 139 ? 7.227 -14.789 4.582 1 97.62 139 ASN B C 1
ATOM 2862 O O . ASN B 1 139 ? 8.227 -15.492 4.461 1 97.62 139 ASN B O 1
ATOM 2866 N N . ASN B 1 140 ? 6.848 -13.875 3.736 1 96.75 140 ASN B N 1
ATOM 2867 C CA . ASN B 1 140 ? 7.773 -13.547 2.654 1 96.75 140 ASN B CA 1
ATOM 2868 C C . ASN B 1 140 ? 9.109 -13.062 3.193 1 96.75 140 ASN B C 1
ATOM 2870 O O . ASN B 1 140 ? 9.156 -12.289 4.152 1 96.75 140 ASN B O 1
ATOM 2874 N N . ALA B 1 141 ? 10.172 -13.461 2.578 1 94.62 141 ALA B N 1
ATOM 2875 C CA . ALA B 1 141 ? 11.523 -13.172 3.059 1 94.62 141 ALA B CA 1
ATOM 2876 C C . ALA B 1 141 ? 11.852 -11.688 2.906 1 94.62 141 ALA B C 1
ATOM 2878 O O . ALA B 1 141 ? 12.68 -11.148 3.641 1 94.62 141 ALA B O 1
ATOM 2879 N N . PHE B 1 142 ? 11.234 -11.047 1.957 1 90.19 142 PHE B N 1
ATOM 2880 C CA . PHE B 1 142 ? 11.531 -9.648 1.681 1 90.19 142 PHE B CA 1
ATOM 2881 C C . PHE B 1 142 ? 10.547 -8.734 2.404 1 90.19 142 PHE B C 1
ATOM 2883 O O . PHE B 1 142 ? 10.945 -7.703 2.955 1 90.19 142 PHE B O 1
ATOM 2890 N N . ALA B 1 143 ? 9.266 -9.078 2.426 1 87.81 143 ALA B N 1
ATOM 2891 C CA . ALA B 1 143 ? 8.203 -8.156 2.812 1 87.81 143 ALA B CA 1
ATOM 2892 C C . ALA B 1 143 ? 7.711 -8.438 4.227 1 87.81 143 ALA B C 1
ATOM 2894 O O . ALA B 1 143 ? 6.984 -7.633 4.812 1 87.81 143 ALA B O 1
ATOM 2895 N N . GLY B 1 144 ? 8.094 -9.562 4.789 1 90.75 144 GLY B N 1
ATOM 2896 C CA . GLY B 1 144 ? 7.68 -9.891 6.145 1 90.75 144 GLY B CA 1
ATOM 2897 C C . GLY B 1 144 ? 6.23 -10.328 6.234 1 90.75 144 GLY B C 1
ATOM 2898 O O . GLY B 1 144 ? 5.727 -11.008 5.344 1 90.75 144 GLY B O 1
ATOM 2899 N N . SER B 1 145 ? 5.582 -9.945 7.352 1 91.69 145 SER B N 1
ATOM 2900 C CA . SER B 1 145 ? 4.312 -10.562 7.727 1 91.69 145 SER B CA 1
ATOM 2901 C C . SER B 1 145 ? 3.16 -10 6.902 1 91.69 145 SER B C 1
ATOM 2903 O O . SER B 1 145 ? 2.059 -10.555 6.906 1 91.69 145 SER B O 1
ATOM 2905 N N . SER B 1 146 ? 3.387 -8.938 6.18 1 91.12 146 SER B N 1
ATOM 2906 C CA . SER B 1 146 ? 2.332 -8.391 5.332 1 91.12 146 SER B CA 1
ATOM 2907 C C . SER B 1 146 ? 2.143 -9.227 4.07 1 91.12 146 SER B C 1
ATOM 2909 O O . SER B 1 146 ? 1.128 -9.102 3.383 1 91.12 146 SER B O 1
ATOM 2911 N N . VAL B 1 147 ? 3.123 -10 3.76 1 95.44 147 VAL B N 1
ATOM 2912 C CA . VAL B 1 147 ? 3.07 -10.875 2.598 1 95.44 147 VAL B CA 1
ATOM 2913 C C . VAL B 1 147 ? 3.301 -12.32 3.033 1 95.44 147 VAL B C 1
ATOM 2915 O O . VAL B 1 147 ? 4.379 -12.664 3.527 1 95.44 147 VAL B O 1
ATOM 2918 N N . LYS B 1 148 ? 2.281 -13.109 2.814 1 98.19 148 LYS B N 1
ATOM 2919 C CA . LYS B 1 148 ? 2.332 -14.516 3.197 1 98.19 148 LYS B CA 1
ATOM 2920 C C . LYS B 1 148 ? 2.424 -15.414 1.97 1 98.19 148 LYS B C 1
ATOM 2922 O O . LYS B 1 148 ? 1.783 -15.148 0.95 1 98.19 148 LYS B O 1
ATOM 2927 N N . MET B 1 149 ? 3.254 -16.453 2.176 1 98.56 149 MET B N 1
ATOM 2928 C CA . MET B 1 149 ? 3.389 -17.5 1.165 1 98.56 149 MET B CA 1
ATOM 2929 C C . MET B 1 149 ? 2.609 -18.75 1.564 1 98.56 149 MET B C 1
ATOM 2931 O O . MET B 1 149 ? 2.613 -19.141 2.732 1 98.56 149 MET B O 1
ATOM 2935 N N . MET B 1 150 ? 1.945 -19.328 0.6 1 98.81 150 MET B N 1
ATOM 2936 C CA . MET B 1 150 ? 1.29 -20.609 0.822 1 98.81 150 MET B CA 1
ATOM 2937 C C . MET B 1 150 ? 1.651 -21.609 -0.278 1 98.81 150 MET B C 1
ATOM 2939 O O . MET B 1 150 ? 1.368 -21.375 -1.453 1 98.81 150 MET B O 1
ATOM 2943 N N . SER B 1 151 ? 2.232 -22.75 0.146 1 98.81 151 SER B N 1
ATOM 2944 C CA . SER B 1 151 ? 2.533 -23.812 -0.805 1 98.81 151 SER B CA 1
ATOM 2945 C C . SER B 1 151 ? 1.272 -24.578 -1.192 1 98.81 151 SER B C 1
ATOM 2947 O O . SER B 1 151 ? 0.822 -25.453 -0.455 1 98.81 151 SER B O 1
ATOM 2949 N N . VAL B 1 152 ? 0.77 -24.25 -2.391 1 98.62 152 VAL B N 1
ATOM 2950 C CA . VAL B 1 152 ? -0.401 -24.953 -2.902 1 98.62 152 VAL B CA 1
ATOM 2951 C C . VAL B 1 152 ? 0.032 -26.25 -3.578 1 98.62 152 VAL B C 1
ATOM 2953 O O . VAL B 1 152 ? -0.68 -27.25 -3.518 1 98.62 152 VAL B O 1
ATOM 2956 N N . ARG B 1 153 ? 1.108 -26.125 -4.238 1 97.62 153 ARG B N 1
ATOM 2957 C CA . ARG B 1 153 ? 1.83 -27.297 -4.746 1 97.62 153 ARG B CA 1
ATOM 2958 C C . ARG B 1 153 ? 3.211 -27.406 -4.105 1 97.62 153 ARG B C 1
ATOM 2960 O O . ARG B 1 153 ? 3.916 -26.406 -3.967 1 97.62 153 ARG B O 1
ATOM 2967 N N . GLY B 1 154 ? 3.529 -28.656 -3.713 1 96.5 154 GLY B N 1
ATOM 2968 C CA . GLY B 1 154 ? 4.789 -28.828 -3.012 1 96.5 154 GLY B CA 1
ATOM 2969 C C . GLY B 1 154 ? 5.805 -29.641 -3.801 1 96.5 154 GLY B C 1
ATOM 2970 O O . GLY B 1 154 ? 5.609 -29.891 -4.992 1 96.5 154 GLY B O 1
ATOM 2971 N N . GLN B 1 155 ? 6.875 -30 -3.109 1 95.25 155 GLN B N 1
ATOM 2972 C CA . GLN B 1 155 ? 8.055 -30.609 -3.715 1 95.25 155 GLN B CA 1
ATOM 2973 C C . GLN B 1 155 ? 7.723 -31.969 -4.305 1 95.25 155 GLN B C 1
ATOM 2975 O O . GLN B 1 155 ? 8.445 -32.469 -5.176 1 95.25 155 GLN B O 1
ATOM 2980 N N . GLN B 1 156 ? 6.629 -32.562 -3.977 1 95.06 156 GLN B N 1
ATOM 2981 C CA . GLN B 1 156 ? 6.305 -33.906 -4.449 1 95.06 156 GLN B CA 1
ATOM 2982 C C . GLN B 1 156 ? 5.484 -33.844 -5.734 1 95.06 156 GLN B C 1
ATOM 2984 O O . GLN B 1 156 ? 5.188 -34.875 -6.332 1 95.06 156 GLN B O 1
ATOM 2989 N N . SER B 1 157 ? 5.172 -32.656 -6.172 1 96.56 157 SER B N 1
ATOM 2990 C CA . SER B 1 157 ? 4.328 -32.531 -7.355 1 96.56 157 SER B CA 1
ATOM 2991 C C . SER B 1 157 ? 5.074 -32.969 -8.617 1 96.56 157 SER B C 1
ATOM 2993 O O . SER B 1 157 ? 6.266 -32.656 -8.766 1 96.56 157 SER B O 1
ATOM 2995 N N . GLN B 1 158 ? 4.352 -33.531 -9.523 1 96.88 158 GLN B N 1
ATOM 2996 C CA . GLN B 1 158 ? 4.938 -33.969 -10.789 1 96.88 158 GLN B CA 1
ATOM 2997 C C . GLN B 1 158 ? 5.043 -32.812 -11.781 1 96.88 158 GLN B C 1
ATOM 2999 O O . GLN B 1 158 ? 4.148 -31.969 -11.852 1 96.88 158 GLN B O 1
ATOM 3004 N N . GLN B 1 159 ? 6.105 -32.875 -12.539 1 96.69 159 GLN B N 1
ATOM 3005 C CA . GLN B 1 159 ? 6.312 -31.875 -13.586 1 96.69 159 GLN B CA 1
ATOM 3006 C C . GLN B 1 159 ? 5.605 -32.281 -14.875 1 96.69 159 GLN B C 1
ATOM 3008 O O . GLN B 1 159 ? 5.348 -33.469 -15.102 1 96.69 159 GLN B O 1
ATOM 3013 N N . GLY B 1 160 ? 5.234 -31.281 -15.609 1 97.62 160 GLY B N 1
ATOM 3014 C CA . GLY B 1 160 ? 4.715 -31.516 -16.938 1 97.62 160 GLY B CA 1
ATOM 3015 C C . GLY B 1 160 ? 3.244 -31.891 -16.953 1 97.62 160 GLY B C 1
ATOM 3016 O O . GLY B 1 160 ? 2.725 -32.375 -17.953 1 97.62 160 GLY B O 1
ATOM 3017 N N . LEU B 1 161 ? 2.639 -31.734 -15.789 1 97.75 161 LEU B N 1
ATOM 3018 C CA . LEU B 1 161 ? 1.218 -32.062 -15.68 1 97.75 161 LEU B CA 1
ATOM 3019 C C . LEU B 1 161 ? 0.423 -30.812 -15.258 1 97.75 161 LEU B C 1
ATOM 3021 O O . LEU B 1 161 ? 0.883 -30.031 -14.43 1 97.75 161 LEU B O 1
ATOM 3025 N N . TRP B 1 162 ? -0.784 -30.75 -15.898 1 98.56 162 TRP B N 1
ATOM 3026 C CA . TRP B 1 162 ? -1.698 -29.703 -15.453 1 98.56 162 TRP B CA 1
ATOM 3027 C C . TRP B 1 162 ? -2.289 -30.031 -14.086 1 98.56 162 TRP B C 1
ATOM 3029 O O . TRP B 1 162 ? -2.77 -31.141 -13.867 1 98.56 162 TRP B O 1
ATOM 3039 N N . TYR B 1 163 ? -2.182 -29.125 -13.18 1 98.62 163 TYR B N 1
ATOM 3040 C CA . TYR B 1 163 ? -2.881 -29.219 -11.898 1 98.62 163 TYR B CA 1
ATOM 3041 C C . TYR B 1 163 ? -3.988 -28.172 -11.812 1 98.62 163 TYR B C 1
ATOM 3043 O O . TYR B 1 163 ? -3.787 -27.016 -12.18 1 98.62 163 TYR B O 1
ATOM 3051 N N . GLU B 1 164 ? -5.152 -28.594 -11.383 1 98.5 164 GLU B N 1
ATOM 3052 C CA . GLU B 1 164 ? -6.258 -27.703 -11.062 1 98.5 164 GLU B CA 1
ATOM 3053 C C . GLU B 1 164 ? -6.254 -27.328 -9.586 1 98.5 164 GLU B C 1
ATOM 3055 O O . GLU B 1 164 ? -6.137 -28.188 -8.711 1 98.5 164 GLU B O 1
ATOM 3060 N N . GLU B 1 165 ? -6.336 -26.031 -9.383 1 98.75 165 GLU B N 1
ATOM 3061 C CA . GLU B 1 165 ? -6.359 -25.562 -8 1 98.75 165 GLU B CA 1
ATOM 3062 C C . GLU B 1 165 ? -7.676 -24.859 -7.684 1 98.75 165 GLU B C 1
ATOM 3064 O O . GLU B 1 165 ? -8.258 -24.188 -8.547 1 98.75 165 GLU B O 1
ATOM 3069 N N . LYS B 1 166 ? -8.133 -25.031 -6.492 1 98.75 166 LYS B N 1
ATOM 3070 C CA . LYS B 1 166 ? -9.273 -24.328 -5.926 1 98.75 166 LYS B CA 1
ATOM 3071 C C . LYS B 1 166 ? -9.016 -23.922 -4.477 1 98.75 166 LYS B C 1
ATOM 3073 O O . LYS B 1 166 ? -8.742 -24.781 -3.633 1 98.75 166 LYS B O 1
ATOM 3078 N N . ARG B 1 167 ? -9.07 -22.688 -4.227 1 98.75 167 ARG B N 1
ATOM 3079 C CA . ARG B 1 167 ? -8.859 -22.188 -2.875 1 98.75 167 ARG B CA 1
ATOM 3080 C C . ARG B 1 167 ? -9.977 -21.25 -2.455 1 98.75 167 ARG B C 1
ATOM 3082 O O . ARG B 1 167 ? -10.438 -20.422 -3.252 1 98.75 167 ARG B O 1
ATOM 3089 N N . ASN B 1 168 ? -10.453 -21.344 -1.227 1 98.81 168 ASN B N 1
ATOM 3090 C CA . ASN B 1 168 ? -11.312 -20.344 -0.608 1 98.81 168 ASN B CA 1
ATOM 3091 C C . ASN B 1 168 ? -10.5 -19.156 -0.082 1 98.81 168 ASN B C 1
ATOM 3093 O O . ASN B 1 168 ? -10.016 -19.188 1.05 1 98.81 168 ASN B O 1
ATOM 3097 N N . VAL B 1 169 ? -10.445 -18.094 -0.882 1 98.94 169 VAL B N 1
ATOM 3098 C CA . VAL B 1 169 ? -9.539 -16.984 -0.61 1 98.94 169 VAL B CA 1
ATOM 3099 C C . VAL B 1 169 ? -9.977 -16.266 0.667 1 98.94 169 VAL B C 1
ATOM 3101 O O . VAL B 1 169 ? -9.141 -15.883 1.486 1 98.94 169 VAL B O 1
ATOM 3104 N N . TYR B 1 170 ? -11.289 -16.094 0.835 1 98.81 170 TYR B N 1
ATOM 3105 C CA . TYR B 1 170 ? -11.789 -15.422 2.027 1 98.81 170 TYR B CA 1
ATOM 3106 C C . TYR B 1 170 ? -11.336 -16.141 3.291 1 98.81 170 TYR B C 1
ATOM 3108 O O . TYR B 1 170 ? -10.781 -15.523 4.199 1 98.81 170 TYR B O 1
ATOM 3116 N N . GLN B 1 171 ? -11.461 -17.375 3.314 1 98.69 171 GLN B N 1
ATOM 3117 C CA . GLN B 1 171 ? -11.07 -18.172 4.473 1 98.69 171 GLN B CA 1
ATOM 3118 C C . GLN B 1 171 ? -9.547 -18.219 4.613 1 98.69 171 GLN B C 1
ATOM 3120 O O . GLN B 1 171 ? -9.023 -18.172 5.727 1 98.69 171 GLN B O 1
ATOM 3125 N N . ASP B 1 172 ? -8.859 -18.359 3.479 1 98.88 172 ASP B N 1
ATOM 3126 C CA . ASP B 1 172 ? -7.402 -18.375 3.535 1 98.88 172 ASP B CA 1
ATOM 3127 C C . ASP B 1 172 ? -6.863 -17.094 4.168 1 98.88 172 ASP B C 1
ATOM 3129 O O . ASP B 1 172 ? -5.914 -17.141 4.953 1 98.88 172 ASP B O 1
ATOM 3133 N N . LEU B 1 173 ? -7.5 -15.984 3.809 1 98.81 173 LEU B N 1
ATOM 3134 C CA . LEU B 1 173 ? -7.059 -14.711 4.367 1 98.81 173 LEU B CA 1
ATOM 3135 C C . LEU B 1 173 ? -7.273 -14.68 5.879 1 98.81 173 LEU B C 1
ATOM 3137 O O . LEU B 1 173 ? -6.395 -14.25 6.625 1 98.81 173 LEU B O 1
ATOM 3141 N N . ILE B 1 174 ? -8.383 -15.164 6.34 1 98.69 174 ILE B N 1
ATOM 3142 C CA . ILE B 1 174 ? -8.672 -15.203 7.77 1 98.69 174 ILE B CA 1
ATOM 3143 C C . ILE B 1 174 ? -7.648 -16.078 8.484 1 98.69 174 ILE B C 1
ATOM 3145 O O . ILE B 1 174 ? -7.086 -15.695 9.508 1 98.69 174 ILE B O 1
ATOM 3149 N N . GLU B 1 175 ? -7.375 -17.156 7.902 1 98.38 175 GLU B N 1
ATOM 3150 C CA . GLU B 1 175 ? -6.492 -18.125 8.539 1 98.38 175 GLU B CA 1
ATOM 3151 C C . GLU B 1 175 ? -5.043 -17.656 8.516 1 98.38 175 GLU B C 1
ATOM 3153 O O . GLU B 1 175 ? -4.281 -17.922 9.453 1 98.38 175 GLU B O 1
ATOM 3158 N N . THR B 1 176 ? -4.699 -16.984 7.492 1 98.31 176 THR B N 1
ATOM 3159 C CA . THR B 1 176 ? -3.307 -16.609 7.285 1 98.31 176 THR B CA 1
ATOM 3160 C C . THR B 1 176 ? -2.982 -15.32 8.031 1 98.31 176 THR B C 1
ATOM 3162 O O . THR B 1 176 ? -1.902 -15.188 8.609 1 98.31 176 THR B O 1
ATOM 3165 N N . PHE B 1 177 ? -3.936 -14.398 8.062 1 97.94 177 PHE B N 1
ATOM 3166 C CA . PHE B 1 177 ? -3.639 -13.086 8.625 1 97.94 177 PHE B CA 1
ATOM 3167 C C . PHE B 1 177 ? -4.371 -12.891 9.945 1 97.94 177 PHE B C 1
ATOM 3169 O O . PHE B 1 177 ? -4.191 -11.867 10.617 1 97.94 177 PHE B O 1
ATOM 3176 N N . GLY B 1 178 ? -5.215 -13.789 10.289 1 98.12 178 GLY B N 1
ATOM 3177 C CA . GLY B 1 178 ? -5.793 -13.805 11.625 1 98.12 178 GLY B CA 1
ATOM 3178 C C . GLY B 1 178 ? -7.277 -13.492 11.633 1 98.12 178 GLY B C 1
ATOM 3179 O O . GLY B 1 178 ? -7.727 -12.57 10.945 1 98.12 178 GLY B O 1
ATOM 3180 N N . ASP B 1 179 ? -7.953 -14.266 12.414 1 98.44 179 ASP B N 1
ATOM 3181 C CA . ASP B 1 179 ? -9.359 -13.984 12.68 1 98.44 179 ASP B CA 1
ATOM 3182 C C . ASP B 1 179 ? -9.531 -12.68 13.453 1 98.44 179 ASP B C 1
ATOM 3184 O O . ASP B 1 179 ? -8.828 -12.445 14.445 1 98.44 179 ASP B O 1
ATOM 3188 N N . LYS B 1 180 ? -10.508 -11.875 13.062 1 97.38 180 LYS B N 1
ATOM 3189 C CA . LYS B 1 180 ? -10.672 -10.547 13.648 1 97.38 180 LYS B CA 1
ATOM 3190 C C . LYS B 1 180 ? -11.688 -10.578 14.789 1 97.38 180 LYS B C 1
ATOM 3192 O O . LYS B 1 180 ? -12.062 -9.523 15.32 1 97.38 180 LYS B O 1
ATOM 3197 N N . GLY B 1 181 ? -12.148 -11.672 15.086 1 98 181 GLY B N 1
ATOM 3198 C CA . GLY B 1 181 ? -12.906 -11.859 16.312 1 98 181 GLY B CA 1
ATOM 3199 C C . GLY B 1 181 ? -14.406 -11.969 16.078 1 98 181 GLY B C 1
ATOM 3200 O O . GLY B 1 181 ? -15.156 -12.32 16.984 1 98 181 GLY B O 1
ATOM 3201 N N . SER B 1 182 ? -14.859 -11.547 14.914 1 98.06 182 SER B N 1
ATOM 3202 C CA . SER B 1 182 ? -16.266 -11.688 14.555 1 98.06 182 SER B CA 1
ATOM 3203 C C . SER B 1 182 ? -16.453 -11.734 13.039 1 98.06 182 SER B C 1
ATOM 3205 O O . SER B 1 182 ? -15.539 -11.375 12.289 1 98.06 182 SER B O 1
ATOM 3207 N N . GLN B 1 183 ? -17.594 -12.188 12.68 1 97.44 183 GLN B N 1
ATOM 3208 C CA . GLN B 1 183 ? -17.891 -12.227 11.258 1 97.44 183 GLN B CA 1
ATOM 3209 C C . GLN B 1 183 ? -17.891 -10.828 10.648 1 97.44 183 GLN B C 1
ATOM 3211 O O . GLN B 1 183 ? -17.375 -10.625 9.555 1 97.44 183 GLN B O 1
ATOM 3216 N N . LYS B 1 184 ? -18.438 -9.922 11.406 1 97.44 184 LYS B N 1
ATOM 3217 C CA . LYS B 1 184 ? -18.5 -8.539 10.953 1 97.44 184 LYS B CA 1
ATOM 3218 C C . LYS B 1 184 ? -17.094 -7.957 10.797 1 97.44 184 LYS B C 1
ATOM 3220 O O . LYS B 1 184 ? -16.797 -7.309 9.789 1 97.44 184 LYS B O 1
ATOM 3225 N N . ALA B 1 185 ? -16.25 -8.258 11.727 1 97 185 ALA B N 1
ATOM 3226 C CA . ALA B 1 185 ? -14.883 -7.754 11.695 1 97 185 ALA B CA 1
ATOM 3227 C C . ALA B 1 185 ? -14.078 -8.43 10.586 1 97 185 ALA B C 1
ATOM 3229 O O . ALA B 1 185 ? -13.281 -7.781 9.906 1 97 185 ALA B O 1
ATOM 3230 N N . ASN B 1 186 ? -14.281 -9.672 10.391 1 98.31 186 ASN B N 1
ATOM 3231 C CA . ASN B 1 186 ? -13.625 -10.391 9.305 1 98.31 186 ASN B CA 1
ATOM 3232 C C . ASN B 1 186 ? -14.062 -9.875 7.941 1 98.31 186 ASN B C 1
ATOM 3234 O O . ASN B 1 186 ? -13.242 -9.711 7.039 1 98.31 186 ASN B O 1
ATOM 3238 N N . ARG B 1 187 ? -15.344 -9.641 7.824 1 98.19 187 ARG B N 1
ATOM 3239 C CA . ARG B 1 187 ? -15.836 -9.094 6.566 1 98.19 187 ARG B CA 1
ATOM 3240 C C . ARG B 1 187 ? -15.203 -7.738 6.277 1 98.19 187 ARG B C 1
ATOM 3242 O O . ARG B 1 187 ? -14.75 -7.488 5.16 1 98.19 187 ARG B O 1
ATOM 3249 N N . LYS B 1 188 ? -15.141 -6.934 7.277 1 94.75 188 LYS B N 1
ATOM 3250 C CA . LYS B 1 188 ? -14.531 -5.617 7.121 1 94.75 188 LYS B CA 1
ATOM 3251 C C . LYS B 1 188 ? -13.07 -5.734 6.691 1 94.75 188 LYS B C 1
ATOM 3253 O O . LYS B 1 188 ? -12.602 -4.961 5.855 1 94.75 188 LYS B O 1
ATOM 3258 N N . ALA B 1 189 ? -12.398 -6.762 7.117 1 95.69 189 ALA B N 1
ATOM 3259 C CA . ALA B 1 189 ? -10.961 -6.898 6.922 1 95.69 189 ALA B CA 1
ATOM 3260 C C . ALA B 1 189 ? -10.648 -7.582 5.59 1 95.69 189 ALA B C 1
ATOM 3262 O O . ALA B 1 189 ? -9.648 -7.27 4.945 1 95.69 189 ALA B O 1
ATOM 3263 N N . TYR B 1 190 ? -11.57 -8.516 5.148 1 98.38 190 TYR B N 1
ATOM 3264 C CA . TYR B 1 190 ? -11.094 -9.453 4.145 1 98.38 190 TYR B CA 1
ATOM 3265 C C . TYR B 1 190 ? -12.07 -9.555 2.98 1 98.38 190 TYR B C 1
ATOM 3267 O O . TYR B 1 190 ? -11.82 -10.289 2.018 1 98.38 190 TYR B O 1
ATOM 3275 N N . GLN B 1 191 ? -13.164 -8.836 3.02 1 98.44 191 GLN B N 1
ATOM 3276 C CA . GLN B 1 191 ? -14.211 -9.023 2.018 1 98.44 191 GLN B CA 1
ATOM 3277 C C . GLN B 1 191 ? -13.695 -8.688 0.62 1 98.44 191 GLN B C 1
ATOM 3279 O O . GLN B 1 191 ? -14.07 -9.344 -0.356 1 98.44 191 GLN B O 1
ATOM 3284 N N . TYR B 1 192 ? -12.867 -7.645 0.544 1 98.19 192 TYR B N 1
ATOM 3285 C CA . TYR B 1 192 ? -12.461 -7.184 -0.78 1 98.19 192 TYR B CA 1
ATOM 3286 C C . TYR B 1 192 ? -10.961 -7.336 -0.974 1 98.19 192 TYR B C 1
ATOM 3288 O O . TYR B 1 192 ? -10.172 -6.969 -0.097 1 98.19 192 TYR B O 1
ATOM 3296 N N . ILE B 1 193 ? -10.578 -7.926 -2.096 1 98.38 193 ILE B N 1
ATOM 3297 C CA . ILE B 1 193 ? -9.211 -7.773 -2.564 1 98.38 193 ILE B CA 1
ATOM 3298 C C . ILE B 1 193 ? -9.156 -6.75 -3.693 1 98.38 193 ILE B C 1
ATOM 3300 O O . ILE B 1 193 ? -10.164 -6.516 -4.375 1 98.38 193 ILE B O 1
ATOM 3304 N N . ASP B 1 194 ? -7.926 -6.23 -3.854 1 97.06 194 ASP B N 1
ATOM 3305 C CA . ASP B 1 194 ? -7.816 -5.066 -4.73 1 97.06 194 ASP B CA 1
ATOM 3306 C C . ASP B 1 194 ? -6.984 -5.387 -5.969 1 97.06 194 ASP B C 1
ATOM 3308 O O . ASP B 1 194 ? -7.047 -4.672 -6.969 1 97.06 194 ASP B O 1
ATOM 3312 N N . MET B 1 195 ? -6.148 -6.414 -5.879 1 97.75 195 MET B N 1
ATOM 3313 C CA . MET B 1 195 ? -5.262 -6.773 -6.98 1 97.75 195 MET B CA 1
ATOM 3314 C C . MET B 1 195 ? -5.055 -8.281 -7.043 1 97.75 195 MET B C 1
ATOM 3316 O O . MET B 1 195 ? -5.094 -8.961 -6.012 1 97.75 195 MET B O 1
ATOM 3320 N N . ILE B 1 196 ? -4.891 -8.75 -8.203 1 98.69 196 ILE B N 1
ATOM 3321 C CA . ILE B 1 196 ? -4.43 -10.109 -8.492 1 98.69 196 ILE B CA 1
ATOM 3322 C C . ILE B 1 196 ? -3.146 -10.04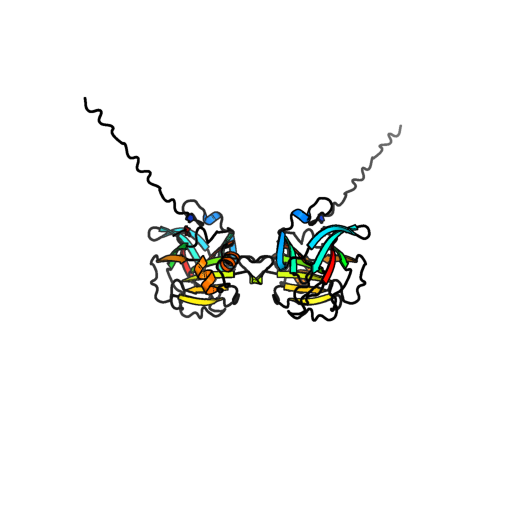7 -9.32 1 98.69 196 ILE B C 1
ATOM 3324 O O . ILE B 1 196 ? -3.012 -9.203 -10.211 1 98.69 196 ILE B O 1
ATOM 3328 N N . ALA B 1 197 ? -2.217 -10.93 -9 1 98.56 197 ALA B N 1
ATOM 3329 C CA . ALA B 1 197 ? -0.972 -10.922 -9.766 1 98.56 197 ALA B CA 1
ATOM 3330 C C . ALA B 1 197 ? -0.483 -12.336 -10.039 1 98.56 197 ALA B C 1
ATOM 3332 O O . ALA B 1 197 ? -0.866 -13.281 -9.344 1 98.56 197 ALA B O 1
ATOM 3333 N N . ILE B 1 198 ? 0.243 -12.469 -11.125 1 98.62 198 ILE B N 1
ATOM 3334 C CA . ILE B 1 198 ? 0.958 -13.688 -11.508 1 98.62 198 ILE B CA 1
ATOM 3335 C C . ILE B 1 198 ? 2.443 -13.375 -11.672 1 98.62 198 ILE B C 1
ATOM 3337 O O . ILE B 1 198 ? 2.811 -12.336 -12.227 1 98.62 198 ILE B O 1
ATOM 3341 N N . MET B 1 199 ? 3.252 -14.305 -11.172 1 98.38 199 MET B N 1
ATOM 3342 C CA . MET B 1 199 ? 4.684 -14.109 -11.367 1 98.38 199 MET B CA 1
ATOM 3343 C C . MET B 1 199 ? 5.414 -15.445 -11.453 1 98.38 199 MET B C 1
ATOM 3345 O O . MET B 1 199 ? 5.059 -16.391 -10.75 1 98.38 199 MET B O 1
ATOM 3349 N N . THR B 1 200 ? 6.301 -15.555 -12.312 1 98.5 200 THR B N 1
ATOM 3350 C CA . THR B 1 200 ? 7.359 -16.547 -12.414 1 98.5 200 THR B CA 1
ATOM 3351 C C . THR B 1 200 ? 8.734 -15.898 -12.336 1 98.5 200 THR B C 1
ATOM 3353 O O . THR B 1 200 ? 9.07 -15.055 -13.164 1 98.5 200 THR B O 1
ATOM 3356 N N . ASP B 1 201 ? 9.508 -16.266 -11.336 1 98.12 201 ASP B N 1
ATOM 3357 C CA . ASP B 1 201 ? 10.711 -15.461 -11.141 1 98.12 201 ASP B CA 1
ATOM 3358 C C . ASP B 1 201 ? 11.891 -16.328 -10.703 1 98.12 201 ASP B C 1
ATOM 3360 O O . ASP B 1 201 ? 11.711 -17.328 -10.008 1 98.12 201 ASP B O 1
ATOM 3364 N N . THR B 1 202 ? 13.109 -15.945 -11.141 1 98.31 202 THR B N 1
ATOM 3365 C CA . THR B 1 202 ? 14.336 -16.703 -10.883 1 98.31 202 THR B CA 1
ATOM 3366 C C . THR B 1 202 ? 15.523 -15.75 -10.711 1 98.31 202 THR B C 1
ATOM 3368 O O . THR B 1 202 ? 16.656 -16.125 -10.992 1 98.31 202 THR B O 1
ATOM 3371 N N . ASP B 1 203 ? 15.289 -14.562 -10.289 1 97.62 203 ASP B N 1
ATOM 3372 C CA . ASP B 1 203 ? 16.344 -13.555 -10.242 1 97.62 203 ASP B CA 1
ATOM 3373 C C . ASP B 1 203 ? 17.328 -13.836 -9.102 1 97.62 203 ASP B C 1
ATOM 3375 O O . ASP B 1 203 ? 18.5 -13.469 -9.18 1 97.62 203 ASP B O 1
ATOM 3379 N N . ASN B 1 204 ? 16.875 -14.43 -8.031 1 97 204 ASN B N 1
ATOM 3380 C CA . ASN B 1 204 ? 17.734 -14.633 -6.863 1 97 204 ASN B CA 1
ATOM 3381 C C . ASN B 1 204 ? 18.688 -15.812 -7.062 1 97 204 ASN B C 1
ATOM 3383 O O . ASN B 1 204 ? 19.859 -15.727 -6.734 1 97 204 ASN B O 1
ATOM 3387 N N . SER B 1 205 ? 18.203 -16.812 -7.613 1 96.06 205 SER B N 1
ATOM 3388 C CA . SER B 1 205 ? 19 -18.016 -7.816 1 96.06 205 SER B CA 1
ATOM 3389 C C . SER B 1 205 ? 19.75 -17.969 -9.148 1 96.06 205 SER B C 1
ATOM 3391 O O . SER B 1 205 ? 20.703 -18.719 -9.359 1 96.06 205 SER B O 1
ATOM 3393 N N . GLY B 1 206 ? 19.266 -17.219 -10.055 1 96.62 206 GLY B N 1
ATOM 3394 C CA . GLY B 1 206 ? 19.859 -17.141 -11.383 1 96.62 206 GLY B CA 1
ATOM 3395 C C . GLY B 1 206 ? 19.469 -18.297 -12.281 1 96.62 206 GLY B C 1
ATOM 3396 O O . GLY B 1 206 ? 20 -18.453 -13.383 1 96.62 206 GLY B O 1
ATOM 3397 N N . LYS B 1 207 ? 18.547 -19.047 -11.906 1 97 207 LYS B N 1
ATOM 3398 C CA . LYS B 1 207 ? 18.094 -20.203 -12.664 1 97 207 LYS B CA 1
ATOM 3399 C C . LYS B 1 207 ? 17.047 -19.828 -13.695 1 97 207 LYS B C 1
ATOM 3401 O O . LYS B 1 207 ? 16.875 -18.641 -14.008 1 97 207 LYS B O 1
ATOM 3406 N N . ASP B 1 208 ? 16.484 -20.875 -14.32 1 97.81 208 ASP B N 1
ATOM 3407 C CA . ASP B 1 208 ? 15.445 -20.656 -15.328 1 97.81 208 ASP B CA 1
ATOM 3408 C C . ASP B 1 208 ? 14.141 -21.359 -14.922 1 97.81 208 ASP B C 1
ATOM 3410 O O . ASP B 1 208 ? 14.156 -22.344 -14.195 1 97.81 208 ASP B O 1
ATOM 3414 N N . ALA B 1 209 ? 13.047 -20.797 -15.398 1 98.44 209 ALA B N 1
ATOM 3415 C CA . ALA B 1 209 ? 11.742 -21.391 -15.156 1 98.44 209 ALA B CA 1
ATOM 3416 C C . ALA B 1 209 ? 10.82 -21.234 -16.359 1 98.44 209 ALA B C 1
ATOM 3418 O O . ALA B 1 209 ? 10.891 -20.234 -17.078 1 98.44 209 ALA B O 1
ATOM 3419 N N . GLU B 1 210 ? 10.062 -22.219 -16.578 1 98.62 210 GLU B N 1
ATOM 3420 C CA . GLU B 1 210 ? 9.008 -22.234 -17.578 1 98.62 210 GLU B CA 1
ATOM 3421 C C . GLU B 1 210 ? 7.699 -22.781 -17 1 98.62 210 GLU B C 1
ATOM 3423 O O . GLU B 1 210 ? 7.641 -23.922 -16.531 1 98.62 210 GLU B O 1
ATOM 3428 N N . THR B 1 211 ? 6.707 -21.953 -17.062 1 98.56 211 THR B N 1
ATOM 3429 C CA . THR B 1 211 ? 5.422 -22.281 -16.453 1 98.56 211 THR B CA 1
ATOM 3430 C C . THR B 1 211 ? 4.273 -21.875 -17.375 1 98.56 211 THR B C 1
ATOM 3432 O O . THR B 1 211 ? 4.422 -20.969 -18.188 1 98.56 211 THR B O 1
ATOM 3435 N N . TYR B 1 212 ? 3.201 -22.594 -17.234 1 98.81 212 TYR B N 1
ATOM 3436 C CA . TYR B 1 212 ? 1.965 -22.281 -17.938 1 98.81 212 TYR B CA 1
ATOM 3437 C C . TYR B 1 212 ? 0.81 -22.094 -16.969 1 98.81 212 TYR B C 1
ATOM 3439 O O . TYR B 1 212 ? 0.598 -22.938 -16.094 1 98.81 212 TYR B O 1
ATOM 3447 N N . TYR B 1 213 ? 0.122 -20.969 -17.094 1 98.88 213 TYR B N 1
ATOM 3448 C CA . TYR B 1 213 ? -1.058 -20.672 -16.281 1 98.88 213 TYR B CA 1
ATOM 3449 C C . TYR B 1 213 ? -2.328 -20.781 -17.125 1 98.88 213 TYR B C 1
ATOM 3451 O O . TYR B 1 213 ? -2.402 -20.234 -18.219 1 98.88 213 TYR B O 1
ATOM 3459 N N . GLY B 1 214 ? -3.322 -21.516 -16.609 1 98.69 214 GLY B N 1
ATOM 3460 C CA . GLY B 1 214 ? -4.656 -21.391 -17.188 1 98.69 214 GLY B CA 1
ATOM 3461 C C . GLY B 1 214 ? -5.398 -20.156 -16.703 1 98.69 214 GLY B C 1
ATOM 3462 O O . GLY B 1 214 ? -4.805 -19.25 -16.109 1 98.69 214 GLY B O 1
ATOM 3463 N N . ASP B 1 215 ? -6.695 -20.109 -17.047 1 98.62 215 ASP B N 1
ATOM 3464 C CA . ASP B 1 215 ? -7.512 -18.969 -16.625 1 98.62 215 ASP B CA 1
ATOM 3465 C C . ASP B 1 215 ? -7.617 -18.906 -15.109 1 98.62 215 ASP B C 1
ATOM 3467 O O . ASP B 1 215 ? -7.621 -19.938 -14.438 1 98.62 215 ASP B O 1
ATOM 3471 N N . ILE B 1 216 ? -7.719 -17.703 -14.641 1 98.81 216 ILE B N 1
ATOM 3472 C CA . ILE B 1 216 ? -7.961 -17.406 -13.227 1 98.81 216 ILE B CA 1
ATOM 3473 C C . ILE B 1 216 ? -9.398 -16.938 -13.039 1 98.81 216 ILE B C 1
ATOM 3475 O O . ILE B 1 216 ? -9.797 -15.906 -13.602 1 98.81 216 ILE B O 1
ATOM 3479 N N . ILE B 1 217 ? -10.148 -17.703 -12.211 1 98.75 217 ILE B N 1
ATOM 3480 C CA . ILE B 1 217 ? -11.594 -17.484 -12.133 1 98.75 217 ILE B CA 1
ATOM 3481 C C . ILE B 1 217 ? -12.031 -17.453 -10.672 1 98.75 217 ILE B C 1
ATOM 3483 O O . ILE B 1 217 ? -11.672 -18.359 -9.898 1 98.75 217 ILE B O 1
ATOM 3487 N N . PHE B 1 218 ? -12.734 -16.406 -10.352 1 98.88 218 PHE B N 1
ATOM 3488 C CA . PHE B 1 218 ? -13.391 -16.359 -9.047 1 98.88 218 PHE B CA 1
ATOM 3489 C C . PHE B 1 218 ? -14.82 -16.875 -9.148 1 98.88 218 PHE B C 1
ATOM 3491 O O . PHE B 1 218 ? -15.555 -16.5 -10.062 1 98.88 218 PHE B O 1
ATOM 3498 N N . THR B 1 219 ? -15.156 -17.766 -8.141 1 98.69 219 THR B N 1
ATOM 3499 C CA . THR B 1 219 ? -16.484 -18.359 -8.195 1 98.69 219 THR B CA 1
ATOM 3500 C C . THR B 1 219 ? -17.141 -18.359 -6.812 1 98.69 219 THR B C 1
ATOM 3502 O O . THR B 1 219 ? -16.453 -18.156 -5.805 1 98.69 219 THR B O 1
ATOM 3505 N N . GLU B 1 220 ? -18.438 -18.531 -6.812 1 97.69 220 GLU B N 1
ATOM 3506 C CA . GLU B 1 220 ? -19.219 -18.594 -5.582 1 97.69 220 GLU B CA 1
ATOM 3507 C C . GLU B 1 220 ? -19 -19.906 -4.848 1 97.69 220 GLU B C 1
ATOM 3509 O O . GLU B 1 220 ? -18.984 -19.938 -3.615 1 97.69 220 GLU B O 1
ATOM 3514 N N . LYS B 1 221 ? -19.016 -21.016 -5.719 1 93.75 221 LYS B N 1
ATOM 3515 C CA . LYS B 1 221 ? -18.859 -22.359 -5.148 1 93.75 221 LYS B CA 1
ATOM 3516 C C . LYS B 1 221 ? -17.859 -23.188 -5.949 1 93.75 221 LYS B C 1
ATOM 3518 O O . LYS B 1 221 ? -17.641 -22.922 -7.133 1 93.75 221 LYS B O 1
#

pLDDT: mean 93.83, std 11.17, range [41.28, 98.94]

Nearest PDB structures (foldseek):
  8qpq-assembly1_TA  TM=4.947E-01  e=2.264E-04  Haloferax tailed virus 1
  6sgf-assembly1_B-2  TM=4.260E-01  e=1.851E-03  Roseburia intestinalis L1-82
  7w13-assembly1_A  TM=4.604E-01  e=3.873E-01  Pyropia yezoensis
  8qpq-assembly1_TA  TM=4.999E-01  e=1.886E-04  Haloferax tailed virus 1
  4be3-assembly1_B  TM=4.406E-01  e=3.409E-03  Zobellia galactanivorans

Organism: Shewanella frigidimarina (strain NCIMB 400) (NCBI:txid318167)

Radius of gyration: 27.86 Å; Cα contacts (8 Å, |Δi|>4): 1114; chains: 2; bounding box: 91×99×75 Å

Secondary structure (DSSP, 8-state):
-------------------EEESS-GGGTGGGGSEEEEEES--EEEEEEETTEEEEEEEEES-EEEEEEEEEEETTT--EEEEEEEES----S--TTSSTT--EEEEEEEEE--TTSGGG-EEEEEEE-SSSPTT-EEEETTTEEEEEEEEEE-TTPPTT--EEEEEEHHHHHHHHH---SSHHHHHHHHSEEEEEEEEEE-TTT--EEEEEE---EEE--/-------------------EEESS-GGGTGGGGSEEEEEES--EEEEEEETTEEEEEEEEES-EEEEEEEEEEETTT--EEEEEEEES----S--TTSGGG--EEEEEEEEE--TTSGGG-EEEEEEE-SSSPTT-EEEETTTEEEEEEEEEE-TTPPTT--EEEEEEHHHHHHHHH---SSHHHHHHHHSEEEEEEEEEE-TTT--EEEEEE---EEE--

Solvent-accessible surface area (backbone atoms only — not comparable to full-atom values): 23345 Å² total; per-residue (Å²): 134,85,82,79,80,80,79,81,81,80,80,79,79,75,75,75,77,69,58,67,48,65,73,27,41,67,92,73,57,34,53,72,73,38,41,81,46,74,79,40,56,71,36,49,73,48,79,43,76,53,98,91,36,72,22,42,35,36,39,12,70,39,2,24,23,32,40,35,35,85,49,76,43,56,26,78,66,30,22,27,42,34,37,34,39,29,39,64,48,73,61,72,92,41,56,56,67,34,62,61,19,59,48,33,49,33,35,41,34,42,25,30,70,28,66,94,47,57,88,60,28,36,31,47,31,41,23,43,29,46,65,42,58,58,68,47,68,47,54,33,53,84,67,34,84,41,25,35,38,34,20,72,34,19,51,83,60,72,66,71,41,82,43,83,46,76,43,53,49,42,60,48,48,32,72,72,74,49,74,61,83,41,71,69,47,35,44,74,70,48,30,55,33,36,30,38,33,39,36,30,30,14,49,58,71,54,42,68,31,42,26,33,33,43,57,40,32,30,18,50,121,135,86,81,78,81,80,80,81,80,80,80,81,79,76,77,76,78,69,58,68,46,63,73,26,42,66,92,73,56,34,54,73,74,38,44,80,44,75,79,40,56,72,34,50,74,49,79,44,77,53,98,92,36,72,24,42,35,36,38,12,71,39,2,22,24,32,40,34,34,84,48,76,44,55,25,78,66,28,23,27,42,34,35,32,39,29,39,64,47,72,60,73,92,42,57,56,69,35,62,63,20,61,48,34,49,33,36,42,35,43,24,31,71,28,66,94,48,58,88,58,28,35,32,46,32,42,24,42,30,45,67,43,57,58,69,47,70,47,53,32,52,82,67,33,85,43,26,35,36,33,20,74,35,19,50,83,59,71,65,72,40,81,43,80,45,77,42,53,49,42,58,50,48,32,71,73,76,48,76,60,84,43,70,69,47,35,45,74,70,48,30,55,32,37,30,38,33,37,35,32,30,14,47,58,72,55,42,67,33,42,25,34,32,42,55,41,30,31,19,51,122

Sequence (442 aa):
MLRWIIFLYSVAVCVNVQAATNVTLLSDNGIESWASKVFSGESIYSVEDYKGRLALKALSHHSASGLVLEKQIDLIATPYLNWSWLVEQTLSQLDEQSKAGDDFVARVYVVIDGGFMVWNTKSLNYVWSSNQDKGLVWNNAFAGSSVKMMSVRGQQSQQGLWYEEKRNVYQDLIETFGDKGSQKANRKAYQYIDMIAIMTDTDNSGKDAETYYGDIIFTEKMLRWIIFLYSVAVCVNVQAATNVTLLSDNGIESWASKVFSGESIYSVEDYKGRLALKALSHHSASGLVLEKQIDLIATPYLNWSWLVEQTLSQLDEQSKAGDDFVARVYVVIDGGFMVWNTKSLNYVWSSNQDKGLVWNNAFAGSSVKMMSVRGQQSQQGLWYEEKRNVYQDLIETFGDKGSQKANRKAYQYIDMIAIMTDTDNSGKDAETYYGDIIFTEK